Protein AF-0000000079434314 (afdb_homodimer)

Radius of gyration: 28.72 Å; Cα contacts (8 Å, |Δi|>4): 856; chains: 2; bounding box: 74×83×69 Å

Structure (mmCIF, N/CA/C/O backbone):
data_AF-0000000079434314-model_v1
#
loop_
_entity.id
_entity.type
_entity.pdbx_description
1 polymer 'Coagulation factor II thrombin receptor like 2'
#
loop_
_atom_site.group_PDB
_atom_site.id
_atom_site.type_symbol
_atom_site.label_atom_id
_atom_site.label_alt_id
_atom_site.label_comp_id
_atom_site.label_asym_id
_atom_site.label_entity_id
_atom_site.label_seq_id
_atom_site.pdbx_PDB_ins_code
_atom_site.Cartn_x
_atom_site.Cartn_y
_atom_site.Cartn_z
_atom_site.occupancy
_atom_site.B_iso_or_equiv
_atom_site.auth_seq_id
_atom_site.auth_comp_id
_atom_site.auth_asym_id
_atom_site.auth_atom_id
_atom_site.pdbx_PDB_model_num
ATOM 1 N N . MET A 1 1 ? -4.379 -15.258 25.297 1 25.11 1 MET A N 1
ATOM 2 C CA . MET A 1 1 ? -5.691 -14.633 25.188 1 25.11 1 MET A CA 1
ATOM 3 C C . MET A 1 1 ? -5.719 -13.281 25.891 1 25.11 1 MET A C 1
ATOM 5 O O . MET A 1 1 ? -6.402 -12.359 25.453 1 25.11 1 MET A O 1
ATOM 9 N N . LYS A 1 2 ? -5.027 -13.203 27.094 1 26.75 2 LYS A N 1
ATOM 10 C CA . LYS A 1 2 ? -5.137 -12.016 27.938 1 26.75 2 LYS A CA 1
ATOM 11 C C . LYS A 1 2 ? -4.391 -10.828 27.328 1 26.75 2 LYS A C 1
ATOM 13 O O . LYS A 1 2 ? -4.855 -9.688 27.406 1 26.75 2 LYS A O 1
ATOM 18 N N . THR A 1 3 ? -3.156 -11.141 26.812 1 26.5 3 THR A N 1
ATOM 19 C CA . THR A 1 3 ? -2.316 -10.062 26.297 1 26.5 3 THR A CA 1
ATOM 20 C C . THR A 1 3 ? -2.9 -9.5 25 1 26.5 3 THR A C 1
ATOM 22 O O . THR A 1 3 ? -2.658 -8.344 24.656 1 26.5 3 THR A O 1
ATOM 25 N N . LEU A 1 4 ? -3.596 -10.312 24.234 1 27.44 4 LEU A N 1
ATOM 26 C CA . LEU A 1 4 ? -4.277 -9.82 23.047 1 27.44 4 LEU A CA 1
ATOM 27 C C . LEU A 1 4 ? -5.445 -8.914 23.422 1 27.44 4 LEU A C 1
ATOM 29 O O . LEU A 1 4 ? -5.695 -7.906 22.75 1 27.44 4 LEU A O 1
ATOM 33 N N . VAL A 1 5 ? -6.113 -9.109 24.547 1 32.19 5 VAL A N 1
ATOM 34 C CA . VAL A 1 5 ? -7.234 -8.328 25.062 1 32.19 5 VAL A CA 1
ATOM 35 C C . VAL A 1 5 ? -6.738 -6.953 25.516 1 32.19 5 VAL A C 1
ATOM 37 O O . VAL A 1 5 ? -7.414 -5.945 25.312 1 32.19 5 VAL A O 1
ATOM 40 N N . LEU A 1 6 ? -5.508 -6.855 26 1 29.03 6 LEU A N 1
ATOM 41 C CA . LEU A 1 6 ? -5.051 -5.59 26.562 1 29.03 6 LEU A CA 1
ATOM 42 C C . LEU A 1 6 ? -4.754 -4.578 25.453 1 29.03 6 LEU A C 1
ATOM 44 O O . LEU A 1 6 ? -4.961 -3.375 25.641 1 29.03 6 LEU A O 1
ATOM 48 N N . ILE A 1 7 ? -4.309 -5.109 24.297 1 31.66 7 ILE A N 1
ATOM 49 C CA . ILE A 1 7 ? -3.953 -4.141 23.266 1 31.66 7 ILE A CA 1
ATOM 50 C C . ILE A 1 7 ? -5.219 -3.562 22.641 1 31.66 7 ILE A C 1
ATOM 52 O O . ILE A 1 7 ? -5.297 -2.359 22.375 1 31.66 7 ILE A O 1
ATOM 56 N N . ILE A 1 8 ? -6.305 -4.332 22.484 1 32.25 8 ILE A N 1
ATOM 57 C CA . ILE A 1 8 ? -7.547 -3.795 21.938 1 32.25 8 ILE A CA 1
ATOM 58 C C . ILE A 1 8 ? -8.172 -2.826 22.938 1 32.25 8 ILE A C 1
ATOM 60 O O . ILE A 1 8 ? -8.695 -1.775 22.547 1 32.25 8 ILE A O 1
ATOM 64 N N . THR A 1 9 ? -8.125 -3.076 24.219 1 33.06 9 THR A N 1
ATOM 65 C CA . THR A 1 9 ? -8.703 -2.176 25.219 1 33.06 9 THR A CA 1
ATOM 66 C C . THR A 1 9 ? -7.875 -0.9 25.344 1 33.06 9 THR A C 1
ATOM 68 O O . THR A 1 9 ? -8.391 0.143 25.75 1 33.06 9 THR A O 1
ATOM 71 N N . GLY A 1 10 ? -6.582 -0.984 25.094 1 31.75 10 GLY A N 1
ATOM 72 C CA . GLY A 1 10 ? -5.793 0.236 25.172 1 31.75 10 GLY A CA 1
ATOM 73 C C . GLY A 1 10 ? -6.137 1.229 24.078 1 31.75 10 GLY A C 1
ATOM 74 O O . GLY A 1 10 ? -6.172 2.438 24.312 1 31.75 10 GLY A O 1
ATOM 75 N N . LEU A 1 11 ? -6.383 0.748 22.875 1 31.83 11 LEU A N 1
ATOM 76 C CA . LEU A 1 11 ? -6.762 1.698 21.844 1 31.83 11 LEU A CA 1
ATOM 77 C C . LEU A 1 11 ? -8.102 2.348 22.156 1 31.83 11 LEU A C 1
ATOM 79 O O . LEU A 1 11 ? -8.32 3.521 21.844 1 31.83 11 LEU A O 1
ATOM 83 N N . LEU A 1 12 ? -9.031 1.661 22.75 1 32.03 12 LEU A N 1
ATOM 84 C CA . LEU A 1 12 ? -10.281 2.295 23.156 1 32.03 12 LEU A CA 1
ATOM 85 C C . LEU A 1 12 ? -10.062 3.221 24.344 1 32.03 12 LEU A C 1
ATOM 87 O O . LEU A 1 12 ? -10.812 4.184 24.531 1 32.03 12 LEU A O 1
ATOM 91 N N . SER A 1 13 ? -9.156 2.891 25.266 1 32.69 13 SER A N 1
ATOM 92 C CA . SER A 1 13 ? -8.992 3.725 26.438 1 32.69 13 SER A CA 1
ATOM 93 C C . SER A 1 13 ? -8.305 5.043 26.094 1 32.69 13 SER A C 1
ATOM 95 O O . SER A 1 13 ? -8.109 5.895 26.969 1 32.69 13 SER A O 1
ATOM 97 N N . LEU A 1 14 ? -7.645 5.129 25 1 30.94 14 LEU A N 1
ATOM 98 C CA . LEU A 1 14 ? -7.02 6.422 24.766 1 30.94 14 LEU A CA 1
ATOM 99 C C . LEU A 1 14 ? -8.07 7.527 24.688 1 30.94 14 LEU A C 1
ATOM 101 O O . LEU A 1 14 ? -7.758 8.703 24.906 1 30.94 14 LEU A O 1
ATOM 105 N N . SER A 1 15 ? -9.328 7.172 24.438 1 30.7 15 SER A N 1
ATOM 106 C CA . SER A 1 15 ? -10.305 8.258 24.438 1 30.7 15 SER A CA 1
ATOM 107 C C . SER A 1 15 ? -10.617 8.719 25.859 1 30.7 15 SER A C 1
ATOM 109 O O . SER A 1 15 ? -11.141 9.82 26.062 1 30.7 15 SER A O 1
ATOM 111 N N . SER A 1 16 ? -10.492 7.832 26.859 1 30.81 16 SER A N 1
ATOM 112 C CA . SER A 1 16 ? -11.047 8.25 28.141 1 30.81 16 SER A CA 1
ATOM 113 C C . SER A 1 16 ? -10.102 9.195 28.875 1 30.81 16 SER A C 1
ATOM 115 O O . SER A 1 16 ? -10.492 9.852 29.844 1 30.81 16 SER A O 1
ATOM 117 N N . SER A 1 17 ? -8.828 8.922 28.75 1 30.83 17 SER A N 1
ATOM 118 C CA . SER A 1 17 ? -8.008 9.633 29.719 1 30.83 17 SER A CA 1
ATOM 119 C C . SER A 1 17 ? -8.031 11.141 29.453 1 30.83 17 SER A C 1
ATOM 121 O O . SER A 1 17 ? -7.422 11.914 30.203 1 30.83 17 SER A O 1
ATOM 123 N N . LEU A 1 18 ? -8.445 11.609 28.312 1 27.19 18 LEU A N 1
ATOM 124 C CA . LEU A 1 18 ? -8.438 13.062 28.219 1 27.19 18 LEU A CA 1
ATOM 125 C C . LEU A 1 18 ? -9.445 13.68 29.188 1 27.19 18 LEU A C 1
ATOM 127 O O . LEU A 1 18 ? -9.547 14.906 29.281 1 27.19 18 LEU A O 1
ATOM 131 N N . GLN A 1 19 ? -10.328 12.734 29.75 1 26.25 19 GLN A N 1
ATOM 132 C CA . GLN A 1 19 ? -11.398 13.461 30.422 1 26.25 19 GLN A CA 1
ATOM 133 C C . GLN A 1 19 ? -10.953 13.945 31.797 1 26.25 19 GLN A C 1
ATOM 135 O O . GLN A 1 19 ? -11.641 14.75 32.438 1 26.25 19 GLN A O 1
ATOM 140 N N . GLN A 1 20 ? -9.93 13.273 32.375 1 25.7 20 GLN A N 1
ATOM 141 C CA . GLN A 1 20 ? -10.094 13.438 33.812 1 25.7 20 GLN A CA 1
ATOM 142 C C . GLN A 1 20 ? -9.68 14.836 34.25 1 25.7 20 GLN A C 1
ATOM 144 O O . GLN A 1 20 ? -9.797 15.172 35.438 1 25.7 20 GLN A O 1
ATOM 149 N N . ARG A 1 21 ? -8.781 15.516 33.594 1 25.08 21 ARG A N 1
ATOM 150 C CA . ARG A 1 21 ? -8.164 16.484 34.469 1 25.08 21 ARG A CA 1
ATOM 151 C C . ARG A 1 21 ? -9.156 17.562 34.875 1 25.08 21 ARG A C 1
ATOM 153 O O . ARG A 1 21 ? -8.781 18.562 35.5 1 25.08 21 ARG A O 1
ATOM 160 N N . ASP A 1 22 ? -10.359 17.562 34.281 1 24.61 22 ASP A N 1
ATOM 161 C CA . ASP A 1 22 ? -10.961 18.891 34.438 1 24.61 22 ASP A CA 1
ATOM 162 C C . ASP A 1 22 ? -11.492 19.078 35.875 1 24.61 22 ASP A C 1
ATOM 164 O O . ASP A 1 22 ? -12.367 19.922 36.094 1 24.61 22 ASP A O 1
ATOM 168 N N . SER A 1 23 ? -11.023 18.312 36.812 1 24 23 SER A N 1
ATOM 169 C CA . SER A 1 23 ? -11.969 18.516 37.906 1 24 23 SER A CA 1
ATOM 170 C C . SER A 1 23 ? -11.914 19.938 38.438 1 24 23 SER A C 1
ATOM 172 O O . SER A 1 23 ? -12.578 20.281 39.438 1 24 23 SER A O 1
ATOM 174 N N . LYS A 1 24 ? -10.797 20.719 38.344 1 24.7 24 LYS A N 1
ATOM 175 C CA . LYS A 1 24 ? -10.789 21.688 39.438 1 24.7 24 LYS A CA 1
ATOM 176 C C . LYS A 1 24 ? -12.055 22.547 39.406 1 24.7 24 LYS A C 1
ATOM 178 O O . LYS A 1 24 ? -12.758 22.609 38.406 1 24.7 24 LYS A O 1
ATOM 183 N N . HIS A 1 25 ? -12.023 23.844 40.156 1 23.47 25 HIS A N 1
ATOM 184 C CA . HIS A 1 25 ? -12.883 24.609 41.062 1 23.47 25 HIS A CA 1
ATOM 185 C C . HIS A 1 25 ? -14.039 25.25 40.281 1 23.47 25 HIS A C 1
ATOM 187 O O . HIS A 1 25 ? -15.203 25.109 40.688 1 23.47 25 HIS A O 1
ATOM 193 N N . GLY A 1 26 ? -13.812 26.594 39.906 1 22.83 26 GLY A N 1
ATOM 194 C CA . GLY A 1 26 ? -14.578 27.797 40.219 1 22.83 26 GLY A CA 1
ATOM 195 C C . GLY A 1 26 ? -15.852 27.922 39.406 1 22.83 26 GLY A C 1
ATOM 196 O O . GLY A 1 26 ? -16.016 27.234 38.406 1 22.83 26 GLY A O 1
ATOM 197 N N . ASP A 1 27 ? -16.875 28.859 39.781 1 24.38 27 ASP A N 1
ATOM 198 C CA . ASP A 1 27 ? -18.281 29.141 39.562 1 24.38 27 ASP A CA 1
ATOM 199 C C . ASP A 1 27 ? -18.531 29.469 38.094 1 24.38 27 ASP A C 1
ATOM 201 O O . ASP A 1 27 ? -19.641 29.875 37.719 1 24.38 27 ASP A O 1
ATOM 205 N N . ASN A 1 28 ? -17.359 29.828 37.375 1 21.89 28 ASN A N 1
ATOM 206 C CA . ASN A 1 28 ? -17.656 30.859 36.375 1 21.89 28 ASN A CA 1
ATOM 207 C C . ASN A 1 28 ? -18.688 30.375 35.375 1 21.89 28 ASN A C 1
ATOM 209 O O . ASN A 1 28 ? -18.906 29.172 35.219 1 21.89 28 ASN A O 1
ATOM 213 N N . SER A 1 29 ? -19.156 31.328 34.406 1 24.28 29 SER A N 1
ATOM 214 C CA . SER A 1 29 ? -20.266 31.562 33.5 1 24.28 29 SER A CA 1
ATOM 215 C C . SER A 1 29 ? -20.359 30.453 32.438 1 24.28 29 SER A C 1
ATOM 217 O O . SER A 1 29 ? -19.359 29.828 32.094 1 24.28 29 SER A O 1
ATOM 219 N N . SER A 1 30 ? -21.547 29.938 32.344 1 25.23 30 SER A N 1
ATOM 220 C CA . SER A 1 30 ? -22.234 28.891 31.609 1 25.23 30 SER A CA 1
ATOM 221 C C . SER A 1 30 ? -21.859 28.922 30.125 1 25.23 30 SER A C 1
ATOM 223 O O . SER A 1 30 ? -22.516 29.609 29.328 1 25.23 30 SER A O 1
ATOM 225 N N . GLY A 1 31 ? -20.516 29.297 29.891 1 23.39 31 GLY A N 1
ATOM 226 C CA . GLY A 1 31 ? -20.328 29.438 28.453 1 23.39 31 GLY A CA 1
ATOM 227 C C . GLY A 1 31 ? -20.734 28.203 27.672 1 23.39 31 GLY A C 1
ATOM 228 O O . GLY A 1 31 ? -20.391 27.094 28.047 1 23.39 31 GLY A O 1
ATOM 229 N N . SER A 1 32 ? -22 28.219 27.219 1 25.47 32 SER A N 1
ATOM 230 C CA . SER A 1 32 ? -22.516 27.203 26.328 1 25.47 32 SER A CA 1
ATOM 231 C C . SER A 1 32 ? -21.484 26.797 25.281 1 25.47 32 SER A C 1
ATOM 233 O O . SER A 1 32 ? -21.016 27.641 24.516 1 25.47 32 SER A O 1
ATOM 235 N N . GLN A 1 33 ? -20.562 25.969 25.797 1 24.05 33 GLN A N 1
ATOM 236 C CA . GLN A 1 33 ? -19.562 25.453 24.875 1 24.05 33 GLN A CA 1
ATOM 237 C C . GLN A 1 33 ? -20.219 24.859 23.625 1 24.05 33 GLN A C 1
ATOM 239 O O . GLN A 1 33 ? -20.984 23.906 23.703 1 24.05 33 GLN A O 1
ATOM 244 N N . ASP A 1 34 ? -20.531 25.766 22.703 1 25.67 34 ASP A N 1
ATOM 245 C CA . ASP A 1 34 ? -20.984 25.406 21.375 1 25.67 34 ASP A CA 1
ATOM 246 C C . ASP A 1 34 ? -20.188 24.219 20.828 1 25.67 34 ASP A C 1
ATOM 248 O O . ASP A 1 34 ? -18.953 24.234 20.812 1 25.67 34 ASP A O 1
ATOM 252 N N . VAL A 1 35 ? -20.797 23.125 21.125 1 27.83 35 VAL A N 1
ATOM 253 C CA . VAL A 1 35 ? -20.219 21.859 20.656 1 27.83 35 VAL A CA 1
ATOM 254 C C . VAL A 1 35 ? -19.891 21.969 19.172 1 27.83 35 VAL A C 1
ATOM 256 O O . VAL A 1 35 ? -20.766 22.266 18.359 1 27.83 35 VAL A O 1
ATOM 259 N N . PRO A 1 36 ? -18.656 22.203 18.984 1 27.16 36 PRO A N 1
ATOM 260 C CA . PRO A 1 36 ? -18.234 22.297 17.578 1 27.16 36 PRO A CA 1
ATOM 261 C C . PRO A 1 36 ? -18.594 21.062 16.766 1 27.16 36 PRO A C 1
ATOM 263 O O . PRO A 1 36 ? -18.562 19.938 17.281 1 27.16 36 PRO A O 1
ATOM 266 N N . ASP A 1 37 ? -19.531 21.094 15.852 1 25.69 37 ASP A N 1
ATOM 267 C CA . ASP A 1 37 ? -20.125 20.234 14.836 1 25.69 37 ASP A CA 1
ATOM 268 C C . ASP A 1 37 ? -19.062 19.406 14.125 1 25.69 37 ASP A C 1
ATOM 270 O O . ASP A 1 37 ? -17.984 19.906 13.82 1 25.69 37 ASP A O 1
ATOM 274 N N . ILE A 1 38 ? -19.031 18.062 14.227 1 27.59 38 ILE A N 1
ATOM 275 C CA . ILE A 1 38 ? -18.156 16.922 13.977 1 27.59 38 ILE A CA 1
ATOM 276 C C . ILE A 1 38 ? -18.094 16.641 12.477 1 27.59 38 ILE A C 1
ATOM 278 O O . ILE A 1 38 ? -18.078 15.484 12.047 1 27.59 38 ILE A O 1
ATOM 282 N N . LYS A 1 39 ? -18.562 17.375 11.297 1 31.06 39 LYS A N 1
ATOM 283 C CA . LYS A 1 39 ? -18.781 17.047 9.883 1 31.06 39 LYS A CA 1
ATOM 284 C C . LYS A 1 39 ? -17.484 16.703 9.188 1 31.06 39 LYS A C 1
ATOM 286 O O . LYS A 1 39 ? -16.391 16.922 9.742 1 31.06 39 LYS A O 1
ATOM 291 N N . THR A 1 40 ? -17.641 16.016 7.598 1 46.75 40 THR A N 1
ATOM 292 C CA . THR A 1 40 ? -16.781 16.406 6.492 1 46.75 40 THR A CA 1
ATOM 293 C C . THR A 1 40 ? -16.25 17.812 6.703 1 46.75 40 THR A C 1
ATOM 295 O O . THR A 1 40 ? -16.75 18.547 7.562 1 46.75 40 THR A O 1
ATOM 298 N N . PHE A 1 41 ? -15.328 18.109 5.84 1 46.28 41 PHE A N 1
ATOM 299 C CA . PHE A 1 41 ? -15.164 19.469 6.332 1 46.28 41 PHE A CA 1
ATOM 300 C C . PHE A 1 41 ? -16.469 20.234 6.227 1 46.28 41 PHE A C 1
ATOM 302 O O . PHE A 1 41 ? -17.141 20.203 5.188 1 46.28 41 PHE A O 1
ATOM 309 N N . ARG A 1 42 ? -17.234 20.312 7.223 1 50.25 42 ARG A N 1
ATOM 310 C CA . ARG A 1 42 ? -18.484 21.062 7.23 1 50.25 42 ARG A CA 1
ATOM 311 C C . ARG A 1 42 ? -18.234 22.547 6.992 1 50.25 42 ARG A C 1
ATOM 313 O O . ARG A 1 42 ? -17.438 23.156 7.688 1 50.25 42 ARG A O 1
ATOM 320 N N . GLY A 1 43 ? -18.875 22.938 5.918 1 51.22 43 GLY A N 1
ATOM 321 C CA . GLY A 1 43 ? -18.906 24.375 5.672 1 51.22 43 GLY A CA 1
ATOM 322 C C . GLY A 1 43 ? -20.219 25.016 6.113 1 51.22 43 GLY A C 1
ATOM 323 O O . GLY A 1 43 ? -21.281 24.422 5.977 1 51.22 43 GLY A O 1
ATOM 324 N N . MET A 1 44 ? -20.266 26.078 6.883 1 54.53 44 MET A N 1
ATOM 325 C CA . MET A 1 44 ? -21.438 26.828 7.309 1 54.53 44 MET A CA 1
ATOM 326 C C . MET A 1 44 ? -21.703 28 6.359 1 54.53 44 MET A C 1
ATOM 328 O O . MET A 1 44 ? -20.781 28.688 5.934 1 54.53 44 MET A O 1
ATOM 332 N N . PRO A 1 45 ? -23.031 28.203 5.871 1 50.88 45 PRO A N 1
ATOM 333 C CA . PRO A 1 45 ? -23.328 29.359 5.016 1 50.88 45 PRO A CA 1
ATOM 334 C C . PRO A 1 45 ? -23 30.688 5.684 1 50.88 45 PRO A C 1
ATOM 336 O O . PRO A 1 45 ? -23.078 30.812 6.91 1 50.88 45 PRO A O 1
ATOM 339 N N . GLN A 1 46 ? -22.703 31.797 4.895 1 47.88 46 GLN A N 1
ATOM 340 C CA . GLN A 1 46 ? -22.484 33.188 5.32 1 47.88 46 GLN A CA 1
ATOM 341 C C . GLN A 1 46 ? -23.797 33.844 5.73 1 47.88 46 GLN A C 1
ATOM 343 O O . GLN A 1 46 ? -24.828 33.625 5.086 1 47.88 46 GLN A O 1
ATOM 348 N N . GLY A 1 47 ? -23.922 34.75 6.859 1 44.78 47 GLY A N 1
ATOM 349 C CA . GLY A 1 47 ? -25 35.594 7.367 1 44.78 47 GLY A CA 1
ATOM 350 C C . GLY A 1 47 ? -25.578 35.094 8.68 1 44.78 47 GLY A C 1
ATOM 351 O O . GLY A 1 47 ? -26.516 35.656 9.211 1 44.78 47 GLY A O 1
ATOM 352 N N . THR A 1 48 ? -25.375 34.031 8.922 1 39.81 48 THR A N 1
ATOM 353 C CA . THR A 1 48 ? -25.906 33.625 10.219 1 39.81 48 THR A CA 1
ATOM 354 C C . THR A 1 48 ? -25.047 34.188 11.352 1 39.81 48 THR A C 1
ATOM 356 O O . THR A 1 48 ? -24.219 33.5 11.922 1 39.81 48 THR A O 1
ATOM 359 N N . TYR A 1 49 ? -24.688 35.5 11.18 1 33.06 49 TYR A N 1
ATOM 360 C CA . TYR A 1 49 ? -24.031 36.125 12.312 1 33.06 49 TYR A CA 1
ATOM 361 C C . TYR A 1 49 ? -25 36.312 13.477 1 33.06 49 TYR A C 1
ATOM 363 O O . TYR A 1 49 ? -26.172 36.594 13.273 1 33.06 49 TYR A O 1
ATOM 371 N N . ASP A 1 50 ? -24.703 35.875 14.625 1 36.69 50 ASP A N 1
ATOM 372 C CA . ASP A 1 50 ? -25.391 36.156 15.891 1 36.69 50 ASP A CA 1
ATOM 373 C C . ASP A 1 50 ? -25.516 37.656 16.125 1 36.69 50 ASP A C 1
ATOM 375 O O . ASP A 1 50 ? -24.5 38.344 16.266 1 36.69 50 ASP A O 1
ATOM 379 N N . TYR A 1 51 ? -26.516 38.375 15.641 1 31.58 51 TYR A N 1
ATOM 380 C CA . TYR A 1 51 ? -26.828 39.688 16.172 1 31.58 51 TYR A CA 1
ATOM 381 C C . TYR A 1 51 ? -27.172 39.594 17.656 1 31.58 51 TYR A C 1
ATOM 383 O O . TYR A 1 51 ? -28.141 38.969 18.047 1 31.58 51 TYR A O 1
ATOM 391 N N . ILE A 1 52 ? -26.266 39.875 18.516 1 34.91 52 ILE A N 1
ATOM 392 C CA . ILE A 1 52 ? -26.516 40.062 19.938 1 34.91 52 ILE A CA 1
ATOM 393 C C . ILE A 1 52 ? -27.391 41.312 20.141 1 34.91 52 ILE A C 1
ATOM 395 O O . ILE A 1 52 ? -26.969 42.438 19.844 1 34.91 52 ILE A O 1
ATOM 399 N N . PRO A 1 53 ? -28.75 41.25 20.219 1 31.88 53 PRO A N 1
ATOM 400 C CA . PRO A 1 53 ? -29.531 42.438 20.5 1 31.88 53 PRO A CA 1
ATOM 401 C C . PRO A 1 53 ? -29.219 43.062 21.875 1 31.88 53 PRO A C 1
ATOM 403 O O . PRO A 1 53 ? -28.891 42.312 22.812 1 31.88 53 PRO A O 1
ATOM 406 N N . LEU A 1 54 ? -28.938 44.312 22.078 1 32.78 54 LEU A N 1
ATOM 407 C CA . LEU A 1 54 ? -28.625 45.156 23.219 1 32.78 54 LEU A CA 1
ATOM 408 C C . LEU A 1 54 ? -29.734 45.094 24.266 1 32.78 54 LEU A C 1
ATOM 410 O O . LEU A 1 54 ? -29.484 45.344 25.453 1 32.78 54 LEU A O 1
ATOM 414 N N . SER A 1 55 ? -31.094 45.156 23.922 1 34.72 55 SER A N 1
ATOM 415 C CA . SER A 1 55 ? -32.156 45.531 24.828 1 34.72 55 SER A CA 1
ATOM 416 C C . SER A 1 55 ? -32.438 44.406 25.844 1 34.72 55 SER A C 1
ATOM 418 O O . SER A 1 55 ? -33.281 44.562 26.719 1 34.72 55 SER A O 1
ATOM 420 N N . ASP A 1 56 ? -32.25 43.094 25.547 1 35.22 56 ASP A N 1
ATOM 421 C CA . ASP A 1 56 ? -32.844 42.062 26.406 1 35.22 56 ASP A CA 1
ATOM 422 C C . ASP A 1 56 ? -32.156 42.031 27.766 1 35.22 56 ASP A C 1
ATOM 424 O O . ASP A 1 56 ? -31.344 41.125 28.031 1 35.22 56 ASP A O 1
ATOM 428 N N . ILE A 1 57 ? -31.781 43.188 28.328 1 32.12 57 ILE A N 1
ATOM 429 C CA . ILE A 1 57 ? -31.344 43.281 29.719 1 32.12 57 ILE A CA 1
ATOM 430 C C . ILE A 1 57 ? -32.406 42.719 30.641 1 32.12 57 ILE A C 1
ATOM 432 O O . ILE A 1 57 ? -32.125 42.281 31.75 1 32.12 57 ILE A O 1
ATOM 436 N N . GLU A 1 58 ? -33.656 43.188 30.5 1 32.12 58 GLU A N 1
ATOM 437 C CA . GLU A 1 58 ? -34.438 43 31.719 1 32.12 58 GLU A CA 1
ATOM 438 C C . GLU A 1 58 ? -34.656 41.531 32 1 32.12 58 GLU A C 1
ATOM 440 O O . GLU A 1 58 ? -34.156 41 33 1 32.12 58 GLU A O 1
ATOM 445 N N . GLY A 1 59 ? -36 41.094 32.5 1 34.09 59 GLY A N 1
ATOM 446 C CA . GLY A 1 59 ? -36.562 39.938 33.125 1 34.09 59 GLY A CA 1
ATOM 447 C C . GLY A 1 59 ? -36.5 38.688 32.281 1 34.09 59 GLY A C 1
ATOM 448 O O . GLY A 1 59 ? -37.438 38.406 31.516 1 34.09 59 GLY A O 1
ATOM 449 N N . TRP A 1 60 ? -35.375 38.344 31.812 1 31.62 60 TRP A N 1
ATOM 450 C CA . TRP A 1 60 ? -35 37.688 30.562 1 31.62 60 TRP A CA 1
ATOM 451 C C . TRP A 1 60 ? -35.406 36.188 30.578 1 31.62 60 TRP A C 1
ATOM 453 O O . TRP A 1 60 ? -34.875 35.406 31.359 1 31.62 60 TRP A O 1
ATOM 463 N N . THR A 1 61 ? -36.875 35.969 30.734 1 31.33 61 THR A N 1
ATOM 464 C CA . THR A 1 61 ? -37.312 34.562 30.609 1 31.33 61 THR A CA 1
ATOM 465 C C . THR A 1 61 ? -36.594 33.875 29.438 1 31.33 61 THR A C 1
ATOM 467 O O . THR A 1 61 ? -36.656 34.344 28.297 1 31.33 61 THR A O 1
ATOM 470 N N . LYS A 1 62 ? -35.625 33.156 29.734 1 32.56 62 LYS A N 1
ATOM 471 C CA . LYS A 1 62 ? -34.656 32.438 28.938 1 32.56 62 LYS A CA 1
ATOM 472 C C . LYS A 1 62 ? -35.375 31.516 27.938 1 32.56 62 LYS A C 1
ATOM 474 O O . LYS A 1 62 ? -35.781 30.406 28.281 1 32.56 62 LYS A O 1
ATOM 479 N N . THR A 1 63 ? -36.469 32.031 27.266 1 28.89 63 THR A N 1
ATOM 480 C CA . THR A 1 63 ? -36.906 31.062 26.281 1 28.89 63 THR A CA 1
ATOM 481 C C . THR A 1 63 ? -35.75 30.594 25.422 1 28.89 63 THR A C 1
ATOM 483 O O . THR A 1 63 ? -35.062 31.406 24.797 1 28.89 63 THR A O 1
ATOM 486 N N . VAL A 1 64 ? -35.094 29.531 25.828 1 31.36 64 VAL A N 1
ATOM 487 C CA . VAL A 1 64 ? -34.125 28.75 25.094 1 31.36 64 VAL A CA 1
ATOM 488 C C . VAL A 1 64 ? -34.531 28.672 23.625 1 31.36 64 VAL A C 1
ATOM 490 O O . VAL A 1 64 ? -35.5 28 23.281 1 31.36 64 VAL A O 1
ATOM 493 N N . HIS A 1 65 ? -34.812 29.844 22.969 1 29.67 65 HIS A N 1
ATOM 494 C CA . HIS A 1 65 ? -34.969 29.688 21.531 1 29.67 65 HIS A CA 1
ATOM 495 C C . HIS A 1 65 ? -33.906 28.766 20.953 1 29.67 65 HIS A C 1
ATOM 497 O O . HIS A 1 65 ? -32.719 28.953 21.172 1 29.67 65 HIS A O 1
ATOM 503 N N . ASN A 1 66 ? -34.219 27.5 20.938 1 32.19 66 ASN A N 1
ATOM 504 C CA . ASN A 1 66 ? -33.5 26.547 20.109 1 32.19 66 ASN A CA 1
ATOM 505 C C . ASN A 1 66 ? -32.875 27.203 18.875 1 32.19 66 ASN A C 1
ATOM 507 O O . ASN A 1 66 ? -33.594 27.719 18.016 1 32.19 66 ASN A O 1
ATOM 511 N N . LYS A 1 67 ? -31.938 28.047 19.047 1 34.5 67 LYS A N 1
ATOM 512 C CA . LYS A 1 67 ? -31.156 28.609 17.953 1 34.5 67 LYS A CA 1
ATOM 513 C C . LYS A 1 67 ? -31.016 27.609 16.812 1 34.5 67 LYS A C 1
ATOM 515 O O . LYS A 1 67 ? -30.094 26.797 16.797 1 34.5 67 LYS A O 1
ATOM 520 N N . GLU A 1 68 ? -32.094 26.891 16.469 1 36.38 68 GLU A N 1
ATOM 521 C CA . GLU A 1 68 ? -32.156 26.281 15.141 1 36.38 68 GLU A CA 1
ATOM 522 C C . GLU A 1 68 ? -31.531 27.203 14.094 1 36.38 68 GLU A C 1
ATOM 524 O O . GLU A 1 68 ? -31.984 28.328 13.906 1 36.38 68 GLU A O 1
ATOM 529 N N . HIS A 1 69 ? -30.172 27.359 14.133 1 39.06 69 HIS A N 1
ATOM 530 C CA . HIS A 1 69 ? -29.531 28.047 13.008 1 39.06 69 HIS A CA 1
ATOM 531 C C . HIS A 1 69 ? -30.406 27.984 11.758 1 39.06 69 HIS A C 1
ATOM 533 O O . HIS A 1 69 ? -30.75 26.906 11.297 1 39.06 69 HIS A O 1
ATOM 539 N N . LYS A 1 70 ? -31.281 28.781 11.648 1 38.62 70 LYS A N 1
ATOM 540 C CA . LYS A 1 70 ? -32.219 28.953 10.539 1 38.62 70 LYS A CA 1
ATOM 541 C C . LYS A 1 70 ? -31.516 28.797 9.195 1 38.62 70 LYS A C 1
ATOM 543 O O . LYS A 1 70 ? -30.672 29.625 8.844 1 38.62 70 LYS A O 1
ATOM 548 N N . CYS A 1 71 ? -31 27.547 8.805 1 44.88 71 CYS A N 1
ATOM 549 C CA . CYS A 1 71 ? -30.766 27.266 7.398 1 44.88 71 CYS A CA 1
ATOM 550 C C . CYS A 1 71 ? -31.797 27.953 6.52 1 44.88 71 CYS A C 1
ATOM 552 O O . CYS A 1 71 ? -33 27.625 6.59 1 44.88 71 CYS A O 1
ATOM 554 N N . SER A 1 72 ? -31.859 29.328 6.531 1 38.53 72 SER A N 1
ATOM 555 C CA . SER A 1 72 ? -32.812 29.953 5.617 1 38.53 72 SER A CA 1
ATOM 556 C C . SER A 1 72 ? -32.938 29.156 4.324 1 38.53 72 SER A C 1
ATOM 558 O O . SER A 1 72 ? -31.953 28.641 3.811 1 38.53 72 SER A O 1
ATOM 560 N N . SER A 1 73 ? -34.094 28.578 4.047 1 37.94 73 SER A N 1
ATOM 561 C CA . SER A 1 73 ? -34.562 27.953 2.814 1 37.94 73 SER A CA 1
ATOM 562 C C . SER A 1 73 ? -34.031 28.672 1.588 1 37.94 73 SER A C 1
ATOM 564 O O . SER A 1 73 ? -34.5 28.469 0.472 1 37.94 73 SER A O 1
ATOM 566 N N . GLY A 1 74 ? -33.375 29.906 1.634 1 37.78 74 GLY A N 1
ATOM 567 C CA . GLY A 1 74 ? -33.281 30.578 0.346 1 37.78 74 GLY A CA 1
ATOM 568 C C . GLY A 1 74 ? -32.656 29.719 -0.732 1 37.78 74 GLY A C 1
ATOM 569 O O . GLY A 1 74 ? -32 28.703 -0.433 1 37.78 74 GLY A O 1
ATOM 570 N N . LYS A 1 75 ? -32.75 30.234 -2.043 1 40.12 75 LYS A N 1
ATOM 571 C CA . LYS A 1 75 ? -32.406 29.828 -3.408 1 40.12 75 LYS A CA 1
ATOM 572 C C . LYS A 1 75 ? -31.031 29.203 -3.473 1 40.12 75 LYS A C 1
ATOM 574 O O . LYS A 1 75 ? -30.141 29.562 -2.705 1 40.12 75 LYS A O 1
ATOM 579 N N . SER A 1 76 ? -30.812 28.062 -4.258 1 40.56 76 SER A N 1
ATOM 580 C CA . SER A 1 76 ? -29.859 27.094 -4.805 1 40.56 76 SER A CA 1
ATOM 581 C C . SER A 1 76 ? -28.531 27.766 -5.129 1 40.56 76 SER A C 1
ATOM 583 O O . SER A 1 76 ? -27.781 27.297 -5.996 1 40.56 76 SER A O 1
ATOM 585 N N . ASN A 1 77 ? -28.375 29.078 -5.027 1 40.09 77 ASN A N 1
ATOM 586 C CA . ASN A 1 77 ? -27.125 29.547 -5.637 1 40.09 77 ASN A CA 1
ATOM 587 C C . ASN A 1 77 ? -25.922 28.812 -5.062 1 40.09 77 ASN A C 1
ATOM 589 O O . ASN A 1 77 ? -26.016 28.188 -4.012 1 40.09 77 ASN A O 1
ATOM 593 N N . GLY A 1 78 ? -24.688 29.031 -5.637 1 48.88 78 GLY A N 1
ATOM 594 C CA . GLY A 1 78 ? -23.375 28.516 -5.336 1 48.88 78 GLY A CA 1
ATOM 595 C C . GLY A 1 78 ? -23.078 28.469 -3.848 1 48.88 78 GLY A C 1
ATOM 596 O O . GLY A 1 78 ? -22.859 29.5 -3.221 1 48.88 78 GLY A O 1
ATOM 597 N N . SER A 1 79 ? -23.734 27.75 -3.008 1 56.22 79 SER A N 1
ATOM 598 C CA . SER A 1 79 ? -23.766 27.719 -1.549 1 56.22 79 SER A CA 1
ATOM 599 C C . SER A 1 79 ? -22.359 27.953 -0.965 1 56.22 79 SER A C 1
ATOM 601 O O . SER A 1 79 ? -21.484 27.109 -1.131 1 56.22 79 SER A O 1
ATOM 603 N N . ILE A 1 80 ? -21.984 29.109 -0.782 1 60.53 80 ILE A N 1
ATOM 604 C CA . ILE A 1 80 ? -20.797 29.625 -0.109 1 60.53 80 ILE A CA 1
ATOM 605 C C . ILE A 1 80 ? -20.734 29.094 1.317 1 60.53 80 ILE A C 1
ATOM 607 O O . ILE A 1 80 ? -21.656 29.297 2.107 1 60.53 80 ILE A O 1
ATOM 611 N N . LEU A 1 81 ? -19.844 28.156 1.504 1 70.38 81 LEU A N 1
ATOM 612 C CA . LEU A 1 81 ? -19.672 27.531 2.812 1 70.38 81 LEU A CA 1
ATOM 613 C C . LEU A 1 81 ? -18.375 28 3.475 1 70.38 81 LEU A C 1
ATOM 615 O O . LEU A 1 81 ? -17.453 28.453 2.793 1 70.38 81 LEU A O 1
ATOM 619 N N . LYS A 1 82 ? -18.359 28.078 4.816 1 70.25 82 LYS A N 1
ATOM 620 C CA . LYS A 1 82 ? -17.156 28.266 5.609 1 70.25 82 LYS A CA 1
ATOM 621 C C . LYS A 1 82 ? -16.812 27 6.395 1 70.25 82 LYS A C 1
ATOM 623 O O . LYS A 1 82 ? -17.703 26.312 6.891 1 70.25 82 LYS A O 1
ATOM 628 N N . VAL A 1 83 ? -15.516 26.656 6.312 1 74.94 83 VAL A N 1
ATOM 629 C CA . VAL A 1 83 ? -15.062 25.453 7.012 1 74.94 83 VAL A CA 1
ATOM 630 C C . VAL A 1 83 ? -14.133 25.844 8.156 1 74.94 83 VAL A C 1
ATOM 632 O O . VAL A 1 83 ? -13.711 27 8.258 1 74.94 83 VAL A O 1
ATOM 635 N N . ASN A 1 84 ? -13.961 24.906 9.07 1 73.5 84 ASN A N 1
ATOM 636 C CA . ASN A 1 84 ? -13.086 25.156 10.211 1 73.5 84 ASN A CA 1
ATOM 637 C C . ASN A 1 84 ? -11.625 25.25 9.781 1 73.5 84 ASN A C 1
ATOM 639 O O . ASN A 1 84 ? -11.281 24.922 8.641 1 73.5 84 ASN A O 1
ATOM 643 N N . ASN A 1 85 ? -10.758 25.734 10.602 1 72.06 85 ASN A N 1
ATOM 644 C CA . ASN A 1 85 ? -9.344 26 10.32 1 72.06 85 ASN A CA 1
ATOM 645 C C . ASN A 1 85 ? -8.602 24.703 10.008 1 72.06 85 ASN A C 1
ATOM 647 O O . ASN A 1 85 ? -7.711 24.688 9.156 1 72.06 85 ASN A O 1
ATOM 651 N N . THR A 1 86 ? -8.953 23.672 10.648 1 72.69 86 THR A N 1
ATOM 652 C CA . THR A 1 86 ? -8.289 22.391 10.422 1 72.69 86 THR A CA 1
ATOM 653 C C . THR A 1 86 ? -8.523 21.906 9 1 72.69 86 THR A C 1
ATOM 655 O O . THR A 1 86 ? -7.609 21.406 8.344 1 72.69 86 THR A O 1
ATOM 658 N N . THR A 1 87 ? -9.711 22.156 8.562 1 77.44 87 THR A N 1
ATOM 659 C CA . THR A 1 87 ? -10.047 21.766 7.195 1 77.44 87 THR A CA 1
ATOM 660 C C . THR A 1 87 ? -9.305 22.641 6.184 1 77.44 87 THR A C 1
ATOM 662 O O . THR A 1 87 ? -8.789 22.141 5.184 1 77.44 87 THR A O 1
ATOM 665 N N . MET A 1 88 ? -9.297 23.875 6.504 1 81.25 88 MET A N 1
ATOM 666 C CA . MET A 1 88 ? -8.586 24.781 5.609 1 81.25 88 MET A CA 1
ATOM 667 C C . MET A 1 88 ? -7.109 24.422 5.52 1 81.25 88 MET A C 1
ATOM 669 O O . MET A 1 88 ? -6.523 24.453 4.438 1 81.25 88 MET A O 1
ATOM 673 N N . GLU A 1 89 ? -6.594 24.016 6.633 1 79.75 89 GLU A N 1
ATOM 674 C CA . GLU A 1 89 ? -5.188 23.625 6.68 1 79.75 89 GLU A CA 1
ATOM 675 C C . GLU A 1 89 ? -4.938 22.359 5.863 1 79.75 89 GLU A C 1
ATOM 677 O O . GLU A 1 89 ? -3.93 22.266 5.164 1 79.75 89 GLU A O 1
ATOM 682 N N . TYR A 1 90 ? -5.832 21.516 5.91 1 80.12 90 TYR A N 1
ATOM 683 C CA . TYR A 1 90 ? -5.676 20.281 5.137 1 80.12 90 TYR A CA 1
ATOM 684 C C . TYR A 1 90 ? -5.781 20.562 3.643 1 80.12 90 TYR A C 1
ATOM 686 O O . TYR A 1 90 ? -4.977 20.062 2.852 1 80.12 90 TYR A O 1
ATOM 694 N N . LEU A 1 91 ? -6.785 21.328 3.291 1 84.44 91 LEU A N 1
ATOM 695 C CA . LEU A 1 91 ? -7.039 21.578 1.877 1 84.44 91 LEU A CA 1
ATOM 696 C C . LEU A 1 91 ? -5.863 22.312 1.24 1 84.44 91 LEU A C 1
ATOM 698 O O . LEU A 1 91 ? -5.609 22.172 0.043 1 84.44 91 LEU A O 1
ATOM 702 N N . SER A 1 92 ? -5.098 23.016 2.043 1 85.69 92 SER A N 1
ATOM 703 C CA . SER A 1 92 ? -3.963 23.766 1.518 1 85.69 92 SER A CA 1
ATOM 704 C C . SER A 1 92 ? -2.646 23.047 1.797 1 85.69 92 SER A C 1
ATOM 706 O O . SER A 1 92 ? -1.583 23.5 1.371 1 85.69 92 SER A O 1
ATOM 708 N N . SER A 1 93 ? -2.734 21.953 2.455 1 84 93 SER A N 1
ATOM 709 C CA . SER A 1 93 ? -1.526 21.25 2.865 1 84 93 SER A CA 1
ATOM 710 C C . SER A 1 93 ? -0.874 20.531 1.685 1 84 93 SER A C 1
ATOM 712 O O . SER A 1 93 ? -1.55 20.188 0.716 1 84 93 SER A O 1
ATOM 714 N N . SER A 1 94 ? 0.46 20.344 1.808 1 83.19 94 SER A N 1
ATOM 715 C CA . SER A 1 94 ? 1.219 19.625 0.795 1 83.19 94 SER A CA 1
ATOM 716 C C . SER A 1 94 ? 0.815 18.156 0.75 1 83.19 94 SER A C 1
ATOM 718 O O . SER A 1 94 ? 0.962 17.5 -0.282 1 83.19 94 SER A O 1
ATOM 720 N N . LEU A 1 95 ? 0.285 17.703 1.774 1 82 95 LEU A N 1
ATOM 721 C CA . LEU A 1 95 ? -0.194 16.328 1.805 1 82 95 LEU A CA 1
ATOM 722 C C . LEU A 1 95 ? -1.35 16.141 0.829 1 82 95 LEU A C 1
ATOM 724 O O . LEU A 1 95 ? -1.358 15.18 0.054 1 82 95 LEU A O 1
ATOM 728 N N . SER A 1 96 ? -2.275 17.047 0.822 1 87.62 96 SER A N 1
ATOM 729 C CA . SER A 1 96 ? -3.455 16.938 -0.03 1 87.62 96 SER A CA 1
ATOM 730 C C . SER A 1 96 ? -3.133 17.328 -1.47 1 87.62 96 SER A C 1
ATOM 732 O O . SER A 1 96 ? -3.656 16.734 -2.41 1 87.62 96 SER A O 1
ATOM 734 N N . THR A 1 97 ? -2.191 18.219 -1.621 1 91 97 THR A N 1
ATOM 735 C CA . THR A 1 97 ? -1.985 18.781 -2.949 1 91 97 THR A CA 1
ATOM 736 C C . THR A 1 97 ? -0.818 18.094 -3.654 1 91 97 THR A C 1
ATOM 738 O O . THR A 1 97 ? -0.652 18.234 -4.867 1 91 97 THR A O 1
ATOM 741 N N . LYS A 1 98 ? -0.004 17.312 -2.916 1 86.19 98 LYS A N 1
ATOM 742 C CA . LYS A 1 98 ? 1.157 16.703 -3.551 1 86.19 98 LYS A CA 1
ATOM 743 C C . LYS A 1 98 ? 1.168 15.195 -3.328 1 86.19 98 LYS A C 1
ATOM 745 O O . LYS A 1 98 ? 1.237 14.422 -4.285 1 86.19 98 LYS A O 1
ATOM 750 N N . LEU A 1 99 ? 1.005 14.781 -2.113 1 85 99 LEU A N 1
ATOM 751 C CA . LEU A 1 99 ? 1.126 13.359 -1.8 1 85 99 LEU A CA 1
ATOM 752 C C . LEU A 1 99 ? -0.035 12.578 -2.396 1 85 99 LEU A C 1
ATOM 754 O O . LEU A 1 99 ? 0.174 11.531 -3.023 1 85 99 LEU A O 1
ATOM 758 N N . VAL A 1 100 ? -1.256 13.078 -2.164 1 89.88 100 VAL A N 1
ATOM 759 C CA . VAL A 1 100 ? -2.441 12.359 -2.625 1 89.88 100 VAL A CA 1
ATOM 760 C C . VAL A 1 100 ? -2.418 12.25 -4.148 1 89.88 100 VAL A C 1
ATOM 762 O O . VAL A 1 100 ? -2.527 11.148 -4.695 1 89.88 100 VAL A O 1
ATOM 765 N N . PRO A 1 101 ? -2.186 13.312 -4.836 1 92.56 101 PRO A N 1
ATOM 766 C CA . PRO A 1 101 ? -2.139 13.172 -6.293 1 92.56 101 PRO A CA 1
ATOM 767 C C . PRO A 1 101 ? -0.955 12.336 -6.766 1 92.56 101 PRO A C 1
ATOM 769 O O . PRO A 1 101 ? -1.05 11.641 -7.785 1 92.56 101 PRO A O 1
ATOM 772 N N . ALA A 1 102 ? 0.13 12.32 -6.09 1 89.62 102 ALA A N 1
ATOM 773 C CA . ALA A 1 102 ? 1.262 11.477 -6.453 1 89.62 102 ALA A CA 1
ATOM 774 C C . ALA A 1 102 ? 0.881 10 -6.391 1 89.62 102 ALA A C 1
ATOM 776 O O . ALA A 1 102 ? 1.254 9.219 -7.27 1 89.62 102 ALA A O 1
ATOM 777 N N . THR A 1 103 ? 0.173 9.633 -5.363 1 90.69 103 THR A N 1
ATOM 778 C CA . THR A 1 103 ? -0.303 8.258 -5.238 1 90.69 103 THR A CA 1
ATOM 779 C C . THR A 1 103 ? -1.242 7.91 -6.391 1 90.69 103 THR A C 1
ATOM 781 O O . THR A 1 103 ? -1.124 6.84 -6.992 1 90.69 103 THR A O 1
ATOM 784 N N . TYR A 1 104 ? -2.154 8.836 -6.699 1 94.5 104 TYR A N 1
ATOM 785 C CA . TYR A 1 104 ? -3.1 8.586 -7.781 1 94.5 104 TYR A CA 1
ATOM 786 C C . TYR A 1 104 ? -2.383 8.492 -9.125 1 94.5 104 TYR A C 1
ATOM 788 O O . TYR A 1 104 ? -2.779 7.711 -9.992 1 94.5 104 TYR A O 1
ATOM 796 N N . ILE A 1 105 ? -1.355 9.227 -9.289 1 93.31 105 ILE A N 1
ATOM 797 C CA . ILE A 1 105 ? -0.569 9.164 -10.516 1 93.31 105 ILE A CA 1
ATOM 798 C C . ILE A 1 105 ? 0.085 7.785 -10.633 1 93.31 105 ILE A C 1
ATOM 800 O O . ILE A 1 105 ? 0.084 7.18 -11.711 1 93.31 105 ILE A O 1
ATOM 804 N N . LEU A 1 106 ? 0.567 7.336 -9.562 1 90.56 106 LEU A N 1
ATOM 805 C CA . LEU A 1 106 ? 1.156 6.004 -9.539 1 90.56 106 LEU A CA 1
ATOM 806 C C . LEU A 1 106 ? 0.125 4.945 -9.914 1 90.56 106 LEU A C 1
ATOM 808 O O . LEU A 1 106 ? 0.417 4.043 -10.703 1 90.56 106 LEU A O 1
ATOM 812 N N . VAL A 1 107 ? -1.02 5.059 -9.406 1 93.56 107 VAL A N 1
ATOM 813 C CA . VAL A 1 107 ? -2.098 4.113 -9.68 1 93.56 107 VAL A CA 1
ATOM 814 C C . VAL A 1 107 ? -2.447 4.141 -11.164 1 93.56 107 VAL A C 1
ATOM 816 O O . VAL A 1 107 ? -2.643 3.092 -11.781 1 93.56 107 VAL A O 1
ATOM 819 N N . VAL A 1 108 ? -2.504 5.324 -11.734 1 94.88 108 VAL A N 1
ATOM 820 C CA . VAL A 1 108 ? -2.859 5.449 -13.141 1 94.88 108 VAL A CA 1
ATOM 821 C C . VAL A 1 108 ? -1.742 4.867 -14.008 1 94.88 108 VAL A C 1
ATOM 823 O O . VAL A 1 108 ? -2.006 4.109 -14.945 1 94.88 108 VAL A O 1
ATOM 826 N N . LEU A 1 109 ? -0.509 5.113 -13.672 1 91.5 109 LEU A N 1
ATOM 827 C CA . LEU A 1 109 ? 0.638 4.688 -14.461 1 91.5 109 LEU A CA 1
ATOM 828 C C . LEU A 1 109 ? 0.772 3.168 -14.453 1 91.5 109 LEU A C 1
ATOM 830 O O . LEU A 1 109 ? 1.112 2.564 -15.477 1 91.5 109 LEU A O 1
ATOM 834 N N . LEU A 1 110 ? 0.43 2.568 -13.367 1 90.56 110 LEU A N 1
ATOM 835 C CA . LEU A 1 110 ? 0.583 1.122 -13.234 1 90.56 110 LEU A CA 1
ATOM 836 C C . LEU A 1 110 ? -0.729 0.407 -13.539 1 90.56 110 LEU A C 1
ATOM 838 O O . LEU A 1 110 ? -0.73 -0.671 -14.133 1 90.56 110 LEU A O 1
ATOM 842 N N . GLY A 1 111 ? -1.81 0.999 -13.164 1 92.25 111 GLY A N 1
ATOM 843 C CA . GLY A 1 111 ? -3.107 0.346 -13.242 1 92.25 111 GLY A CA 1
ATOM 844 C C . GLY A 1 111 ? -3.65 0.274 -14.656 1 92.25 111 GLY A C 1
ATOM 845 O O . GLY A 1 111 ? -4.254 -0.728 -15.047 1 92.25 111 GLY A O 1
ATOM 846 N N . VAL A 1 112 ? -3.467 1.324 -15.414 1 92.31 112 VAL A N 1
ATOM 847 C CA . VAL A 1 112 ? -4.016 1.354 -16.766 1 92.31 112 VAL A CA 1
ATOM 848 C C . VAL A 1 112 ? -3.371 0.257 -17.609 1 92.31 112 VAL A C 1
ATOM 850 O O . VAL A 1 112 ? -4.066 -0.597 -18.156 1 92.31 112 VAL A O 1
ATOM 853 N N . PRO A 1 113 ? -2.045 0.161 -17.688 1 87.94 113 PRO A N 1
ATOM 854 C CA . PRO A 1 113 ? -1.453 -0.909 -18.484 1 87.94 113 PRO A CA 1
ATOM 855 C C . PRO A 1 113 ? -1.756 -2.301 -17.938 1 87.94 113 PRO A C 1
ATOM 857 O O . PRO A 1 113 ? -2.041 -3.225 -18.703 1 87.94 113 PRO A O 1
ATOM 860 N N . SER A 1 114 ? -1.682 -2.426 -16.641 1 88.38 114 SER A N 1
ATOM 861 C CA . SER A 1 114 ? -1.908 -3.736 -16.031 1 88.38 114 SER A CA 1
ATOM 862 C C . SER A 1 114 ? -3.322 -4.234 -16.312 1 88.38 114 SER A C 1
ATOM 864 O O . SER A 1 114 ? -3.516 -5.383 -16.703 1 88.38 114 SER A O 1
ATOM 866 N N . ASN A 1 115 ? -4.297 -3.416 -16.141 1 91.88 115 ASN A N 1
ATOM 867 C CA . ASN A 1 115 ? -5.68 -3.814 -16.391 1 91.88 115 ASN A CA 1
ATOM 868 C C . ASN A 1 115 ? -5.965 -3.975 -17.875 1 91.88 115 ASN A C 1
ATOM 870 O O . ASN A 1 115 ? -6.766 -4.82 -18.281 1 91.88 115 ASN A O 1
ATOM 874 N N . ALA A 1 116 ? -5.297 -3.193 -18.719 1 89.81 116 ALA A N 1
ATOM 875 C CA . ALA A 1 116 ? -5.438 -3.342 -20.172 1 89.81 116 ALA A CA 1
ATOM 876 C C . ALA A 1 116 ? -4.895 -4.688 -20.641 1 89.81 116 ALA A C 1
ATOM 878 O O . ALA A 1 116 ? -5.527 -5.375 -21.438 1 89.81 116 ALA A O 1
ATOM 879 N N . ILE A 1 117 ? -3.771 -5.078 -20.141 1 85 117 ILE A N 1
ATOM 880 C CA . ILE A 1 117 ? -3.176 -6.363 -20.484 1 85 117 ILE A CA 1
ATOM 881 C C . ILE A 1 117 ? -4.078 -7.496 -20.016 1 85 117 ILE A C 1
ATOM 883 O O . ILE A 1 117 ? -4.316 -8.461 -20.734 1 85 117 ILE A O 1
ATOM 887 N N . THR A 1 118 ? -4.59 -7.324 -18.797 1 86.88 118 THR A N 1
ATOM 888 C CA . THR A 1 118 ? -5.477 -8.336 -18.234 1 86.88 118 THR A CA 1
ATOM 889 C C . THR A 1 118 ? -6.738 -8.477 -19.078 1 86.88 118 THR A C 1
ATOM 891 O O . THR A 1 118 ? -7.141 -9.586 -19.406 1 86.88 118 THR A O 1
ATOM 894 N N . LEU A 1 119 ? -7.312 -7.387 -19.469 1 88.44 119 LEU A N 1
ATOM 895 C CA . LEU A 1 119 ? -8.531 -7.414 -20.266 1 88.44 119 LEU A CA 1
ATOM 896 C C . LEU A 1 119 ? -8.258 -7.992 -21.656 1 88.44 119 LEU A C 1
ATOM 898 O O . LEU A 1 119 ? -9.07 -8.758 -22.172 1 88.44 119 LEU A O 1
ATOM 902 N N . TRP A 1 120 ? -7.137 -7.602 -22.203 1 86.25 120 TRP A N 1
ATOM 903 C CA . TRP A 1 120 ? -6.754 -8.125 -23.5 1 86.25 120 TRP A CA 1
ATOM 904 C C . TRP A 1 120 ? -6.609 -9.641 -23.469 1 86.25 120 TRP A C 1
ATOM 906 O O . TRP A 1 120 ? -7.105 -10.344 -24.344 1 86.25 120 TRP A O 1
ATOM 916 N N . MET A 1 121 ? -6.059 -10.141 -22.438 1 83.62 121 MET A N 1
ATOM 917 C CA . MET A 1 121 ? -5.859 -11.586 -22.297 1 83.62 121 MET A CA 1
ATOM 918 C C . MET A 1 121 ? -7.184 -12.297 -22.047 1 83.62 121 MET A C 1
ATOM 920 O O . MET A 1 121 ? -7.434 -13.367 -22.594 1 83.62 121 MET A O 1
ATOM 924 N N . LEU A 1 122 ? -7.988 -11.734 -21.234 1 83.94 122 LEU A N 1
ATOM 925 C CA . LEU A 1 122 ? -9.266 -12.359 -20.891 1 83.94 122 LEU A CA 1
ATOM 926 C C . LEU A 1 122 ? -10.18 -12.406 -22.125 1 83.94 122 LEU A C 1
ATOM 928 O O . LEU A 1 122 ? -10.883 -13.398 -22.344 1 83.94 122 LEU A O 1
ATOM 932 N N . PHE A 1 123 ? -10.156 -11.422 -22.922 1 82.69 123 PHE A N 1
ATOM 933 C CA . PHE A 1 123 ? -11.039 -11.32 -24.078 1 82.69 123 PHE A CA 1
ATOM 934 C C . PHE A 1 123 ? -10.547 -12.219 -25.219 1 82.69 123 PHE A C 1
ATOM 936 O O . PHE A 1 123 ? -11.352 -12.836 -25.922 1 82.69 123 PHE A O 1
ATOM 943 N N . PHE A 1 124 ? -9.328 -12.336 -25.375 1 78.31 124 PHE A N 1
ATOM 944 C CA . PHE A 1 124 ? -8.836 -12.992 -26.578 1 78.31 124 PHE A CA 1
ATOM 945 C C . PHE A 1 124 ? -8.367 -14.414 -26.281 1 78.31 124 PHE A C 1
ATOM 947 O O . PHE A 1 124 ? -8.273 -15.25 -27.172 1 78.31 124 PHE A O 1
ATOM 954 N N . ARG A 1 125 ? -8.164 -14.641 -24.953 1 72.31 125 ARG A N 1
ATOM 955 C CA . ARG A 1 125 ? -7.516 -15.93 -24.734 1 72.31 125 ARG A CA 1
ATOM 956 C C . ARG A 1 125 ? -8.375 -16.828 -23.844 1 72.31 125 ARG A C 1
ATOM 958 O O . ARG A 1 125 ? -8.297 -18.047 -23.938 1 72.31 125 ARG A O 1
ATOM 965 N N . ILE A 1 126 ? -9.125 -16.266 -22.875 1 65.81 126 ILE A N 1
ATOM 966 C CA . ILE A 1 126 ? -9.719 -17.109 -21.844 1 65.81 126 ILE A CA 1
ATOM 967 C C . ILE A 1 126 ? -11.234 -16.953 -21.859 1 65.81 126 ILE A C 1
ATOM 969 O O . ILE A 1 126 ? -11.867 -16.859 -20.797 1 65.81 126 ILE A O 1
ATOM 973 N N . ARG A 1 127 ? -11.898 -17.109 -22.938 1 63.28 127 ARG A N 1
ATOM 974 C CA . ARG A 1 127 ? -13.305 -16.719 -22.969 1 63.28 127 ARG A CA 1
ATOM 975 C C . ARG A 1 127 ? -14.18 -17.781 -22.312 1 63.28 127 ARG A C 1
ATOM 977 O O . ARG A 1 127 ? -15.273 -17.469 -21.828 1 63.28 127 ARG A O 1
ATOM 984 N N . SER A 1 128 ? -13.648 -18.906 -21.984 1 62.84 128 SER A N 1
ATOM 985 C CA . SER A 1 128 ? -14.641 -19.938 -21.719 1 62.84 128 SER A CA 1
ATOM 986 C C . SER A 1 128 ? -14.641 -20.344 -20.234 1 62.84 128 SER A C 1
ATOM 988 O O . SER A 1 128 ? -15.5 -21.094 -19.797 1 62.84 128 SER A O 1
ATOM 990 N N . VAL A 1 129 ? -13.836 -19.672 -19.438 1 72.44 129 VAL A N 1
ATOM 991 C CA . VAL A 1 129 ? -13.781 -20.172 -18.078 1 72.44 129 VAL A CA 1
ATOM 992 C C . VAL A 1 129 ? -14.594 -19.25 -17.156 1 72.44 129 VAL A C 1
ATOM 994 O O . VAL A 1 129 ? -14.617 -18.031 -17.344 1 72.44 129 VAL A O 1
ATOM 997 N N . CYS A 1 130 ? -15.469 -19.891 -16.297 1 74.75 130 CYS A N 1
ATOM 998 C CA . CYS A 1 130 ? -16.328 -19.203 -15.344 1 74.75 130 CYS A CA 1
ATOM 999 C C . CYS A 1 130 ? -15.57 -18.125 -14.578 1 74.75 130 CYS A C 1
ATOM 1001 O O . CYS A 1 130 ? -16.062 -17.016 -14.414 1 74.75 130 CYS A O 1
ATOM 1003 N N . THR A 1 131 ? -14.398 -18.422 -14.164 1 78.06 131 THR A N 1
ATOM 1004 C CA . THR A 1 131 ? -13.609 -17.5 -13.352 1 78.06 131 THR A CA 1
ATOM 1005 C C . THR A 1 131 ? -13.219 -16.266 -14.172 1 78.06 131 THR A C 1
ATOM 1007 O O . THR A 1 131 ? -13.023 -15.195 -13.609 1 78.06 131 THR A O 1
ATOM 1010 N N . ALA A 1 132 ? -13.367 -16.406 -15.438 1 86.06 132 ALA A N 1
ATOM 1011 C CA . ALA A 1 132 ? -13.016 -15.312 -16.328 1 86.06 132 ALA A CA 1
ATOM 1012 C C . ALA A 1 132 ? -14.07 -14.203 -16.266 1 86.06 132 ALA A C 1
ATOM 1014 O O . ALA A 1 132 ? -13.75 -13.031 -16.453 1 86.06 132 ALA A O 1
ATOM 1015 N N . ILE A 1 133 ? -15.281 -14.633 -15.961 1 90.81 133 ILE A N 1
ATOM 1016 C CA . ILE A 1 133 ? -16.359 -13.656 -15.898 1 90.81 133 ILE A CA 1
ATOM 1017 C C . ILE A 1 133 ? -16.141 -12.711 -14.727 1 90.81 133 ILE A C 1
ATOM 1019 O O . ILE A 1 133 ? -16.219 -11.492 -14.875 1 90.81 133 ILE A O 1
ATOM 1023 N N . PHE A 1 134 ? -15.805 -13.219 -13.578 1 91.94 134 PHE A N 1
ATOM 1024 C CA . PHE A 1 134 ? -15.531 -12.406 -12.398 1 91.94 134 PHE A CA 1
ATOM 1025 C C . PHE A 1 134 ? -14.328 -11.5 -12.641 1 91.94 134 PHE A C 1
ATOM 1027 O O . PHE A 1 134 ? -14.383 -10.305 -12.336 1 91.94 134 PHE A O 1
ATOM 1034 N N . TYR A 1 135 ? -13.336 -12.062 -13.227 1 90.19 135 TYR A N 1
ATOM 1035 C CA . TYR A 1 135 ? -12.102 -11.328 -13.453 1 90.19 135 TYR A CA 1
ATOM 1036 C C . TYR A 1 135 ? -12.312 -10.203 -14.461 1 90.19 135 TYR A C 1
ATOM 1038 O O . TYR A 1 135 ? -11.75 -9.117 -14.32 1 90.19 135 TYR A O 1
ATOM 1046 N N . THR A 1 136 ? -13.094 -10.477 -15.453 1 92.06 136 THR A N 1
ATOM 1047 C CA . THR A 1 136 ? -13.383 -9.469 -16.469 1 92.06 136 THR A CA 1
ATOM 1048 C C . THR A 1 136 ? -14.125 -8.281 -15.844 1 92.06 136 THR A C 1
ATOM 1050 O O . THR A 1 136 ? -13.781 -7.129 -16.094 1 92.06 136 THR A O 1
ATOM 1053 N N . ASN A 1 137 ? -15.102 -8.578 -15.047 1 94.19 137 ASN A N 1
ATOM 1054 C C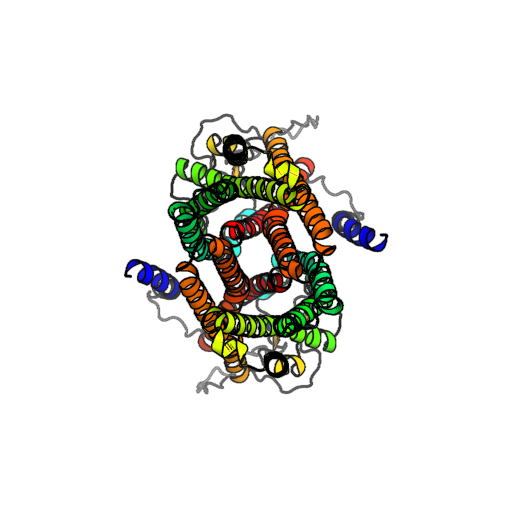A . ASN A 1 137 ? -15.859 -7.508 -14.398 1 94.19 137 ASN A CA 1
ATOM 1055 C C . ASN A 1 137 ? -14.992 -6.715 -13.43 1 94.19 137 ASN A C 1
ATOM 1057 O O . ASN A 1 137 ? -15.117 -5.492 -13.336 1 94.19 137 ASN A O 1
ATOM 1061 N N . LEU A 1 138 ? -14.148 -7.41 -12.727 1 93.19 138 LEU A N 1
ATOM 1062 C CA . LEU A 1 138 ? -13.227 -6.73 -11.828 1 93.19 138 LEU A CA 1
ATOM 1063 C C . LEU A 1 138 ? -12.273 -5.828 -12.602 1 93.19 138 LEU A C 1
ATOM 1065 O O . LEU A 1 138 ? -12.07 -4.668 -12.234 1 93.19 138 LEU A O 1
ATOM 1069 N N . ALA A 1 139 ? -11.75 -6.344 -13.703 1 92.81 139 ALA A N 1
ATOM 1070 C CA . ALA A 1 139 ? -10.812 -5.586 -14.523 1 92.81 139 ALA A CA 1
ATOM 1071 C C . ALA A 1 139 ? -11.492 -4.383 -15.172 1 92.81 139 ALA A C 1
ATOM 1073 O O . ALA A 1 139 ? -10.891 -3.32 -15.312 1 92.81 139 ALA A O 1
ATOM 1074 N N . ILE A 1 140 ? -12.711 -4.555 -15.539 1 94.19 140 ILE A N 1
ATOM 1075 C CA . ILE A 1 140 ? -13.477 -3.455 -16.125 1 94.19 140 ILE A CA 1
ATOM 1076 C C . ILE A 1 140 ? -13.672 -2.355 -15.078 1 94.19 140 ILE A C 1
ATOM 1078 O O . ILE A 1 140 ? -13.477 -1.174 -15.375 1 94.19 140 ILE A O 1
ATOM 1082 N N . SER A 1 141 ? -14.07 -2.766 -13.938 1 95 141 SER A N 1
ATOM 1083 C CA . SER A 1 141 ? -14.266 -1.804 -12.859 1 95 141 SER A CA 1
ATOM 1084 C C . SER A 1 141 ? -12.969 -1.062 -12.547 1 95 141 SER A C 1
ATOM 1086 O O . SER A 1 141 ? -12.961 0.167 -12.445 1 95 141 SER A O 1
ATOM 1088 N N . ASP A 1 142 ? -11.891 -1.774 -12.43 1 95.25 142 ASP A N 1
ATOM 1089 C CA . ASP A 1 142 ? -10.594 -1.183 -12.125 1 95.25 142 ASP A CA 1
ATOM 1090 C C . ASP A 1 142 ? -10.133 -0.259 -13.25 1 95.25 142 ASP A C 1
ATOM 1092 O O . ASP A 1 142 ? -9.57 0.807 -13 1 95.25 142 ASP A O 1
ATOM 1096 N N . PHE A 1 143 ? -10.398 -0.666 -14.469 1 94.88 143 PHE A N 1
ATOM 1097 C CA . PHE A 1 143 ? -10 0.134 -15.625 1 94.88 143 PHE A CA 1
ATOM 1098 C C . PHE A 1 143 ? -10.773 1.445 -15.664 1 94.88 143 PHE A C 1
ATOM 1100 O O . PHE A 1 143 ? -10.188 2.508 -15.891 1 94.88 143 PHE A O 1
ATOM 1107 N N . LEU A 1 144 ? -12.031 1.356 -15.445 1 94.25 144 LEU A N 1
ATOM 1108 C CA . LEU A 1 144 ? -12.859 2.557 -15.391 1 94.25 144 LEU A CA 1
ATOM 1109 C C . LEU A 1 144 ? -12.383 3.502 -14.297 1 94.25 144 LEU A C 1
ATOM 1111 O O . LEU A 1 144 ? -12.32 4.715 -14.5 1 94.25 144 LEU A O 1
ATOM 1115 N N . PHE A 1 145 ? -12.055 2.98 -13.211 1 95.94 145 PHE A N 1
ATOM 1116 C CA . PHE A 1 145 ? -11.516 3.756 -12.102 1 95.94 145 PHE A CA 1
ATOM 1117 C C . PHE A 1 145 ? -10.242 4.48 -12.508 1 95.94 145 PHE A C 1
ATOM 1119 O O . PHE A 1 145 ? -10.102 5.68 -12.266 1 95.94 145 PHE A O 1
ATOM 1126 N N . CYS A 1 146 ? -9.391 3.799 -13.195 1 95.12 146 CYS A N 1
ATOM 1127 C CA . CYS A 1 146 ? -8.109 4.375 -13.609 1 95.12 146 CYS A CA 1
ATOM 1128 C C . CYS A 1 146 ? -8.32 5.48 -14.633 1 95.12 146 CYS A C 1
ATOM 1130 O O . CYS A 1 146 ? -7.566 6.457 -14.664 1 95.12 146 CYS A O 1
ATOM 1132 N N . ILE A 1 147 ? -9.352 5.445 -15.414 1 93.81 147 ILE A N 1
ATOM 1133 C CA . ILE A 1 147 ? -9.633 6.43 -16.45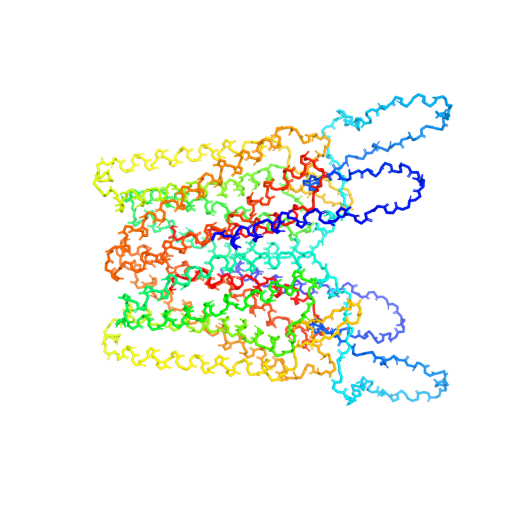3 1 93.81 147 ILE A CA 1
ATOM 1134 C C . ILE A 1 147 ? -10.188 7.703 -15.812 1 93.81 147 ILE A C 1
ATOM 1136 O O . ILE A 1 147 ? -9.984 8.805 -16.328 1 93.81 147 ILE A O 1
ATOM 1140 N N . ILE A 1 148 ? -10.828 7.586 -14.727 1 95.81 148 ILE A N 1
ATOM 1141 C CA . ILE A 1 148 ? -11.484 8.727 -14.094 1 95.81 148 ILE A CA 1
ATOM 1142 C C . ILE A 1 148 ? -10.516 9.406 -13.125 1 95.81 148 ILE A C 1
ATOM 1144 O O . ILE A 1 148 ? -10.695 10.578 -12.789 1 95.81 148 ILE A O 1
ATOM 1148 N N . LEU A 1 149 ? -9.453 8.742 -12.719 1 96.31 149 LEU A N 1
ATOM 1149 C CA . LEU A 1 149 ? -8.547 9.203 -11.672 1 96.31 149 LEU A CA 1
ATOM 1150 C C . LEU A 1 149 ? -7.824 10.469 -12.086 1 96.31 149 LEU A C 1
ATOM 1152 O O . LEU A 1 149 ? -7.488 11.312 -11.25 1 96.31 149 LEU A O 1
ATOM 1156 N N . PRO A 1 150 ? -7.582 10.742 -13.383 1 96.5 150 PRO A N 1
ATOM 1157 C CA . PRO A 1 150 ? -6.91 11.977 -13.789 1 96.5 150 PRO A CA 1
ATOM 1158 C C . PRO A 1 150 ? -7.688 13.234 -13.391 1 96.5 150 PRO A C 1
ATOM 1160 O O . PRO A 1 150 ? -7.086 14.273 -13.117 1 96.5 150 PRO A O 1
ATOM 1163 N N . PHE A 1 151 ? -8.984 13.148 -13.289 1 96.75 151 PHE A N 1
ATOM 1164 C CA . PHE A 1 151 ? -9.781 14.289 -12.852 1 96.75 151 PHE A CA 1
ATOM 1165 C C . PHE A 1 151 ? -9.516 14.602 -11.383 1 96.75 151 PHE A C 1
ATOM 1167 O O . PHE A 1 151 ? -9.422 15.766 -11 1 96.75 151 PHE A O 1
ATOM 1174 N N . LYS A 1 152 ? -9.406 13.594 -10.609 1 96 152 LYS A N 1
ATOM 1175 C CA . LYS A 1 152 ? -9.086 13.805 -9.203 1 96 152 LYS A CA 1
ATOM 1176 C C . LYS A 1 152 ? -7.66 14.305 -9.023 1 96 152 LYS A C 1
ATOM 1178 O O . LYS A 1 152 ? -7.391 15.141 -8.156 1 96 152 LYS A O 1
ATOM 1183 N N . ILE A 1 153 ? -6.773 13.773 -9.859 1 96.62 153 ILE A N 1
ATOM 1184 C CA . ILE A 1 153 ? -5.391 14.234 -9.836 1 96.62 153 ILE A CA 1
ATOM 1185 C C . ILE A 1 153 ? -5.34 15.734 -10.133 1 96.62 153 ILE A C 1
ATOM 1187 O O . ILE A 1 153 ? -4.715 16.5 -9.398 1 96.62 153 ILE A O 1
ATOM 1191 N N . ALA A 1 154 ? -6.012 16.172 -11.172 1 96.38 154 ALA A N 1
ATOM 1192 C CA . ALA A 1 154 ? -6.059 17.594 -11.531 1 96.38 154 ALA A CA 1
ATOM 1193 C C . ALA A 1 154 ? -6.676 18.422 -10.406 1 96.38 154 ALA A C 1
ATOM 1195 O O . ALA A 1 154 ? -6.223 19.531 -10.125 1 96.38 154 ALA A O 1
ATOM 1196 N N . TYR A 1 155 ? -7.652 17.875 -9.797 1 95.94 155 TYR A N 1
ATOM 1197 C CA . TYR A 1 155 ? -8.328 18.531 -8.688 1 95.94 155 TYR A CA 1
ATOM 1198 C C . TYR A 1 155 ? -7.348 18.844 -7.555 1 95.94 155 TYR A C 1
ATOM 1200 O O . TYR A 1 155 ? -7.242 19.984 -7.105 1 95.94 155 TYR A O 1
ATOM 1208 N N . HIS A 1 156 ? -6.586 17.859 -7.145 1 94.12 156 HIS A N 1
ATOM 1209 C CA . HIS A 1 156 ? -5.664 18.016 -6.023 1 94.12 156 HIS A CA 1
ATOM 1210 C C . HIS A 1 156 ? -4.453 18.859 -6.414 1 94.12 156 HIS A C 1
ATOM 1212 O O . HIS A 1 156 ? -3.994 19.688 -5.633 1 94.12 156 HIS A O 1
ATOM 1218 N N . LEU A 1 157 ? -3.992 18.719 -7.605 1 94.19 157 LEU A N 1
ATOM 1219 C CA . LEU A 1 157 ? -2.84 19.5 -8.062 1 94.19 157 LEU A CA 1
ATOM 1220 C C . LEU A 1 157 ? -3.201 20.969 -8.227 1 94.19 157 LEU A C 1
ATOM 1222 O O . LEU A 1 157 ? -2.338 21.844 -8.109 1 94.19 157 LEU A O 1
ATOM 1226 N N . ASN A 1 158 ? -4.469 21.203 -8.5 1 94.88 158 ASN A N 1
ATOM 1227 C CA . ASN A 1 158 ? -4.957 22.578 -8.641 1 94.88 158 ASN A CA 1
ATOM 1228 C C . ASN A 1 158 ? -5.352 23.172 -7.289 1 94.88 158 ASN A C 1
ATOM 1230 O O . ASN A 1 158 ? -6.281 23.969 -7.207 1 94.88 158 ASN A O 1
ATOM 1234 N N . GLY A 1 159 ? -4.762 22.672 -6.254 1 93.19 159 GLY A N 1
ATOM 1235 C CA . GLY A 1 159 ? -5.039 23.203 -4.93 1 93.19 159 GLY A CA 1
ATOM 1236 C C . GLY A 1 159 ? -6.426 22.844 -4.422 1 93.19 159 GLY A C 1
ATOM 1237 O O . GLY A 1 159 ? -7.086 23.672 -3.781 1 93.19 159 GLY A O 1
ATOM 1238 N N . ASN A 1 160 ? -6.918 21.688 -4.816 1 94 160 ASN A N 1
ATOM 1239 C CA . ASN A 1 160 ? -8.242 21.219 -4.434 1 94 160 ASN A CA 1
ATOM 1240 C C . ASN A 1 160 ? -9.344 22.156 -4.945 1 94 160 ASN A C 1
ATOM 1242 O O . ASN A 1 160 ? -10.312 22.422 -4.238 1 94 160 ASN A O 1
ATOM 1246 N N . ASN A 1 161 ? -9.047 22.766 -6.055 1 95.31 161 ASN A N 1
ATOM 1247 C CA . ASN A 1 161 ? -10.031 23.562 -6.766 1 95.31 161 ASN A CA 1
ATOM 1248 C C . ASN A 1 161 ? -10.633 22.797 -7.941 1 95.31 161 ASN A C 1
ATOM 1250 O O . ASN A 1 161 ? -9.969 22.578 -8.953 1 95.31 161 ASN A O 1
ATOM 1254 N N . TRP A 1 162 ? -11.883 22.422 -7.797 1 95.81 162 TRP A N 1
ATOM 1255 C CA . TRP A 1 162 ? -12.594 21.656 -8.812 1 95.81 162 TRP A CA 1
ATOM 1256 C C . TRP A 1 162 ? -13.094 22.578 -9.93 1 95.81 162 TRP A C 1
ATOM 1258 O O . TRP A 1 162 ? -13.898 23.484 -9.688 1 95.81 162 TRP A O 1
ATOM 1268 N N . ILE A 1 163 ? -12.68 22.312 -11.203 1 96.19 163 ILE A N 1
ATOM 1269 C CA . ILE A 1 163 ? -12.992 23.219 -12.297 1 96.19 163 ILE A CA 1
ATOM 1270 C C . ILE A 1 163 ? -13.828 22.5 -13.352 1 96.19 163 ILE A C 1
ATOM 1272 O O . ILE A 1 163 ? -14.148 23.062 -14.398 1 96.19 163 ILE A O 1
ATOM 1276 N N . PHE A 1 164 ? -14.297 21.219 -13.18 1 96.75 164 PHE A N 1
ATOM 1277 C CA . PHE A 1 164 ? -14.891 20.406 -14.234 1 96.75 164 PHE A CA 1
ATOM 1278 C C . PHE A 1 164 ? -16.406 20.438 -14.148 1 96.75 164 PHE A C 1
ATOM 1280 O O . PHE A 1 164 ? -17.094 19.797 -14.953 1 96.75 164 PHE A O 1
ATOM 1287 N N . GLY A 1 165 ? -16.938 21.078 -13.211 1 94.81 165 GLY A N 1
ATOM 1288 C CA . GLY A 1 165 ? -18.375 21.188 -13.117 1 94.81 165 GLY A CA 1
ATOM 1289 C C . GLY A 1 165 ? -19 20.172 -12.195 1 94.81 165 GLY A C 1
ATOM 1290 O O . GLY A 1 165 ? -18.344 19.203 -11.781 1 94.81 165 GLY A O 1
ATOM 1291 N N . GLU A 1 166 ? -20.25 20.328 -11.875 1 95 166 GLU A N 1
ATOM 1292 C CA . GLU A 1 166 ? -20.984 19.516 -10.906 1 95 166 GLU A CA 1
ATOM 1293 C C . GLU A 1 166 ? -21.219 18.109 -11.43 1 95 166 GLU A C 1
ATOM 1295 O O . GLU A 1 166 ? -21.047 17.125 -10.695 1 95 166 GLU A O 1
ATOM 1300 N N . ILE A 1 167 ? -21.594 17.938 -12.656 1 95.12 167 ILE A N 1
ATOM 1301 C CA . ILE A 1 167 ? -21.891 16.625 -13.219 1 95.12 167 ILE A CA 1
ATOM 1302 C C . ILE A 1 167 ? -20.641 15.742 -13.172 1 95.12 167 ILE A C 1
ATOM 1304 O O . ILE A 1 167 ? -20.719 14.562 -12.805 1 95.12 167 ILE A O 1
ATOM 1308 N N . MET A 1 168 ? -19.547 16.328 -13.508 1 96.06 168 MET A N 1
ATOM 1309 C CA . MET A 1 168 ? -18.312 15.555 -13.484 1 96.06 168 MET A CA 1
ATOM 1310 C C . MET A 1 168 ? -17.906 15.203 -12.055 1 96.06 168 MET A C 1
ATOM 1312 O O . MET A 1 168 ? -17.328 14.141 -11.812 1 96.06 168 MET A O 1
ATOM 1316 N N . CYS A 1 169 ? -18.188 16.125 -11.156 1 95.56 169 CYS A N 1
ATOM 1317 C CA . CYS A 1 169 ? -17.891 15.836 -9.75 1 95.56 169 CYS A CA 1
ATOM 1318 C C . CYS A 1 169 ? -18.719 14.664 -9.25 1 95.56 169 CYS A C 1
ATOM 1320 O O . CYS A 1 169 ? -18.188 13.75 -8.617 1 95.56 169 CYS A O 1
ATOM 1322 N N . ARG A 1 170 ? -20 14.648 -9.617 1 95.38 170 ARG A N 1
ATOM 1323 C CA . ARG A 1 170 ? -20.875 13.547 -9.234 1 95.38 170 ARG A CA 1
ATOM 1324 C C . ARG A 1 170 ? -20.406 12.234 -9.859 1 95.38 170 ARG A C 1
ATOM 1326 O O . ARG A 1 170 ? -20.328 11.211 -9.18 1 95.38 170 ARG A O 1
ATOM 1333 N N . THR A 1 171 ? -20.047 12.312 -11.094 1 95.56 171 THR A N 1
ATOM 1334 C CA . THR A 1 171 ? -19.609 11.125 -11.82 1 95.56 171 THR A CA 1
ATOM 1335 C C . THR A 1 171 ? -18.312 10.586 -11.242 1 95.56 171 THR A C 1
ATOM 1337 O O . THR A 1 171 ? -18.188 9.383 -11 1 95.56 171 THR A O 1
ATOM 1340 N N . THR A 1 172 ? -17.359 11.469 -11.039 1 96.06 172 THR A N 1
ATOM 1341 C CA . THR A 1 172 ? -16.062 11.07 -10.508 1 96.06 172 THR A CA 1
ATOM 1342 C C . THR A 1 172 ? -16.219 10.469 -9.109 1 96.06 172 THR A C 1
ATOM 1344 O O . THR A 1 172 ? -15.586 9.461 -8.789 1 96.06 172 THR A O 1
ATOM 1347 N N . THR A 1 173 ? -17.062 11.07 -8.328 1 94.94 173 THR A N 1
ATOM 1348 C CA . THR A 1 173 ? -17.281 10.586 -6.969 1 94.94 173 THR A CA 1
ATOM 1349 C C . THR A 1 173 ? -17.953 9.219 -6.992 1 94.94 173 THR A C 1
ATOM 1351 O O . THR A 1 173 ? -17.516 8.289 -6.305 1 94.94 173 THR A O 1
ATOM 1354 N N . ALA A 1 174 ? -18.938 9.102 -7.797 1 95.12 174 ALA A N 1
ATOM 1355 C CA . ALA A 1 174 ? -19.688 7.848 -7.895 1 95.12 174 ALA A CA 1
ATOM 1356 C C . ALA A 1 174 ? -18.781 6.719 -8.406 1 95.12 174 ALA A C 1
ATOM 1358 O O . ALA A 1 174 ? -18.812 5.605 -7.875 1 95.12 174 ALA A O 1
ATOM 1359 N N . ILE A 1 175 ? -17.984 6.977 -9.398 1 95.38 175 ILE A N 1
ATOM 1360 C CA . ILE A 1 175 ? -17.125 5.957 -9.969 1 95.38 175 ILE A CA 1
ATOM 1361 C C . ILE A 1 175 ? -16 5.609 -8.977 1 95.38 175 ILE A C 1
ATOM 1363 O O . ILE A 1 175 ? -15.633 4.441 -8.836 1 95.38 175 ILE A O 1
ATOM 1367 N N . PHE A 1 176 ? -15.492 6.609 -8.32 1 94.81 176 PHE A N 1
ATOM 1368 C CA . PHE A 1 176 ? -14.422 6.395 -7.355 1 94.81 176 PHE A CA 1
ATOM 1369 C C . PHE A 1 176 ? -14.875 5.453 -6.246 1 94.81 176 PHE A C 1
ATOM 1371 O O . PHE A 1 176 ? -14.258 4.414 -6.016 1 94.81 176 PHE A O 1
ATOM 1378 N N . TYR A 1 177 ? -15.953 5.758 -5.617 1 93.62 177 TYR A N 1
ATOM 1379 C CA . TYR A 1 177 ? -16.438 4.938 -4.516 1 93.62 177 TYR A CA 1
ATOM 1380 C C . TYR A 1 177 ? -17.109 3.664 -5.039 1 93.62 177 TYR A C 1
ATOM 1382 O O . TYR A 1 177 ? -17.031 2.613 -4.395 1 93.62 177 TYR A O 1
ATOM 1390 N N . GLY A 1 178 ? -17.719 3.826 -6.145 1 95.38 178 GLY A N 1
ATOM 1391 C CA . GLY A 1 178 ? -18.312 2.648 -6.77 1 95.38 178 GLY A CA 1
ATOM 1392 C C . GLY A 1 178 ? -17.281 1.562 -7.055 1 95.38 178 GLY A C 1
ATOM 1393 O O . GLY A 1 178 ? -17.547 0.379 -6.836 1 95.38 178 GLY A O 1
ATOM 1394 N N . ASN A 1 179 ? -16.156 1.974 -7.59 1 95.81 179 ASN A N 1
ATOM 1395 C CA . ASN A 1 179 ? -15.094 1.011 -7.852 1 95.81 179 ASN A CA 1
ATOM 1396 C C . ASN A 1 179 ? -14.648 0.307 -6.574 1 95.81 179 ASN A C 1
ATOM 1398 O O . ASN A 1 179 ? -14.398 -0.899 -6.578 1 95.81 179 ASN A O 1
ATOM 1402 N N . MET A 1 180 ? -14.5 1.051 -5.535 1 93.75 180 MET A N 1
ATOM 1403 C CA . MET A 1 180 ? -14.047 0.469 -4.273 1 93.75 180 MET A CA 1
ATOM 1404 C C . MET A 1 180 ? -14.977 -0.659 -3.834 1 93.75 180 MET A C 1
ATOM 1406 O O . MET A 1 180 ? -14.531 -1.782 -3.602 1 93.75 180 MET A O 1
ATOM 1410 N N . TYR A 1 181 ? -16.203 -0.423 -3.783 1 95.75 181 TYR A N 1
ATOM 1411 C CA . TYR A 1 181 ? -17.156 -1.409 -3.26 1 95.75 181 TYR A CA 1
ATOM 1412 C C . TYR A 1 181 ? -17.422 -2.498 -4.289 1 95.75 181 TYR A C 1
ATOM 1414 O O . TYR A 1 181 ? -17.656 -3.654 -3.932 1 95.75 181 TYR A O 1
ATOM 1422 N N . CYS A 1 182 ? -17.391 -2.125 -5.562 1 96.12 182 CYS A N 1
ATOM 1423 C CA . CYS A 1 182 ? -17.469 -3.146 -6.598 1 96.12 182 CYS A CA 1
ATOM 1424 C C . CYS A 1 182 ? -16.328 -4.152 -6.465 1 96.12 182 CYS A C 1
ATOM 1426 O O . CYS A 1 182 ? -16.562 -5.363 -6.531 1 96.12 182 CYS A O 1
ATOM 1428 N N . SER A 1 183 ? -15.148 -3.641 -6.277 1 94.81 183 SER A N 1
ATOM 1429 C CA . SER A 1 183 ? -13.984 -4.5 -6.109 1 94.81 183 SER A CA 1
ATOM 1430 C C . SER A 1 183 ? -14.133 -5.406 -4.895 1 94.81 183 SER A C 1
ATOM 1432 O O . SER A 1 183 ? -13.867 -6.609 -4.977 1 94.81 183 SER A O 1
ATOM 1434 N N . ILE A 1 184 ? -14.578 -4.875 -3.807 1 95.56 184 ILE A N 1
ATOM 1435 C CA . ILE A 1 184 ? -14.734 -5.648 -2.58 1 95.56 184 ILE A CA 1
ATOM 1436 C C . ILE A 1 184 ? -15.75 -6.77 -2.801 1 95.56 184 ILE A C 1
ATOM 1438 O O . ILE A 1 184 ? -15.484 -7.926 -2.463 1 95.56 184 ILE A O 1
ATOM 1442 N N . LEU A 1 185 ? -16.859 -6.445 -3.391 1 96.5 185 LEU A N 1
ATOM 1443 C CA . LEU A 1 185 ? -17.906 -7.426 -3.6 1 96.5 185 LEU A CA 1
ATOM 1444 C C . LEU A 1 185 ? -17.484 -8.492 -4.605 1 96.5 185 LEU A C 1
ATOM 1446 O O . LEU A 1 185 ? -17.75 -9.68 -4.41 1 96.5 185 LEU A O 1
ATOM 1450 N N . LEU A 1 186 ? -16.844 -8.07 -5.641 1 95.25 186 LEU A N 1
ATOM 1451 C CA . LEU A 1 186 ? -16.359 -9.031 -6.625 1 95.25 186 LEU A CA 1
ATOM 1452 C C . LEU A 1 186 ? -15.289 -9.938 -6.023 1 95.25 186 LEU A C 1
ATOM 1454 O O . LEU A 1 186 ? -15.266 -11.141 -6.297 1 95.25 186 LEU A O 1
ATOM 1458 N N . LEU A 1 187 ? -14.391 -9.375 -5.254 1 93.5 187 LEU A N 1
ATOM 1459 C CA . LEU A 1 187 ? -13.383 -10.18 -4.574 1 93.5 187 LEU A CA 1
ATOM 1460 C C . LEU A 1 187 ? -14.039 -11.195 -3.645 1 93.5 187 LEU A C 1
ATOM 1462 O O . LEU A 1 187 ? -13.555 -12.32 -3.51 1 93.5 187 LEU A O 1
ATOM 1466 N N . MET A 1 188 ? -15.078 -10.773 -2.977 1 95.44 188 MET A N 1
ATOM 1467 C CA . MET A 1 188 ? -15.844 -11.703 -2.143 1 95.44 188 MET A CA 1
ATOM 1468 C C . MET A 1 188 ? -16.391 -12.852 -2.975 1 95.44 188 MET A C 1
ATOM 1470 O O . MET A 1 188 ? -16.25 -14.016 -2.602 1 95.44 188 MET A O 1
ATOM 1474 N N . CYS A 1 189 ? -16.969 -12.562 -4.125 1 94.56 189 CYS A N 1
ATOM 1475 C CA . CYS A 1 189 ? -17.547 -13.578 -4.996 1 94.56 189 CYS A CA 1
ATOM 1476 C C . CYS A 1 189 ? -16.469 -14.516 -5.535 1 94.56 189 CYS A C 1
ATOM 1478 O O . CYS A 1 189 ? -16.672 -15.727 -5.605 1 94.56 189 CYS A O 1
ATOM 1480 N N . ILE A 1 190 ? -15.352 -13.953 -5.918 1 92.56 190 ILE A N 1
ATOM 1481 C CA . ILE A 1 190 ? -14.227 -14.758 -6.383 1 92.56 190 ILE A CA 1
ATOM 1482 C C . ILE A 1 190 ? -13.766 -15.695 -5.27 1 92.56 190 ILE A C 1
ATOM 1484 O O . ILE A 1 190 ? -13.5 -16.875 -5.516 1 92.56 190 ILE A O 1
ATOM 1488 N N . SER A 1 191 ? -13.711 -15.211 -4.047 1 93.12 191 SER A N 1
ATOM 1489 C CA . SER A 1 191 ? -13.289 -16.016 -2.904 1 93.12 191 SER A CA 1
ATOM 1490 C C . SER A 1 191 ? -14.266 -17.156 -2.645 1 93.12 191 SER A C 1
ATOM 1492 O O . SER A 1 191 ? -13.844 -18.281 -2.355 1 93.12 191 SER A O 1
ATOM 1494 N N . ILE A 1 192 ? -15.516 -16.859 -2.781 1 93.81 192 ILE A N 1
ATOM 1495 C CA . ILE A 1 192 ? -16.531 -17.891 -2.594 1 93.81 192 ILE A CA 1
ATOM 1496 C C . ILE A 1 192 ? -16.375 -18.953 -3.676 1 93.81 192 ILE A C 1
ATOM 1498 O O . ILE A 1 192 ? -16.422 -20.156 -3.383 1 93.81 192 ILE A O 1
ATOM 1502 N N . SER A 1 193 ? -16.234 -18.547 -4.867 1 91.81 193 SER A N 1
ATOM 1503 C CA . SER A 1 193 ? -16.062 -19.484 -5.984 1 91.81 193 SER A CA 1
ATOM 1504 C C . SER A 1 193 ? -14.844 -20.375 -5.781 1 91.81 193 SER A C 1
ATOM 1506 O O . SER A 1 193 ? -14.922 -21.594 -5.988 1 91.81 193 SER A O 1
ATOM 1508 N N . ARG A 1 194 ? -13.727 -19.797 -5.41 1 89.31 194 ARG A N 1
ATOM 1509 C CA . ARG A 1 194 ? -12.523 -20.562 -5.145 1 89.31 194 ARG A CA 1
ATOM 1510 C C . ARG A 1 194 ? -12.734 -21.531 -3.977 1 89.31 194 ARG A C 1
ATOM 1512 O O . ARG A 1 194 ? -12.266 -22.672 -4.012 1 89.31 194 ARG A O 1
ATOM 1519 N N . TYR A 1 195 ? -13.414 -21.016 -2.979 1 92.81 195 TYR A N 1
ATOM 1520 C CA . TYR A 1 195 ? -13.711 -21.844 -1.809 1 92.81 195 TYR A CA 1
ATOM 1521 C C . TYR A 1 195 ? -14.516 -23.078 -2.195 1 92.81 195 TYR A C 1
ATOM 1523 O O . TYR A 1 195 ? -14.164 -24.188 -1.813 1 92.81 195 TYR A O 1
ATOM 1531 N N . VAL A 1 196 ? -15.555 -22.922 -2.967 1 93.56 196 VAL A N 1
ATOM 1532 C CA . VAL A 1 196 ? -16.391 -24.047 -3.375 1 93.56 196 VAL A CA 1
ATOM 1533 C C . VAL A 1 196 ? -15.609 -24.969 -4.289 1 93.56 196 VAL A C 1
ATOM 1535 O O . VAL A 1 196 ? -15.727 -26.203 -4.188 1 93.56 196 VAL A O 1
ATOM 1538 N N . ALA A 1 197 ? -14.789 -24.453 -5.148 1 89.81 197 ALA A N 1
ATOM 1539 C CA . ALA A 1 197 ? -14.008 -25.25 -6.094 1 89.81 197 ALA A CA 1
ATOM 1540 C C . ALA A 1 197 ? -12.977 -26.109 -5.367 1 89.81 197 ALA A C 1
ATOM 1542 O O . ALA A 1 197 ? -12.703 -27.234 -5.781 1 89.81 197 ALA A O 1
ATOM 1543 N N . ILE A 1 198 ? -12.422 -25.625 -4.312 1 88.81 198 ILE A N 1
ATOM 1544 C CA . ILE A 1 198 ? -11.32 -26.312 -3.646 1 88.81 198 ILE A CA 1
ATOM 1545 C C . ILE A 1 198 ? -11.867 -27.172 -2.508 1 88.81 198 ILE A C 1
ATOM 1547 O O . ILE A 1 198 ? -11.477 -28.344 -2.359 1 88.81 198 ILE A O 1
ATOM 1551 N N . VAL A 1 199 ? -12.789 -26.719 -1.717 1 90.19 199 VAL A N 1
ATOM 1552 C CA . VAL A 1 199 ? -13.273 -27.406 -0.524 1 90.19 199 VAL A CA 1
ATOM 1553 C C . VAL A 1 199 ? -14.414 -28.344 -0.897 1 90.19 199 VAL A C 1
ATOM 1555 O O . VAL A 1 199 ? -14.547 -29.438 -0.32 1 90.19 199 VAL A O 1
ATOM 1558 N N . HIS A 1 200 ? -15.211 -27.984 -1.787 1 92.25 200 HIS A N 1
ATOM 1559 C CA . HIS A 1 200 ? -16.344 -28.797 -2.225 1 92.25 200 HIS A CA 1
ATOM 1560 C C . HIS A 1 200 ? -16.312 -29.016 -3.732 1 92.25 200 HIS A C 1
ATOM 1562 O O . HIS A 1 200 ? -17.25 -28.609 -4.441 1 92.25 200 HIS A O 1
ATOM 1568 N N . PRO A 1 201 ? -15.344 -29.734 -4.203 1 89.62 201 PRO A N 1
ATOM 1569 C CA . PRO A 1 201 ? -15.164 -29.875 -5.648 1 89.62 201 PRO A CA 1
ATOM 1570 C C . PRO A 1 201 ? -16.359 -30.531 -6.332 1 89.62 201 PRO A C 1
ATOM 1572 O O . PRO A 1 201 ? -16.688 -30.203 -7.473 1 89.62 201 PRO A O 1
ATOM 1575 N N . PHE A 1 202 ? -17.094 -31.422 -5.773 1 90.5 202 PHE A N 1
ATOM 1576 C CA . PHE A 1 202 ? -18.219 -32.125 -6.371 1 90.5 202 PHE A CA 1
ATOM 1577 C C . PHE A 1 202 ? -19.406 -31.203 -6.551 1 90.5 202 PHE A C 1
ATOM 1579 O O . PHE A 1 202 ? -20.109 -31.266 -7.562 1 90.5 202 PHE A O 1
ATOM 1586 N N . THR A 1 203 ? -19.594 -30.344 -5.52 1 89.12 203 THR A N 1
ATOM 1587 C CA . THR A 1 203 ? -20.656 -29.344 -5.637 1 89.12 203 THR A CA 1
ATOM 1588 C C . THR A 1 203 ? -20.328 -28.344 -6.742 1 89.12 203 THR A C 1
ATOM 1590 O O . THR A 1 203 ? -21.219 -27.953 -7.5 1 89.12 203 THR A O 1
ATOM 1593 N N . TYR A 1 204 ? -19.078 -27.984 -6.836 1 88.5 204 TYR A N 1
ATOM 1594 C CA . TYR A 1 204 ? -18.641 -27 -7.832 1 88.5 204 TYR A CA 1
ATOM 1595 C C . TYR A 1 204 ? -18.844 -27.531 -9.242 1 88.5 204 TYR A C 1
ATOM 1597 O O . TYR A 1 204 ? -19.266 -26.797 -10.133 1 88.5 204 TYR A O 1
ATOM 1605 N N . ARG A 1 205 ? -18.625 -28.766 -9.477 1 87.62 205 ARG A N 1
ATOM 1606 C CA . ARG A 1 205 ? -18.75 -29.391 -10.789 1 87.62 205 ARG A CA 1
ATOM 1607 C C . ARG A 1 205 ? -20.203 -29.453 -11.234 1 87.62 205 ARG A C 1
ATOM 1609 O O . ARG A 1 205 ? -20.5 -29.391 -12.43 1 87.62 205 ARG A O 1
ATOM 1616 N N . SER A 1 206 ? -21.062 -29.516 -10.344 1 89.81 206 SER A N 1
ATOM 1617 C CA . SER A 1 206 ? -22.484 -29.672 -10.656 1 89.81 206 SER A CA 1
ATOM 1618 C C . SER A 1 206 ? -23.156 -28.312 -10.898 1 89.81 206 SER A C 1
ATOM 1620 O O . SER A 1 206 ? -24.25 -28.25 -11.453 1 89.81 206 SER A O 1
ATOM 1622 N N . LEU A 1 207 ? -22.547 -27.281 -10.539 1 87 207 LEU A N 1
ATOM 1623 C CA . LEU A 1 207 ? -23.141 -25.953 -10.648 1 87 207 LEU A CA 1
ATOM 1624 C C . LEU A 1 207 ? -22.953 -25.375 -12.047 1 87 207 LEU A C 1
ATOM 1626 O O . LEU A 1 207 ? -21.906 -25.578 -12.672 1 87 207 LEU A O 1
ATOM 1630 N N . PRO A 1 208 ? -24.078 -24.875 -12.594 1 87.25 208 PRO A N 1
ATOM 1631 C CA . PRO A 1 208 ? -23.875 -24.109 -13.82 1 87.25 208 PRO A CA 1
ATOM 1632 C C . PRO A 1 208 ? -23.031 -22.844 -13.586 1 87.25 208 PRO A C 1
ATOM 1634 O O . PRO A 1 208 ? -23.578 -21.766 -13.344 1 87.25 208 PRO A O 1
ATOM 1637 N N . LYS A 1 209 ? -21.812 -22.891 -13.797 1 87 209 LYS A N 1
ATOM 1638 C CA . LYS A 1 209 ? -20.828 -21.906 -13.359 1 87 209 LYS A CA 1
ATOM 1639 C C . LYS A 1 209 ? -20.969 -20.594 -14.125 1 87 209 LYS A C 1
ATOM 1641 O O . LYS A 1 209 ? -20.969 -19.516 -13.523 1 87 209 LYS A O 1
ATOM 1646 N N . GLN A 1 210 ? -21.188 -20.641 -15.422 1 88.38 210 GLN A N 1
ATOM 1647 C CA . GLN A 1 210 ? -21.234 -19.438 -16.234 1 88.38 210 GLN A CA 1
ATOM 1648 C C . GLN A 1 210 ? -22.484 -18.609 -15.914 1 88.38 210 GLN A C 1
ATOM 1650 O O . GLN A 1 210 ? -22.391 -17.391 -15.789 1 88.38 210 GLN A O 1
ATOM 1655 N N . THR A 1 211 ? -23.594 -19.266 -15.797 1 89.81 211 THR A N 1
ATOM 1656 C CA . THR A 1 211 ? -24.844 -18.578 -15.492 1 89.81 211 THR A CA 1
ATOM 1657 C C . THR A 1 211 ? -24.781 -17.938 -14.109 1 89.81 211 THR A C 1
ATOM 1659 O O . THR A 1 211 ? -25.188 -16.781 -13.93 1 89.81 211 THR A O 1
ATOM 1662 N N . TYR A 1 212 ? -24.25 -18.719 -13.211 1 90.12 212 TYR A N 1
ATOM 1663 C CA . TYR A 1 212 ? -24.125 -18.219 -11.844 1 90.12 212 TYR A CA 1
ATOM 1664 C C . TYR A 1 212 ? -23.188 -17 -11.789 1 90.12 212 TYR A C 1
ATOM 1666 O O . TYR A 1 212 ? -23.516 -16 -11.156 1 90.12 212 TYR A O 1
ATOM 1674 N N . ALA A 1 213 ? -22.062 -17.062 -12.406 1 92.69 213 ALA A N 1
ATOM 1675 C CA . ALA A 1 213 ? -21.094 -15.961 -12.398 1 92.69 213 ALA A CA 1
ATOM 1676 C C . ALA A 1 213 ? -21.672 -14.703 -13.031 1 92.69 213 ALA A C 1
ATOM 1678 O O . ALA A 1 213 ? -21.516 -13.602 -12.5 1 92.69 213 ALA A O 1
ATOM 1679 N N . THR A 1 214 ? -22.406 -14.883 -14.141 1 93.44 214 THR A N 1
ATOM 1680 C CA . THR A 1 214 ? -23.016 -13.758 -14.836 1 93.44 214 THR A CA 1
ATOM 1681 C C . THR A 1 214 ? -24.094 -13.117 -13.977 1 93.44 214 THR A C 1
ATOM 1683 O O . THR A 1 214 ? -24.172 -11.891 -13.875 1 93.44 214 THR A O 1
ATOM 1686 N N . LEU A 1 215 ? -24.875 -13.945 -13.383 1 94.69 215 LEU A N 1
ATOM 1687 C CA . LEU A 1 215 ? -25.953 -13.445 -12.547 1 94.69 215 LEU A CA 1
ATOM 1688 C C . LEU A 1 215 ? -25.406 -12.703 -11.336 1 94.69 215 LEU A C 1
ATOM 1690 O O . LEU A 1 215 ? -25.875 -11.609 -11.008 1 94.69 215 LEU A O 1
ATOM 1694 N N . VAL A 1 216 ? -24.453 -13.281 -10.727 1 95.44 216 VAL A N 1
ATOM 1695 C CA . VAL A 1 216 ? -23.859 -12.68 -9.539 1 95.44 216 VAL A CA 1
ATOM 1696 C C . VAL A 1 216 ? -23.219 -11.344 -9.898 1 95.44 216 VAL A C 1
ATOM 1698 O O . VAL A 1 216 ? -23.359 -10.367 -9.164 1 95.44 216 VAL A O 1
ATOM 1701 N N . CYS A 1 217 ? -22.484 -11.273 -10.992 1 95.88 217 CYS A N 1
ATOM 1702 C CA . CYS A 1 217 ? -21.875 -10.016 -11.43 1 95.88 217 CYS A CA 1
ATOM 1703 C C . CYS A 1 217 ? -22.953 -8.961 -11.688 1 95.88 217 CYS A C 1
ATOM 1705 O O . CYS A 1 217 ? -22.766 -7.793 -11.328 1 95.88 217 CYS A O 1
ATOM 1707 N N . GLY A 1 218 ? -24.078 -9.398 -12.32 1 96.88 218 GLY A N 1
ATOM 1708 C CA . GLY A 1 218 ? -25.203 -8.484 -12.508 1 96.88 218 GLY A CA 1
ATOM 1709 C C . GLY A 1 218 ? -25.75 -7.934 -11.203 1 96.88 218 GLY A C 1
ATOM 1710 O O . GLY A 1 218 ? -26.031 -6.738 -11.102 1 96.88 218 GLY A O 1
ATOM 1711 N N . ILE A 1 219 ? -25.859 -8.758 -10.25 1 97.25 219 ILE A N 1
ATOM 1712 C CA . ILE A 1 219 ? -26.359 -8.359 -8.938 1 97.25 219 ILE A CA 1
ATOM 1713 C C . ILE A 1 219 ? -25.375 -7.391 -8.281 1 97.25 219 ILE A C 1
ATOM 1715 O O . ILE A 1 219 ? -25.781 -6.387 -7.695 1 97.25 219 ILE A O 1
ATOM 1719 N N . VAL A 1 220 ? -24.047 -7.66 -8.391 1 97.19 220 VAL A N 1
ATOM 1720 C CA . VAL A 1 220 ? -23.031 -6.801 -7.809 1 97.19 220 VAL A CA 1
ATOM 1721 C C . VAL A 1 220 ? -23.109 -5.406 -8.43 1 97.19 220 VAL A C 1
ATOM 1723 O O . VAL A 1 220 ? -23.141 -4.402 -7.711 1 97.19 220 VAL A O 1
ATOM 1726 N N . TRP A 1 221 ? -23.234 -5.344 -9.742 1 97.19 221 TRP A N 1
ATOM 1727 C CA . TRP A 1 221 ? -23.328 -4.055 -10.414 1 97.19 221 TRP A CA 1
ATOM 1728 C C . TRP A 1 221 ? -24.578 -3.299 -9.977 1 97.19 221 TRP A C 1
ATOM 1730 O O . TRP A 1 221 ? -24.531 -2.082 -9.773 1 97.19 221 TRP A O 1
ATOM 1740 N N . THR A 1 222 ? -25.641 -3.986 -9.789 1 97.06 222 THR A N 1
ATOM 1741 C CA . THR A 1 222 ? -26.891 -3.363 -9.367 1 97.06 222 THR A CA 1
ATOM 1742 C C . THR A 1 222 ? -26.766 -2.832 -7.941 1 97.06 222 THR A C 1
ATOM 1744 O O . THR A 1 222 ? -27.172 -1.702 -7.656 1 97.06 222 THR A O 1
ATOM 1747 N N . ILE A 1 223 ? -26.234 -3.594 -7.09 1 96.88 223 ILE A N 1
ATOM 1748 C CA . ILE A 1 223 ? -26.062 -3.199 -5.695 1 96.88 223 ILE A CA 1
ATOM 1749 C C . ILE A 1 223 ? -25.156 -1.971 -5.613 1 96.88 223 ILE A C 1
ATOM 1751 O O . ILE A 1 223 ? -25.469 -1.018 -4.891 1 96.88 223 ILE A O 1
ATOM 1755 N N . VAL A 1 224 ? -24.078 -2.006 -6.34 1 97.06 224 VAL A N 1
ATOM 1756 C CA . VAL A 1 224 ? -23.141 -0.891 -6.32 1 97.06 224 VAL A CA 1
ATOM 1757 C C . VAL A 1 224 ? -23.812 0.365 -6.867 1 97.06 224 VAL A C 1
ATOM 1759 O O . VAL A 1 224 ? -23.609 1.464 -6.348 1 97.06 224 VAL A O 1
ATOM 1762 N N . PHE A 1 225 ? -24.625 0.168 -7.895 1 96.25 225 PHE A N 1
ATOM 1763 C CA . PHE A 1 225 ? -25.375 1.298 -8.438 1 96.25 225 PHE A CA 1
ATOM 1764 C C . PHE A 1 225 ? -26.281 1.896 -7.379 1 96.25 225 PHE A C 1
ATOM 1766 O O . PHE A 1 225 ? -26.359 3.117 -7.23 1 96.25 225 PHE A O 1
ATOM 1773 N N . LEU A 1 226 ? -26.969 1.097 -6.684 1 94.88 226 LEU A N 1
ATOM 1774 C CA . LEU A 1 226 ? -27.859 1.558 -5.629 1 94.88 226 LEU A CA 1
ATOM 1775 C C . LEU A 1 226 ? -27.078 2.225 -4.504 1 94.88 226 LEU A C 1
ATOM 1777 O O . LEU A 1 226 ? -27.516 3.238 -3.951 1 94.88 226 LEU A O 1
ATOM 1781 N N . TYR A 1 227 ? -25.891 1.629 -4.148 1 94.38 227 TYR A N 1
ATOM 1782 C CA . TYR A 1 227 ? -25.016 2.219 -3.143 1 94.38 227 TYR A CA 1
ATOM 1783 C C . TYR A 1 227 ? -24.625 3.643 -3.525 1 94.38 227 TYR A C 1
ATOM 1785 O O . TYR A 1 227 ? -24.469 4.504 -2.656 1 94.38 227 TYR A O 1
ATOM 1793 N N . MET A 1 228 ? -24.469 3.941 -4.766 1 95.75 228 MET A N 1
ATOM 1794 C CA . MET A 1 228 ? -23.891 5.207 -5.215 1 95.75 228 MET A CA 1
ATOM 1795 C C . MET A 1 228 ? -24.984 6.199 -5.578 1 95.75 228 MET A C 1
ATOM 1797 O O . MET A 1 228 ? -24.703 7.363 -5.875 1 95.75 228 MET A O 1
ATOM 1801 N N . LEU A 1 229 ? -26.234 5.832 -5.484 1 92.88 229 LEU A N 1
ATOM 1802 C CA . LEU A 1 229 ? -27.344 6.672 -5.895 1 92.88 229 LEU A CA 1
ATOM 1803 C C . LEU A 1 229 ? -27.312 8.016 -5.18 1 92.88 229 LEU A C 1
ATOM 1805 O O . LEU A 1 229 ? -27.5 9.062 -5.805 1 92.88 229 LEU A O 1
ATOM 1809 N N . PRO A 1 230 ? -27.094 8.07 -3.846 1 89.56 230 PRO A N 1
ATOM 1810 C CA . PRO A 1 230 ? -27.047 9.367 -3.168 1 89.56 230 PRO A CA 1
ATOM 1811 C C . PRO A 1 230 ? -25.969 10.297 -3.736 1 89.56 230 PRO A C 1
ATOM 1813 O O . PRO A 1 230 ? -26.172 11.516 -3.783 1 89.56 230 PRO A O 1
ATOM 1816 N N . PHE A 1 231 ? -24.859 9.758 -4.16 1 91 231 PHE A N 1
ATOM 1817 C CA . PHE A 1 231 ? -23.797 10.578 -4.727 1 91 231 PHE A CA 1
ATOM 1818 C C . PHE A 1 231 ? -24.203 11.133 -6.082 1 91 231 PHE A C 1
ATOM 1820 O O . PHE A 1 231 ? -23.766 12.219 -6.469 1 91 231 PHE A O 1
ATOM 1827 N N . CYS A 1 232 ? -25.031 10.414 -6.785 1 91.75 232 CYS A N 1
ATOM 1828 C CA . CYS A 1 232 ? -25.469 10.836 -8.117 1 91.75 232 CYS A CA 1
ATOM 1829 C C . CYS A 1 232 ? -26.562 11.883 -8.031 1 91.75 232 CYS A C 1
ATOM 1831 O O . CYS A 1 232 ? -26.703 12.711 -8.938 1 91.75 232 CYS A O 1
ATOM 1833 N N . ILE A 1 233 ? -27.281 11.922 -6.957 1 88.94 233 ILE A N 1
ATOM 1834 C CA . ILE A 1 233 ? -28.453 12.773 -6.867 1 88.94 233 ILE A CA 1
ATOM 1835 C C . ILE A 1 233 ? -28.141 14.023 -6.062 1 88.94 233 ILE A C 1
ATOM 1837 O O . ILE A 1 233 ? -28.562 15.125 -6.418 1 88.94 233 ILE A O 1
ATOM 1841 N N . MET A 1 234 ? -27.375 13.93 -5.031 1 84.62 234 MET A N 1
ATOM 1842 C CA . MET A 1 234 ? -27.078 15.062 -4.152 1 84.62 234 MET A CA 1
ATOM 1843 C C . MET A 1 234 ? -25.953 15.914 -4.719 1 84.62 234 MET A C 1
ATOM 1845 O O . MET A 1 234 ? -25.078 15.406 -5.418 1 84.62 234 MET A O 1
ATOM 1849 N N . LYS A 1 235 ? -26.031 17.156 -4.41 1 86.25 235 LYS A N 1
ATOM 1850 C CA . LYS A 1 235 ? -24.969 18.078 -4.805 1 86.25 235 LYS A CA 1
ATOM 1851 C C . LYS A 1 235 ? -23.641 17.688 -4.137 1 86.25 235 LYS A C 1
ATOM 1853 O O . LYS A 1 235 ? -23.609 17.375 -2.947 1 86.25 235 LYS A O 1
ATOM 1858 N N . GLN A 1 236 ? -22.547 17.688 -4.996 1 89.12 236 GLN A N 1
ATOM 1859 C CA . GLN A 1 236 ? -21.25 17.234 -4.48 1 89.12 236 GLN A CA 1
ATOM 1860 C C . GLN A 1 236 ? -20.219 18.375 -4.504 1 89.12 236 GLN A C 1
ATOM 1862 O O . GLN A 1 236 ? -19.203 18.297 -3.826 1 89.12 236 GLN A O 1
ATOM 1867 N N . SER A 1 237 ? -20.453 19.422 -5.25 1 90.5 237 SER A N 1
ATOM 1868 C CA . SER A 1 237 ? -19.5 20.531 -5.359 1 90.5 237 SER A CA 1
ATOM 1869 C C . SER A 1 237 ? -19.984 21.766 -4.605 1 90.5 237 SER A C 1
ATOM 1871 O O . SER A 1 237 ? -21.141 22.141 -4.719 1 90.5 237 SER A O 1
ATOM 1873 N N . TYR A 1 238 ? -19.062 22.312 -3.812 1 87.38 238 TYR A N 1
ATOM 1874 C CA . TYR A 1 238 ? -19.391 23.5 -3.035 1 87.38 238 TYR A CA 1
ATOM 1875 C C . TYR A 1 238 ? -18.281 24.531 -3.107 1 87.38 238 TYR A C 1
ATOM 1877 O O . TYR A 1 238 ? -17.094 24.188 -3.17 1 87.38 238 TYR A O 1
ATOM 1885 N N . TYR A 1 239 ? -18.688 25.781 -3.092 1 88.81 239 TYR A N 1
ATOM 1886 C CA . TYR A 1 239 ? -17.734 26.891 -3.129 1 88.81 239 TYR A CA 1
ATOM 1887 C C . TYR A 1 239 ? -17.312 27.297 -1.721 1 88.81 239 TYR A C 1
ATOM 1889 O O . TYR A 1 239 ? -18.172 27.531 -0.862 1 88.81 239 TYR A O 1
ATOM 1897 N N . LEU A 1 240 ? -16.047 27.297 -1.552 1 86.69 240 LEU A N 1
ATOM 1898 C CA . LEU A 1 240 ? -15.477 27.766 -0.293 1 86.69 240 LEU A CA 1
ATOM 1899 C C . LEU A 1 240 ? -14.898 29.172 -0.448 1 86.69 240 LEU A C 1
ATOM 1901 O O . LEU A 1 240 ? -13.828 29.344 -1.037 1 86.69 240 LEU A O 1
ATOM 1905 N N . GLU A 1 241 ? -15.438 30.109 0.171 1 83.69 241 GLU A N 1
ATOM 1906 C CA . GLU A 1 241 ? -15.07 31.5 0.018 1 83.69 241 GLU A CA 1
ATOM 1907 C C . GLU A 1 241 ? -13.703 31.781 0.644 1 83.69 241 GLU A C 1
ATOM 1909 O O . GLU A 1 241 ? -12.914 32.562 0.105 1 83.69 241 GLU A O 1
ATOM 1914 N N . GLN A 1 242 ? -13.438 31.125 1.781 1 83.25 242 GLN A N 1
ATOM 1915 C CA . GLN A 1 242 ? -12.203 31.391 2.527 1 83.25 242 GLN A CA 1
ATOM 1916 C C . GLN A 1 242 ? -10.977 31.078 1.678 1 83.25 242 GLN A C 1
ATOM 1918 O O . GLN A 1 242 ? -9.953 31.766 1.794 1 83.25 242 GLN A O 1
ATOM 1923 N N . LEU A 1 243 ? -11.148 30.156 0.852 1 87.56 243 LEU A N 1
ATOM 1924 C CA . LEU A 1 243 ? -10.008 29.75 0.034 1 87.56 243 LEU A CA 1
ATOM 1925 C C . LEU A 1 243 ? -10.25 30.078 -1.436 1 87.56 243 LEU A C 1
ATOM 1927 O O . LEU A 1 243 ? -9.352 29.922 -2.266 1 87.56 243 LEU A O 1
ATOM 1931 N N . ASN A 1 244 ? -11.406 30.562 -1.763 1 89.81 244 ASN A N 1
ATOM 1932 C CA . ASN A 1 244 ? -11.781 30.891 -3.131 1 89.81 244 ASN A CA 1
ATOM 1933 C C . ASN A 1 244 ? -11.617 29.703 -4.066 1 89.81 244 ASN A C 1
ATOM 1935 O O . ASN A 1 244 ? -11 29.812 -5.125 1 89.81 244 ASN A O 1
ATOM 1939 N N . ILE A 1 245 ? -12.109 28.562 -3.611 1 92.31 245 ILE A N 1
ATOM 1940 C CA . ILE A 1 245 ? -12.031 27.344 -4.41 1 92.31 245 ILE A CA 1
ATOM 1941 C C . ILE A 1 245 ? -13.383 26.641 -4.402 1 92.31 245 ILE A C 1
ATOM 1943 O O . ILE A 1 245 ? -14.195 26.844 -3.504 1 92.31 245 ILE A O 1
ATOM 1947 N N . PHE A 1 246 ? -13.641 25.844 -5.484 1 92.06 246 PHE A N 1
ATOM 1948 C CA . PHE A 1 246 ? -14.734 24.875 -5.512 1 92.06 246 PHE A CA 1
ATOM 1949 C C . PHE A 1 246 ? -14.242 23.484 -5.109 1 92.06 246 PHE A C 1
ATOM 1951 O O . PHE A 1 246 ? -13.297 22.953 -5.703 1 92.06 246 PHE A O 1
ATOM 1958 N N . THR A 1 247 ? -14.797 22.969 -4.074 1 92.12 247 THR A N 1
ATOM 1959 C CA . THR A 1 247 ? -14.422 21.625 -3.646 1 92.12 247 THR A CA 1
ATOM 1960 C C . THR A 1 247 ? -15.352 20.578 -4.254 1 92.12 247 THR A C 1
ATOM 1962 O O . THR A 1 247 ? -16.484 20.891 -4.629 1 92.12 247 THR A O 1
ATOM 1965 N N . CYS A 1 248 ? -14.828 19.438 -4.43 1 91.69 248 CYS A N 1
ATOM 1966 C CA . CYS A 1 248 ? -15.625 18.312 -4.91 1 91.69 248 CYS A CA 1
ATOM 1967 C C . CYS A 1 248 ? -15.703 17.219 -3.859 1 91.69 248 CYS A C 1
ATOM 1969 O O . CYS A 1 248 ? -14.703 16.531 -3.586 1 91.69 248 CYS A O 1
ATOM 1971 N N . HIS A 1 249 ? -16.844 16.938 -3.307 1 88.56 249 HIS A N 1
ATOM 1972 C CA . HIS A 1 249 ? -17.188 15.867 -2.379 1 88.56 249 HIS A CA 1
ATOM 1973 C C . HIS A 1 249 ? -16.531 16.078 -1.02 1 88.56 249 HIS A C 1
ATOM 1975 O O . HIS A 1 249 ? -16.953 15.492 -0.022 1 88.56 249 HIS A O 1
ATOM 1981 N N . ASP A 1 250 ? -15.555 16.906 -0.87 1 83.38 250 ASP A N 1
ATOM 1982 C CA . ASP A 1 250 ? -14.781 17.047 0.358 1 83.38 250 ASP A CA 1
ATOM 1983 C C . ASP A 1 250 ? -15.531 17.875 1.398 1 83.38 250 ASP A C 1
ATOM 1985 O O . ASP A 1 250 ? -15.359 17.672 2.602 1 83.38 250 ASP A O 1
ATOM 1989 N N . VAL A 1 251 ? -16.328 18.828 0.96 1 78.81 251 VAL A N 1
ATOM 1990 C CA . VAL A 1 251 ? -17.062 19.672 1.88 1 78.81 251 VAL A CA 1
ATOM 1991 C C . VAL A 1 251 ? -18.562 19.516 1.646 1 78.81 251 VAL A C 1
ATOM 1993 O O . VAL A 1 251 ? -19.016 19.375 0.504 1 78.81 251 VAL A O 1
ATOM 1996 N N . HIS A 1 252 ? -19.219 19.281 2.705 1 73.88 252 HIS A N 1
ATOM 1997 C CA . HIS A 1 252 ? -20.672 19.203 2.605 1 73.88 252 HIS A CA 1
ATOM 1998 C C . HIS A 1 252 ? -21.344 20.344 3.391 1 73.88 252 HIS A C 1
ATOM 2000 O O . HIS A 1 252 ? -20.75 20.875 4.324 1 73.88 252 HIS A O 1
ATOM 2006 N N . ASN A 1 253 ? -22.516 20.719 2.906 1 66.81 253 ASN A N 1
ATOM 2007 C CA . ASN A 1 253 ? -23.281 21.766 3.58 1 66.81 253 ASN A CA 1
ATOM 2008 C C . ASN A 1 253 ? -23.828 21.281 4.922 1 66.81 253 ASN A C 1
ATOM 2010 O O . ASN A 1 253 ? -24.594 20.312 4.977 1 66.81 253 ASN A O 1
ATOM 2014 N N . ALA A 1 254 ? -23.297 21.844 5.984 1 60.91 254 ALA A N 1
ATOM 2015 C CA . ALA A 1 254 ? -23.688 21.469 7.34 1 60.91 254 ALA A CA 1
ATOM 2016 C C . ALA A 1 254 ? -25.172 21.719 7.574 1 60.91 254 ALA A C 1
ATOM 2018 O O . ALA A 1 254 ? -25.781 21.125 8.469 1 60.91 254 ALA A O 1
ATOM 2019 N N . CYS A 1 255 ? -25.656 22.828 6.918 1 56.84 255 CYS A N 1
ATOM 2020 C CA . CYS A 1 255 ? -27.078 23.125 7.113 1 56.84 255 CYS A CA 1
ATOM 2021 C C . CYS A 1 255 ? -27.953 21.984 6.629 1 56.84 255 CYS A C 1
ATOM 2023 O O . CYS A 1 255 ? -29.078 21.812 7.094 1 56.84 255 CYS A O 1
ATOM 2025 N N . GLU A 1 256 ? -27.422 21.391 5.711 1 53.47 256 GLU A N 1
ATOM 2026 C CA . GLU A 1 256 ? -28.172 20.203 5.348 1 53.47 256 GLU A CA 1
ATOM 2027 C C . GLU A 1 256 ? -28.016 19.109 6.402 1 53.47 256 GLU A C 1
ATOM 2029 O O . GLU A 1 256 ? -26.906 18.719 6.746 1 53.47 256 GLU A O 1
ATOM 2034 N N . THR A 1 257 ? -28.484 19.344 7.664 1 47.28 257 THR A N 1
ATOM 2035 C CA . THR A 1 257 ? -28.484 18.438 8.805 1 47.28 257 THR A CA 1
ATOM 2036 C C . THR A 1 257 ? -27.953 17.062 8.406 1 47.28 257 THR A C 1
ATOM 2038 O O . THR A 1 257 ? -28.359 16.516 7.379 1 47.28 257 THR A O 1
ATOM 2041 N N . LEU A 1 258 ? -26.766 16.906 8.703 1 53.94 258 LEU A N 1
ATOM 2042 C CA . LEU A 1 258 ? -26.359 15.508 8.617 1 53.94 258 LEU A CA 1
ATOM 2043 C C . LEU A 1 258 ? -27.531 14.594 8.938 1 53.94 258 LEU A C 1
ATOM 2045 O O . LEU A 1 258 ? -27.938 14.477 10.102 1 53.94 258 LEU A O 1
ATOM 2049 N N . SER A 1 259 ? -28.422 14.555 8.016 1 61.47 259 SER A N 1
ATOM 2050 C CA . SER A 1 259 ? -29.656 13.773 8.047 1 61.47 259 SER A CA 1
ATOM 2051 C C . SER A 1 259 ? -29.391 12.352 8.531 1 61.47 259 SER A C 1
ATOM 2053 O O . SER A 1 259 ? -28.281 11.828 8.375 1 61.47 259 SER A O 1
ATOM 2055 N N . PRO A 1 260 ? -29.969 12.062 9.75 1 72.94 260 PRO A N 1
ATOM 2056 C CA . PRO A 1 260 ? -30 10.633 10.094 1 72.94 260 PRO A CA 1
ATOM 2057 C C . PRO A 1 260 ? -29.797 9.734 8.883 1 72.94 260 PRO A C 1
ATOM 2059 O O . PRO A 1 260 ? -29.188 8.672 8.992 1 72.94 260 PRO A O 1
ATOM 2062 N N . PHE A 1 261 ? -30.062 10.367 7.809 1 77.88 261 PHE A N 1
ATOM 2063 C CA . PHE A 1 261 ? -29.953 9.562 6.598 1 77.88 261 PHE A CA 1
ATOM 2064 C C . PHE A 1 261 ? -28.484 9.312 6.262 1 77.88 261 PHE A C 1
ATOM 2066 O O . PHE A 1 261 ? -28.094 8.18 5.945 1 77.88 261 PHE A O 1
ATOM 2073 N N . GLN A 1 262 ? -27.703 10.352 6.344 1 77.06 262 GLN A N 1
ATOM 2074 C CA . GLN A 1 262 ? -26.297 10.195 5.988 1 77.06 262 GLN A CA 1
ATOM 2075 C C . GLN A 1 262 ? -25.594 9.242 6.949 1 77.06 262 GLN A C 1
ATOM 2077 O O . GLN A 1 262 ? -24.766 8.43 6.535 1 77.06 262 GLN A O 1
ATOM 2082 N N . PHE A 1 263 ? -25.922 9.383 8.164 1 82.06 263 PHE A N 1
ATOM 2083 C CA . PHE A 1 263 ? -25.328 8.5 9.164 1 82.06 263 PHE A CA 1
ATOM 2084 C C . PHE A 1 263 ? -25.656 7.047 8.859 1 82.06 263 PHE A C 1
ATOM 2086 O O . PHE A 1 263 ? -24.766 6.203 8.766 1 82.06 263 PHE A O 1
ATOM 2093 N N . TYR A 1 264 ? -26.906 6.746 8.719 1 84.31 264 TYR A N 1
ATOM 2094 C CA . TYR A 1 264 ? -27.328 5.367 8.484 1 84.31 264 TYR A CA 1
ATOM 2095 C C . TYR A 1 264 ? -26.844 4.875 7.129 1 84.31 264 TYR A C 1
ATOM 2097 O O . TYR A 1 264 ? -26.5 3.699 6.969 1 84.31 264 TYR A O 1
ATOM 2105 N N . TYR A 1 265 ? -26.766 5.727 6.207 1 87.88 265 TYR A N 1
ATOM 2106 C CA . TYR A 1 265 ? -26.297 5.371 4.871 1 87.88 265 TYR A CA 1
ATOM 2107 C C . TYR A 1 265 ? -24.844 4.922 4.906 1 87.88 265 TYR A C 1
ATOM 2109 O O . TYR A 1 265 ? -24.516 3.83 4.438 1 87.88 265 TYR A O 1
ATOM 2117 N N . PHE A 1 266 ? -24.016 5.742 5.52 1 86.12 266 PHE A N 1
ATOM 2118 C CA . PHE A 1 266 ? -22.594 5.43 5.512 1 86.12 266 PHE A CA 1
ATOM 2119 C C . PHE A 1 266 ? -22.297 4.234 6.406 1 86.12 266 PHE A C 1
ATOM 2121 O O . PHE A 1 266 ? -21.422 3.42 6.094 1 86.12 266 PHE A O 1
ATOM 2128 N N . ILE A 1 267 ? -22.984 4.109 7.488 1 87.25 267 ILE A N 1
ATOM 2129 C CA . ILE A 1 267 ? -22.812 2.947 8.352 1 87.25 267 ILE A CA 1
ATOM 2130 C C . ILE A 1 267 ? -23.234 1.682 7.613 1 87.25 267 ILE A C 1
ATOM 2132 O O . ILE A 1 267 ? -22.547 0.656 7.68 1 87.25 267 ILE A O 1
ATOM 2136 N N . SER A 1 268 ? -24.344 1.807 6.957 1 90.44 268 SER A N 1
ATOM 2137 C CA . SER A 1 268 ? -24.812 0.67 6.172 1 90.44 268 SER A CA 1
ATOM 2138 C C . SER A 1 268 ? -23.844 0.326 5.055 1 90.44 268 SER A C 1
ATOM 2140 O O . SER A 1 268 ? -23.562 -0.849 4.801 1 90.44 268 SER A O 1
ATOM 2142 N N . LEU A 1 269 ? -23.344 1.305 4.43 1 92.12 269 LEU A N 1
ATOM 2143 C CA . LEU A 1 269 ? -22.344 1.099 3.377 1 92.12 269 LEU A CA 1
ATOM 2144 C C . LEU A 1 269 ? -21.109 0.385 3.922 1 92.12 269 LEU A C 1
ATOM 2146 O O . LEU A 1 269 ? -20.609 -0.552 3.299 1 92.12 269 LEU A O 1
ATOM 2150 N N . ALA A 1 270 ? -20.688 0.764 5.098 1 90.44 270 ALA A N 1
ATOM 2151 C CA . ALA A 1 270 ? -19.5 0.16 5.703 1 90.44 270 ALA A CA 1
ATOM 2152 C C . ALA A 1 270 ? -19.781 -1.279 6.129 1 90.44 270 ALA A C 1
ATOM 2154 O O . ALA A 1 270 ? -18.938 -2.158 5.957 1 90.44 270 ALA A O 1
ATOM 2155 N N . ILE A 1 271 ? -20.922 -1.549 6.633 1 91.12 271 ILE A N 1
ATOM 2156 C CA . ILE A 1 271 ? -21.25 -2.875 7.141 1 91.12 271 ILE A CA 1
ATOM 2157 C C . ILE A 1 271 ? -21.531 -3.822 5.977 1 91.12 271 ILE A C 1
ATOM 2159 O O . ILE A 1 271 ? -20.891 -4.871 5.859 1 91.12 271 ILE A O 1
ATOM 2163 N N . PHE A 1 272 ? -22.359 -3.447 5.055 1 93 272 PHE A N 1
ATOM 2164 C CA . PHE A 1 272 ? -22.766 -4.316 3.955 1 93 272 PHE A CA 1
ATOM 2165 C C . PHE A 1 272 ? -21.734 -4.301 2.838 1 93 272 PHE A C 1
ATOM 2167 O O . PHE A 1 272 ? -21.562 -5.293 2.127 1 93 272 PHE A O 1
ATOM 2174 N N . GLY A 1 273 ? -21.078 -3.244 2.742 1 94.31 273 GLY A N 1
ATOM 2175 C CA . GLY A 1 273 ? -20.125 -3.104 1.653 1 94.31 273 GLY A CA 1
ATOM 2176 C C . GLY A 1 273 ? -18.734 -3.562 2.023 1 94.31 273 GLY A C 1
ATOM 2177 O O . GLY A 1 273 ? -17.891 -3.793 1.146 1 94.31 273 GLY A O 1
ATOM 2178 N N . PHE A 1 274 ? -18.453 -3.729 3.277 1 95.25 274 PHE A N 1
ATOM 2179 C CA . PHE A 1 274 ? -17.062 -4.043 3.623 1 95.25 274 PHE A CA 1
ATOM 2180 C C . PHE A 1 274 ? -17.016 -5.121 4.699 1 95.25 274 PHE A C 1
ATOM 2182 O O . PHE A 1 274 ? -16.422 -6.184 4.492 1 95.25 274 PHE A O 1
ATOM 2189 N N . VAL A 1 275 ? -17.672 -4.895 5.906 1 93.62 275 VAL A N 1
ATOM 2190 C CA . VAL A 1 275 ? -17.516 -5.777 7.059 1 93.62 275 VAL A CA 1
ATOM 2191 C C . VAL A 1 275 ? -17.984 -7.184 6.699 1 93.62 275 VAL A C 1
ATOM 2193 O O . VAL A 1 275 ? -17.281 -8.164 6.949 1 93.62 275 VAL A O 1
ATOM 2196 N N . ILE A 1 276 ? -19.094 -7.281 6.074 1 94.12 276 ILE A N 1
ATOM 2197 C CA . ILE A 1 276 ? -19.641 -8.578 5.711 1 94.12 276 ILE A CA 1
ATOM 2198 C C . ILE A 1 276 ? -18.75 -9.242 4.656 1 94.12 276 ILE A C 1
ATOM 2200 O O . ILE A 1 276 ? -18.312 -10.375 4.832 1 94.12 276 ILE A O 1
ATOM 2204 N N . PRO A 1 277 ? -18.453 -8.57 3.551 1 95.56 277 PRO A N 1
ATOM 2205 C CA . PRO A 1 277 ? -17.547 -9.172 2.574 1 95.56 277 PRO A CA 1
ATOM 2206 C C . PRO A 1 277 ? -16.203 -9.57 3.182 1 95.56 277 PRO A C 1
ATOM 2208 O O . PRO A 1 277 ? -15.672 -10.633 2.857 1 95.56 277 PRO A O 1
ATOM 2211 N N . LEU A 1 278 ? -15.641 -8.758 4.031 1 94.31 278 LEU A N 1
ATOM 2212 C CA . LEU A 1 278 ? -14.367 -9.07 4.676 1 94.31 278 LEU A CA 1
ATOM 2213 C C . LEU A 1 278 ? -14.461 -10.367 5.465 1 94.31 278 LEU A C 1
ATOM 2215 O O . LEU A 1 278 ? -13.578 -11.227 5.367 1 94.31 278 LEU A O 1
ATOM 2219 N N . THR A 1 279 ? -15.5 -10.539 6.242 1 94.19 279 THR A N 1
ATOM 2220 C CA . THR A 1 279 ? -15.695 -11.727 7.059 1 94.19 279 THR A CA 1
ATOM 2221 C C . THR A 1 279 ? -15.82 -12.969 6.18 1 94.19 279 THR A C 1
ATOM 2223 O O . THR A 1 279 ? -15.227 -14.008 6.48 1 94.19 279 THR A O 1
ATOM 2226 N N . ILE A 1 280 ? -16.531 -12.828 5.117 1 95.75 280 ILE A N 1
ATOM 2227 C CA . ILE A 1 280 ? -16.719 -13.945 4.199 1 95.75 280 ILE A CA 1
ATOM 2228 C C . ILE A 1 280 ? -15.391 -14.305 3.539 1 95.75 280 ILE A C 1
ATOM 2230 O O . ILE A 1 280 ? -15.039 -15.484 3.434 1 95.75 280 ILE A O 1
ATOM 2234 N N . ILE A 1 281 ? -14.625 -13.352 3.123 1 95.19 281 ILE A N 1
ATOM 2235 C CA . ILE A 1 281 ? -13.336 -13.578 2.475 1 95.19 281 ILE A CA 1
ATOM 2236 C C . ILE A 1 281 ? -12.383 -14.266 3.445 1 95.19 281 ILE A C 1
ATOM 2238 O O . ILE A 1 281 ? -11.719 -15.242 3.082 1 95.19 281 ILE A O 1
ATOM 2242 N N . ILE A 1 282 ? -12.352 -13.805 4.656 1 91.81 282 ILE A N 1
ATOM 2243 C CA . ILE A 1 282 ? -11.492 -14.406 5.668 1 91.81 282 ILE A CA 1
ATOM 2244 C C . ILE A 1 282 ? -11.883 -15.867 5.879 1 91.81 282 ILE A C 1
ATOM 2246 O O . ILE A 1 282 ? -11.023 -16.75 5.898 1 91.81 282 ILE A O 1
ATOM 2250 N N . PHE A 1 283 ? -13.133 -16.141 6.008 1 94.38 283 PHE A N 1
ATOM 2251 C CA . PHE A 1 283 ? -13.625 -17.5 6.191 1 94.38 283 PHE A CA 1
ATOM 2252 C C . PHE A 1 283 ? -13.227 -18.391 5.02 1 94.38 283 PHE A C 1
ATOM 2254 O O . PHE A 1 283 ? -12.734 -19.5 5.211 1 94.38 283 PHE A O 1
ATOM 2261 N N . CYS A 1 284 ? -13.422 -17.906 3.795 1 93.88 284 CYS A N 1
ATOM 2262 C CA . CYS A 1 284 ? -13.102 -18.672 2.6 1 93.88 284 CYS A CA 1
ATOM 2263 C C . CYS A 1 284 ? -11.617 -19.016 2.553 1 93.88 284 CYS A C 1
ATOM 2265 O O . CYS A 1 284 ? -11.25 -20.172 2.363 1 93.88 284 CYS A O 1
ATOM 2267 N N . TYR A 1 285 ? -10.789 -18.078 2.76 1 90.88 285 TYR A N 1
ATOM 2268 C CA . TYR A 1 285 ? -9.367 -18.312 2.568 1 90.88 285 TYR A CA 1
ATOM 2269 C C . TYR A 1 285 ? -8.781 -19.109 3.729 1 90.88 285 TYR A C 1
ATOM 2271 O O . TYR A 1 285 ? -7.852 -19.891 3.541 1 90.88 285 TYR A O 1
ATOM 2279 N N . ILE A 1 286 ? -9.336 -18.969 4.953 1 88.06 286 ILE A N 1
ATOM 2280 C CA . ILE A 1 286 ? -8.922 -19.844 6.051 1 88.06 286 ILE A CA 1
ATOM 2281 C C . ILE A 1 286 ? -9.305 -21.281 5.742 1 88.06 286 ILE A C 1
ATOM 2283 O O . ILE A 1 286 ? -8.516 -22.203 5.953 1 88.06 286 ILE A O 1
ATOM 2287 N N . SER A 1 287 ? -10.508 -21.469 5.25 1 91.81 287 SER A N 1
ATOM 2288 C CA . SER A 1 287 ? -10.984 -22.797 4.883 1 91.81 287 SER A CA 1
ATOM 2289 C C . SER A 1 287 ? -10.133 -23.391 3.764 1 91.81 287 SER A C 1
ATOM 2291 O O . SER A 1 287 ? -9.828 -24.594 3.781 1 91.81 287 SER A O 1
ATOM 2293 N N . ILE A 1 288 ? -9.742 -22.578 2.814 1 90.62 288 ILE A N 1
ATOM 2294 C CA . ILE A 1 288 ? -8.898 -23.016 1.709 1 90.62 288 ILE A CA 1
ATOM 2295 C C . ILE A 1 288 ? -7.531 -23.438 2.238 1 90.62 288 ILE A C 1
ATOM 2297 O O . ILE A 1 288 ? -7.027 -24.516 1.891 1 90.62 288 ILE A O 1
ATOM 2301 N N . ILE A 1 289 ? -6.941 -22.641 3.074 1 84.75 289 ILE A N 1
ATOM 2302 C CA . ILE A 1 289 ? -5.625 -22.922 3.643 1 84.75 289 ILE A CA 1
ATOM 2303 C C . ILE A 1 289 ? -5.676 -24.203 4.457 1 84.75 289 ILE A C 1
ATOM 2305 O O . ILE A 1 289 ? -4.773 -25.047 4.367 1 84.75 289 ILE A O 1
ATOM 2309 N N . GLN A 1 290 ? -6.766 -24.453 5.219 1 86.25 290 GLN A N 1
ATOM 2310 C CA . GLN A 1 290 ? -6.918 -25.656 6.043 1 86.25 290 GLN A CA 1
ATOM 2311 C C . GLN A 1 290 ? -7.062 -26.906 5.176 1 86.25 290 GLN A C 1
ATOM 2313 O O . GLN A 1 290 ? -6.559 -27.969 5.531 1 86.25 290 GLN A O 1
ATOM 2318 N N . THR A 1 291 ? -7.754 -26.719 4.121 1 87.25 291 THR A N 1
ATOM 2319 C CA . THR A 1 291 ? -7.961 -27.844 3.221 1 87.25 291 THR A CA 1
ATOM 2320 C C . THR A 1 291 ? -6.672 -28.203 2.484 1 87.25 291 THR A C 1
ATOM 2322 O O . THR A 1 291 ? -6.367 -29.375 2.285 1 87.25 291 THR A O 1
ATOM 2325 N N . LEU A 1 292 ? -5.891 -27.172 2.066 1 81.31 292 LEU A N 1
ATOM 2326 C CA . LEU A 1 292 ? -4.664 -27.391 1.312 1 81.31 292 LEU A CA 1
ATOM 2327 C C . LEU A 1 292 ? -3.535 -27.859 2.23 1 81.31 292 LEU A C 1
ATOM 2329 O O . LEU A 1 292 ? -2.605 -28.531 1.789 1 81.31 292 LEU A O 1
ATOM 2333 N N . ASN A 1 293 ? -3.361 -27.281 3.451 1 72.88 293 ASN A N 1
ATOM 2334 C CA . ASN A 1 293 ? -2.301 -27.625 4.398 1 72.88 293 ASN A CA 1
ATOM 2335 C C . ASN A 1 293 ? -2.273 -29.109 4.707 1 72.88 293 ASN A C 1
ATOM 2337 O O . ASN A 1 293 ? -1.255 -29.641 5.156 1 72.88 293 ASN A O 1
ATOM 2341 N N . THR A 1 294 ? -3.248 -29.703 4.414 1 61.34 294 THR A N 1
ATOM 2342 C CA . THR A 1 294 ? -3.277 -31.156 4.645 1 61.34 294 THR A CA 1
ATOM 2343 C C . THR A 1 294 ? -2.514 -31.891 3.551 1 61.34 294 THR A C 1
ATOM 2345 O O . THR A 1 294 ? -2.195 -33.062 3.701 1 61.34 294 THR A O 1
ATOM 2348 N N . TYR A 1 295 ? -2.189 -31.094 2.65 1 60.81 295 TYR A N 1
ATOM 2349 C CA . TYR A 1 295 ? -1.579 -31.797 1.527 1 60.81 295 TYR A CA 1
ATOM 2350 C C . TYR A 1 295 ? -0.085 -31.516 1.45 1 60.81 295 TYR A C 1
ATOM 2352 O O . TYR A 1 295 ? 0.468 -30.828 2.314 1 60.81 295 TYR A O 1
ATOM 2360 N N . GLU A 1 296 ? 0.659 -31.828 0.244 1 64.31 296 GLU A N 1
ATOM 2361 C CA . GLU A 1 296 ? 2.072 -31.875 -0.119 1 64.31 296 GLU A CA 1
ATOM 2362 C C . GLU A 1 296 ? 2.627 -30.469 -0.351 1 64.31 296 GLU A C 1
ATOM 2364 O O . GLU A 1 296 ? 1.87 -29.5 -0.405 1 64.31 296 GLU A O 1
ATOM 2369 N N . TRP A 1 297 ? 3.861 -30.281 -0.289 1 63.62 297 TRP A N 1
ATOM 2370 C CA . TRP A 1 297 ? 4.688 -29.094 -0.493 1 63.62 297 TRP A CA 1
ATOM 2371 C C . TRP A 1 297 ? 4.234 -28.328 -1.729 1 63.62 297 TRP A C 1
ATOM 2373 O O . TRP A 1 297 ? 4.359 -27.094 -1.781 1 63.62 297 TRP A O 1
ATOM 2383 N N . LYS A 1 298 ? 3.516 -29 -2.594 1 65.94 298 LYS A N 1
ATOM 2384 C CA . LYS A 1 298 ? 3.098 -28.375 -3.85 1 65.94 298 LYS A CA 1
ATOM 2385 C C . LYS A 1 298 ? 2.061 -27.281 -3.611 1 65.94 298 LYS A C 1
ATOM 2387 O O . LYS A 1 298 ? 1.956 -26.344 -4.395 1 65.94 298 LYS A O 1
ATOM 2392 N N . TRP A 1 299 ? 1.538 -27.375 -2.35 1 73.88 299 TRP A N 1
ATOM 2393 C CA . TRP A 1 299 ? 0.439 -26.438 -2.104 1 73.88 299 TRP A CA 1
ATOM 2394 C C . TRP A 1 299 ? 0.938 -25.188 -1.402 1 73.88 299 TRP A C 1
ATOM 2396 O O . TRP A 1 299 ? 0.159 -24.266 -1.135 1 73.88 299 TRP A O 1
ATOM 2406 N N . PHE A 1 300 ? 2.24 -25.109 -1.173 1 77.62 300 PHE A N 1
ATOM 2407 C CA . PHE A 1 300 ? 2.838 -23.953 -0.51 1 77.62 300 PHE A CA 1
ATOM 2408 C C . PHE A 1 300 ? 2.531 -22.672 -1.272 1 77.62 300 PHE A C 1
ATOM 2410 O O . PHE A 1 300 ? 2.133 -21.672 -0.676 1 77.62 300 PHE A O 1
ATOM 2417 N N . TRP A 1 301 ? 2.602 -22.75 -2.557 1 77.75 301 TRP A N 1
ATOM 2418 C CA . TRP A 1 301 ? 2.402 -21.562 -3.383 1 77.75 301 TRP A CA 1
ATOM 2419 C C . TRP A 1 301 ? 0.951 -21.094 -3.328 1 77.75 301 TRP A C 1
ATOM 2421 O O . TRP A 1 301 ? 0.676 -19.891 -3.326 1 77.75 301 TRP A O 1
ATOM 2431 N N . TYR A 1 302 ? 0.069 -22.109 -3.199 1 76.62 302 TYR A N 1
ATOM 2432 C CA . TYR A 1 302 ? -1.346 -21.766 -3.119 1 76.62 302 TYR A CA 1
ATOM 2433 C C . TYR A 1 302 ? -1.668 -21.094 -1.791 1 76.62 302 TYR A C 1
ATOM 2435 O O . TYR A 1 302 ? -2.449 -20.141 -1.744 1 76.62 302 TYR A O 1
ATOM 2443 N N . VAL A 1 303 ? -1.028 -21.562 -0.803 1 82.25 303 VAL A N 1
ATOM 2444 C CA . VAL A 1 303 ? -1.227 -20.969 0.518 1 82.25 303 VAL A CA 1
ATOM 2445 C C . VAL A 1 303 ? -0.646 -19.562 0.548 1 82.25 303 VAL A C 1
ATOM 2447 O O . VAL A 1 303 ? -1.29 -18.625 1.034 1 82.25 303 VAL A O 1
ATOM 2450 N N . LYS A 1 304 ? 0.507 -19.391 0.007 1 82.69 304 LYS A N 1
ATOM 2451 C CA . LYS A 1 304 ? 1.168 -18.094 -0.003 1 82.69 304 LYS A CA 1
ATOM 2452 C C . LYS A 1 304 ? 0.361 -17.062 -0.799 1 82.69 304 LYS A C 1
ATOM 2454 O O . LYS A 1 304 ? 0.211 -15.914 -0.375 1 82.69 304 LYS A O 1
ATOM 2459 N N . ILE A 1 305 ? -0.154 -17.469 -1.878 1 84.12 305 ILE A N 1
ATOM 2460 C CA . ILE A 1 305 ? -0.95 -16.578 -2.703 1 84.12 305 ILE A CA 1
ATOM 2461 C C . ILE A 1 305 ? -2.244 -16.219 -1.976 1 84.12 305 ILE A C 1
ATOM 2463 O O . ILE A 1 305 ? -2.709 -15.07 -2.047 1 84.12 305 ILE A O 1
ATOM 2467 N N . SER A 1 306 ? -2.852 -17.25 -1.298 1 84.94 306 SER A N 1
ATOM 2468 C CA . SER A 1 306 ? -4.055 -16.969 -0.52 1 84.94 306 SER A CA 1
ATOM 2469 C C . SER A 1 306 ? -3.781 -15.953 0.579 1 84.94 306 SER A C 1
ATOM 2471 O O . SER A 1 306 ? -4.57 -15.023 0.783 1 84.94 306 SER A O 1
ATOM 2473 N N . LEU A 1 307 ? -2.678 -16.109 1.194 1 85.75 307 LEU A N 1
ATOM 2474 C CA . LEU A 1 307 ? -2.289 -15.156 2.232 1 85.75 307 LEU A CA 1
ATOM 2475 C C . LEU A 1 307 ? -2.039 -13.773 1.639 1 85.75 307 LEU A C 1
ATOM 2477 O O . LEU A 1 307 ? -2.432 -12.758 2.225 1 85.75 307 LEU A O 1
ATOM 2481 N N . LEU A 1 308 ? -1.42 -13.734 0.537 1 87.25 308 LEU A N 1
ATOM 2482 C CA . LEU A 1 308 ? -1.132 -12.469 -0.138 1 87.25 308 LEU A CA 1
ATOM 2483 C C . LEU A 1 308 ? -2.42 -11.734 -0.493 1 87.25 308 LEU A C 1
ATOM 2485 O O . LEU A 1 308 ? -2.533 -10.531 -0.272 1 87.25 308 LEU A O 1
ATOM 2489 N N . ILE A 1 309 ? -3.369 -12.477 -0.989 1 86.5 309 ILE A N 1
ATOM 2490 C CA . ILE A 1 309 ? -4.648 -11.891 -1.372 1 86.5 309 ILE A CA 1
ATOM 2491 C C . ILE A 1 309 ? -5.34 -11.305 -0.141 1 86.5 309 ILE A C 1
ATOM 2493 O O . ILE A 1 309 ? -5.844 -10.18 -0.178 1 86.5 309 ILE A O 1
ATOM 2497 N N . LEU A 1 310 ? -5.305 -12.047 0.931 1 86.69 310 LEU A N 1
ATOM 2498 C CA . LEU A 1 310 ? -5.918 -11.594 2.176 1 86.69 310 LEU A CA 1
ATOM 2499 C C . LEU A 1 310 ? -5.223 -10.344 2.699 1 86.69 310 LEU A C 1
ATOM 2501 O O . LEU A 1 310 ? -5.883 -9.406 3.156 1 86.69 310 LEU A O 1
ATOM 2505 N N . MET A 1 311 ? -3.941 -10.289 2.549 1 88.56 311 MET A N 1
ATOM 2506 C CA . MET A 1 311 ? -3.178 -9.141 3.035 1 88.56 311 MET A CA 1
ATOM 2507 C C . MET A 1 311 ? -3.453 -7.902 2.189 1 88.56 311 MET A C 1
ATOM 2509 O O . MET A 1 311 ? -3.627 -6.809 2.725 1 88.56 311 MET A O 1
ATOM 2513 N N . ILE A 1 312 ? -3.477 -8.094 0.908 1 88.25 312 ILE A N 1
ATOM 2514 C CA . ILE A 1 312 ? -3.762 -6.969 0.022 1 88.25 312 ILE A CA 1
ATOM 2515 C C . ILE A 1 312 ? -5.141 -6.398 0.339 1 88.25 312 ILE A C 1
ATOM 2517 O O . ILE A 1 312 ? -5.301 -5.184 0.481 1 88.25 312 ILE A O 1
ATOM 2521 N N . PHE A 1 313 ? -6.105 -7.254 0.537 1 87.44 313 PHE A N 1
ATOM 2522 C CA . PHE A 1 313 ? -7.465 -6.84 0.861 1 87.44 313 PHE A CA 1
ATOM 2523 C C . PHE A 1 313 ? -7.496 -6.07 2.176 1 87.44 313 PHE A C 1
ATOM 2525 O O . PHE A 1 313 ? -8.094 -4.996 2.258 1 87.44 313 PHE A O 1
ATOM 2532 N N . ALA A 1 314 ? -6.898 -6.602 3.141 1 88.06 314 ALA A N 1
ATOM 2533 C CA . ALA A 1 314 ? -6.918 -6.02 4.48 1 88.06 314 ALA A CA 1
ATOM 2534 C C . ALA A 1 314 ? -6.223 -4.66 4.496 1 88.06 314 ALA A C 1
ATOM 2536 O O . ALA A 1 314 ? -6.75 -3.691 5.043 1 88.06 314 ALA A O 1
ATOM 2537 N N . ILE A 1 315 ? -5.094 -4.566 3.846 1 89.56 315 ILE A N 1
ATOM 2538 C CA . ILE A 1 315 ? -4.281 -3.354 3.879 1 89.56 315 ILE A CA 1
ATOM 2539 C C . ILE A 1 315 ? -4.949 -2.264 3.041 1 89.56 315 ILE A C 1
ATOM 2541 O O . ILE A 1 315 ? -4.984 -1.1 3.443 1 89.56 315 ILE A O 1
ATOM 2545 N N . CYS A 1 316 ? -5.496 -2.58 1.965 1 90.56 316 CYS A N 1
ATOM 2546 C CA . CYS A 1 316 ? -6.02 -1.582 1.039 1 90.56 316 CYS A CA 1
ATOM 2547 C C . CYS A 1 316 ? -7.391 -1.092 1.481 1 90.56 316 CYS A C 1
ATOM 2549 O O . CYS A 1 316 ? -7.695 0.097 1.371 1 90.56 316 CYS A O 1
ATOM 2551 N N . PHE A 1 317 ? -8.258 -1.971 2.068 1 92.31 317 PHE A N 1
ATOM 2552 C CA . PHE A 1 317 ? -9.648 -1.572 2.211 1 92.31 317 PHE A CA 1
ATOM 2553 C C . PHE A 1 317 ? -10.008 -1.358 3.676 1 92.31 317 PHE A C 1
ATOM 2555 O O . PHE A 1 317 ? -10.891 -0.562 3.996 1 92.31 317 PHE A O 1
ATOM 2562 N N . THR A 1 318 ? -9.383 -1.972 4.586 1 90.69 318 THR A N 1
ATOM 2563 C CA . THR A 1 318 ? -9.789 -1.942 5.988 1 90.69 318 THR A CA 1
ATOM 2564 C C . THR A 1 318 ? -9.586 -0.552 6.582 1 90.69 318 THR A C 1
ATOM 2566 O O . THR A 1 318 ? -10.484 -0.008 7.227 1 90.69 318 THR A O 1
ATOM 2569 N N . PRO A 1 319 ? -8.445 0.119 6.336 1 89.56 319 PRO A N 1
ATOM 2570 C CA . PRO A 1 319 ? -8.25 1.424 6.973 1 89.56 319 PRO A CA 1
ATOM 2571 C C . PRO A 1 319 ? -9.328 2.436 6.59 1 89.56 319 PRO A C 1
ATOM 2573 O O . PRO A 1 319 ? -9.914 3.076 7.465 1 89.56 319 PRO A O 1
ATOM 2576 N N . SER A 1 320 ? -9.617 2.574 5.379 1 90.88 320 SER A N 1
ATOM 2577 C CA . SER A 1 320 ? -10.578 3.582 4.938 1 90.88 320 SER A CA 1
ATOM 2578 C C . SER A 1 320 ? -11.977 3.289 5.473 1 90.88 320 SER A C 1
ATOM 2580 O O . SER A 1 320 ? -12.656 4.191 5.965 1 90.88 320 SER A O 1
ATOM 2582 N N . ASN A 1 321 ? -12.375 2.057 5.434 1 91.44 321 ASN A N 1
ATOM 2583 C CA . ASN A 1 321 ? -13.734 1.725 5.859 1 91.44 321 ASN A CA 1
ATOM 2584 C C . ASN A 1 321 ? -13.875 1.792 7.375 1 91.44 321 ASN A C 1
ATOM 2586 O O . ASN A 1 321 ? -14.922 2.197 7.887 1 91.44 321 ASN A O 1
ATOM 2590 N N . ILE A 1 322 ? -12.844 1.453 8.102 1 87.62 322 ILE A N 1
ATOM 2591 C CA . ILE A 1 322 ? -12.883 1.556 9.562 1 87.62 322 ILE A CA 1
ATOM 2592 C C . ILE A 1 322 ? -12.906 3.025 9.977 1 87.62 322 ILE A C 1
ATOM 2594 O O . ILE A 1 322 ? -13.688 3.418 10.844 1 87.62 322 ILE A O 1
ATOM 2598 N N . ILE A 1 323 ? -12.078 3.832 9.352 1 87.5 323 ILE A N 1
ATOM 2599 C CA . ILE A 1 323 ? -12.039 5.254 9.672 1 87.5 323 ILE A CA 1
ATOM 2600 C C . ILE A 1 323 ? -13.375 5.902 9.297 1 87.5 323 ILE A C 1
ATOM 2602 O O . ILE A 1 323 ? -13.852 6.801 10 1 87.5 323 ILE A O 1
ATOM 2606 N N . LEU A 1 324 ? -13.969 5.484 8.258 1 85.75 324 LEU A N 1
ATOM 2607 C CA . LEU A 1 324 ? -15.266 6.004 7.855 1 85.75 324 LEU A CA 1
ATOM 2608 C C . LEU A 1 324 ? -16.312 5.75 8.93 1 85.75 324 LEU A C 1
ATOM 2610 O O . LEU A 1 324 ? -17.078 6.648 9.281 1 85.75 324 LEU A O 1
ATOM 2614 N N . ILE A 1 325 ? -16.312 4.551 9.438 1 85.25 325 ILE A N 1
ATOM 2615 C CA . ILE A 1 325 ? -17.25 4.188 10.484 1 85.25 325 ILE A CA 1
ATOM 2616 C C . ILE A 1 325 ? -17 5.043 11.727 1 85.25 325 ILE A C 1
ATOM 2618 O O . ILE A 1 325 ? -17.938 5.66 12.258 1 85.25 325 ILE A O 1
ATOM 2622 N N . VAL A 1 326 ? -15.773 5.152 12.148 1 83.94 326 VAL A N 1
ATOM 2623 C CA . VAL A 1 326 ? -15.43 5.891 13.359 1 83.94 326 VAL A CA 1
ATOM 2624 C C . VAL A 1 326 ? -15.742 7.371 13.164 1 83.94 326 VAL A C 1
ATOM 2626 O O . VAL A 1 326 ? -16.25 8.031 14.078 1 83.94 326 VAL A O 1
ATOM 2629 N N . HIS A 1 327 ? -15.43 7.879 12.016 1 82.56 327 HIS A N 1
ATOM 2630 C CA . HIS A 1 327 ? -15.688 9.273 11.703 1 82.56 327 HIS A CA 1
ATOM 2631 C C . HIS A 1 327 ? -17.172 9.602 11.812 1 82.56 327 HIS A C 1
ATOM 2633 O O . HIS A 1 327 ? -17.562 10.578 12.461 1 82.56 327 HIS A O 1
ATOM 2639 N N . HIS A 1 328 ? -18.031 8.82 11.258 1 79.75 328 HIS A N 1
ATOM 2640 C CA . HIS A 1 328 ? -19.453 9.109 11.25 1 79.75 328 HIS A CA 1
ATOM 2641 C C . HIS A 1 328 ? -20.078 8.844 12.617 1 79.75 328 HIS A C 1
ATOM 2643 O O . HIS A 1 328 ? -21.016 9.547 13.023 1 79.75 328 HIS A O 1
ATOM 2649 N N . VAL A 1 329 ? -19.562 7.855 13.344 1 81.44 329 VAL A N 1
ATOM 2650 C CA . VAL A 1 329 ? -20.031 7.609 14.703 1 81.44 329 VAL A CA 1
ATOM 2651 C C . VAL A 1 329 ? -19.641 8.773 15.602 1 81.44 329 VAL A C 1
ATOM 2653 O O . VAL A 1 329 ? -20.469 9.273 16.375 1 81.44 329 VAL A O 1
ATOM 2656 N N . ASN A 1 330 ? -18.375 9.195 15.453 1 78.31 330 ASN A N 1
ATOM 2657 C CA . ASN A 1 330 ? -17.922 10.328 16.25 1 78.31 330 ASN A CA 1
ATOM 2658 C C . ASN A 1 330 ? -18.656 11.609 15.891 1 78.31 330 ASN A C 1
ATOM 2660 O O . ASN A 1 330 ? -18.984 12.414 16.766 1 78.31 330 ASN A O 1
ATOM 2664 N N . TYR A 1 331 ? -18.812 11.656 14.68 1 74.75 331 TYR A N 1
ATOM 2665 C CA . TYR A 1 331 ? -19.516 12.852 14.234 1 74.75 331 TYR A CA 1
ATOM 2666 C C . TYR A 1 331 ? -20.969 12.836 14.727 1 74.75 331 TYR A C 1
ATOM 2668 O O . TYR A 1 331 ? -21.5 13.875 15.125 1 74.75 331 TYR A O 1
ATOM 2676 N N . TYR A 1 332 ? -21.578 11.781 14.609 1 74.44 332 TYR A N 1
ATOM 2677 C CA . TYR A 1 332 ? -22.984 11.664 15.016 1 74.44 332 TYR A CA 1
ATOM 2678 C C . TYR A 1 332 ? -23.125 11.891 16.516 1 74.44 332 TYR A C 1
ATOM 2680 O O . TYR A 1 332 ? -24.031 12.609 16.953 1 74.44 332 TYR A O 1
ATOM 2688 N N . TYR A 1 333 ? -22.203 11.477 17.266 1 76.12 333 TYR A N 1
ATOM 2689 C CA . TYR A 1 333 ? -22.359 11.547 18.719 1 76.12 333 TYR A CA 1
ATOM 2690 C C . TYR A 1 333 ? -21.609 12.75 19.281 1 76.12 333 TYR A C 1
ATOM 2692 O O . TYR A 1 333 ? -22.078 13.367 20.25 1 76.12 333 TYR A O 1
ATOM 2700 N N . ASN A 1 334 ? -20.438 13.227 18.703 1 73.38 334 ASN A N 1
ATOM 2701 C CA . ASN A 1 334 ? -19.594 14.242 19.312 1 73.38 334 ASN A CA 1
ATOM 2702 C C . ASN A 1 334 ? -19.438 15.453 18.406 1 73.38 334 ASN A C 1
ATOM 2704 O O . ASN A 1 334 ? -18.828 16.453 18.797 1 73.38 334 ASN A O 1
ATOM 2708 N N . LYS A 1 335 ? -19.875 15.438 17.156 1 70.31 335 LYS A N 1
ATOM 2709 C CA . LYS A 1 335 ? -19.828 16.516 16.188 1 70.31 335 LYS A CA 1
ATOM 2710 C C . LYS A 1 335 ? -18.391 16.938 15.898 1 70.31 335 LYS A C 1
ATOM 2712 O O . LYS A 1 335 ? -18.109 18.141 15.781 1 70.31 335 LYS A O 1
ATOM 2717 N N . THR A 1 336 ? -17.453 16 16.016 1 68.06 336 THR A N 1
ATOM 2718 C CA . THR A 1 336 ? -16.047 16.25 15.703 1 68.06 336 THR A CA 1
ATOM 2719 C C . THR A 1 336 ? -15.68 15.648 14.352 1 68.06 336 THR A C 1
ATOM 2721 O O . THR A 1 336 ? -16.109 14.539 14.031 1 68.06 336 THR A O 1
ATOM 2724 N N . ASP A 1 337 ? -15 16.469 13.438 1 67.81 337 ASP A N 1
ATOM 2725 C CA . ASP A 1 337 ? -14.633 16 12.109 1 67.81 337 ASP A CA 1
ATOM 2726 C C . ASP A 1 337 ? -13.117 15.875 11.969 1 67.81 337 ASP A C 1
ATOM 2728 O O . ASP A 1 337 ? -12.562 16.094 10.891 1 67.81 337 ASP A O 1
ATOM 2732 N N . GLY A 1 338 ? -12.414 15.508 12.938 1 70.94 338 GLY A N 1
ATOM 2733 C CA . GLY A 1 338 ? -10.961 15.5 12.898 1 70.94 338 GLY A CA 1
ATOM 2734 C C . GLY A 1 338 ? -10.391 14.297 12.172 1 70.94 338 GLY A C 1
ATOM 2735 O O . GLY A 1 338 ? -9.211 14.281 11.82 1 70.94 338 GLY A O 1
ATOM 2736 N N . LEU A 1 339 ? -11.273 13.336 11.734 1 78.44 339 LEU A N 1
ATOM 2737 C CA . LEU A 1 339 ? -10.742 12.086 11.203 1 78.44 339 LEU A CA 1
ATOM 2738 C C . LEU A 1 339 ? -10.844 12.055 9.68 1 78.44 339 LEU A C 1
ATOM 2740 O O . LEU A 1 339 ? -10.312 11.156 9.031 1 78.44 339 LEU A O 1
ATOM 2744 N N . TYR A 1 340 ? -11.43 13.023 9.102 1 78.75 340 TYR A N 1
ATOM 2745 C CA . TYR A 1 340 ? -11.68 12.992 7.664 1 78.75 340 TYR A CA 1
ATOM 2746 C C . TYR A 1 340 ? -10.367 13.031 6.887 1 78.75 340 TYR A C 1
ATOM 2748 O O . TYR A 1 340 ? -10.242 12.398 5.836 1 78.75 340 TYR A O 1
ATOM 2756 N N . PHE A 1 341 ? -9.43 13.719 7.469 1 80.69 341 PHE A N 1
ATOM 2757 C CA . PHE A 1 341 ? -8.133 13.797 6.816 1 80.69 341 PHE A CA 1
ATOM 2758 C C . PHE A 1 341 ? -7.488 12.422 6.715 1 80.69 341 PHE A C 1
ATOM 2760 O O . PHE A 1 341 ? -6.957 12.047 5.668 1 80.69 341 PHE A O 1
ATOM 2767 N N . PHE A 1 342 ? -7.562 11.664 7.73 1 80.81 342 PHE A N 1
ATOM 2768 C CA . PHE A 1 342 ? -7.02 10.312 7.734 1 80.81 342 PHE A CA 1
ATOM 2769 C C . PHE A 1 342 ? -7.789 9.414 6.773 1 80.81 342 PHE A C 1
ATOM 2771 O O . PHE A 1 342 ? -7.207 8.531 6.141 1 80.81 342 PHE A O 1
ATOM 2778 N N . TYR A 1 343 ? -9.047 9.641 6.711 1 87.12 343 TYR A N 1
ATOM 2779 C CA . TYR A 1 343 ? -9.883 8.883 5.789 1 87.12 343 TYR A CA 1
ATOM 2780 C C . TYR A 1 343 ? -9.438 9.094 4.348 1 87.12 343 TYR A C 1
ATOM 2782 O O . TYR A 1 343 ? -9.352 8.141 3.568 1 87.12 343 TYR A O 1
ATOM 2790 N N . LEU A 1 344 ? -9.07 10.344 3.984 1 86.25 344 LEU A N 1
ATOM 2791 C CA . LEU A 1 344 ? -8.664 10.648 2.619 1 86.25 344 LEU A CA 1
ATOM 2792 C C . LEU A 1 344 ? -7.332 9.977 2.287 1 86.25 344 LEU A C 1
ATOM 2794 O O . LEU A 1 344 ? -7.145 9.484 1.174 1 86.25 344 LEU A O 1
ATOM 2798 N N . ILE A 1 345 ? -6.473 9.914 3.219 1 85.44 345 ILE A N 1
ATOM 2799 C CA . ILE A 1 345 ? -5.203 9.219 3.02 1 85.44 345 ILE A CA 1
ATOM 2800 C C . ILE A 1 345 ? -5.453 7.723 2.859 1 85.44 345 ILE A C 1
ATOM 2802 O O . ILE A 1 345 ? -4.887 7.086 1.971 1 85.44 345 ILE A O 1
ATOM 2806 N N . ALA A 1 346 ? -6.328 7.254 3.695 1 89.31 346 ALA A N 1
ATOM 2807 C CA . ALA A 1 346 ? -6.668 5.836 3.611 1 89.31 346 ALA A CA 1
ATOM 2808 C C . ALA A 1 346 ? -7.348 5.512 2.285 1 89.31 346 ALA A C 1
ATOM 2810 O O . ALA A 1 346 ? -7.164 4.422 1.736 1 89.31 346 ALA A O 1
ATOM 2811 N N . LEU A 1 347 ? -8.094 6.41 1.791 1 90.81 347 LEU A N 1
ATOM 2812 C CA . LEU A 1 347 ? -8.75 6.227 0.5 1 90.81 347 LEU A CA 1
ATOM 2813 C C . LEU A 1 347 ? -7.723 6.133 -0.623 1 90.81 347 LEU A C 1
ATOM 2815 O O . LEU A 1 347 ? -7.906 5.363 -1.571 1 90.81 347 LEU A O 1
ATOM 2819 N N . SER A 1 348 ? -6.715 6.93 -0.516 1 89.62 348 SER A N 1
ATOM 2820 C CA . SER A 1 348 ? -5.648 6.848 -1.512 1 89.62 348 SER A CA 1
ATOM 2821 C C . SER A 1 348 ? -4.961 5.488 -1.476 1 89.62 348 SER A C 1
ATOM 2823 O O . SER A 1 348 ? -4.59 4.945 -2.52 1 89.62 348 SER A O 1
ATOM 2825 N N . LEU A 1 349 ? -4.84 4.938 -0.336 1 88.06 349 LEU A N 1
ATOM 2826 C CA . LEU A 1 349 ? -4.309 3.588 -0.193 1 88.06 349 LEU A CA 1
ATOM 2827 C C . LEU A 1 349 ? -5.242 2.564 -0.833 1 88.06 349 LEU A C 1
ATOM 2829 O O . LEU A 1 349 ? -4.785 1.619 -1.478 1 88.06 349 LEU A O 1
ATOM 2833 N N . SER A 1 350 ? -6.5 2.748 -0.648 1 91.81 350 SER A N 1
ATOM 2834 C CA . SER A 1 350 ? -7.488 1.834 -1.21 1 91.81 350 SER A CA 1
ATOM 2835 C C . SER A 1 350 ? -7.438 1.832 -2.734 1 91.81 350 SER A C 1
ATOM 2837 O O . SER A 1 350 ? -7.711 0.811 -3.367 1 91.81 350 SER A O 1
ATOM 2839 N N . SER A 1 351 ? -7.059 2.947 -3.277 1 92.75 351 SER A N 1
ATOM 2840 C CA . SER A 1 351 ? -6.996 3.057 -4.73 1 92.75 351 SER A CA 1
ATOM 2841 C C . SER A 1 351 ? -5.922 2.145 -5.309 1 92.75 351 SER A C 1
ATOM 2843 O O . SER A 1 351 ? -5.988 1.76 -6.48 1 92.75 351 SER A O 1
ATOM 2845 N N . LEU A 1 352 ? -4.977 1.767 -4.523 1 91.38 352 LEU A N 1
ATOM 2846 C CA . LEU A 1 352 ? -3.891 0.909 -4.984 1 91.38 352 LEU A CA 1
ATOM 2847 C C . LEU A 1 352 ? -4.402 -0.491 -5.305 1 91.38 352 LEU A C 1
ATOM 2849 O O . LEU A 1 352 ? -3.752 -1.239 -6.039 1 91.38 352 LEU A O 1
ATOM 2853 N N . ASN A 1 353 ? -5.512 -0.847 -4.77 1 91.5 353 ASN A N 1
ATOM 2854 C CA . ASN A 1 353 ? -6.086 -2.166 -5.023 1 91.5 353 ASN A CA 1
ATOM 2855 C C . ASN A 1 353 ? -6.34 -2.391 -6.512 1 91.5 353 ASN A C 1
ATOM 2857 O O . ASN A 1 353 ? -6.262 -3.521 -6.996 1 91.5 353 ASN A O 1
ATOM 2861 N N . SER A 1 354 ? -6.605 -1.353 -7.215 1 90.75 354 SER A N 1
ATOM 2862 C CA . SER A 1 354 ? -6.918 -1.468 -8.633 1 90.75 354 SER A CA 1
ATOM 2863 C C . SER A 1 354 ? -5.711 -1.954 -9.43 1 90.75 354 SER A C 1
ATOM 2865 O O . SER A 1 354 ? -5.852 -2.434 -10.555 1 90.75 354 SER A O 1
ATOM 2867 N N . CYS A 1 355 ? -4.535 -1.87 -8.805 1 88.12 355 CYS A N 1
ATOM 2868 C CA . CYS A 1 355 ? -3.324 -2.33 -9.477 1 88.12 355 CYS A CA 1
ATOM 2869 C C . CYS A 1 355 ? -2.764 -3.574 -8.797 1 88.12 355 CYS A C 1
ATOM 2871 O O . CYS A 1 355 ? -1.959 -4.297 -9.383 1 88.12 355 CYS A O 1
ATOM 2873 N N . LEU A 1 356 ? -3.115 -3.812 -7.57 1 85.44 356 LEU A N 1
ATOM 2874 C CA . LEU A 1 356 ? -2.516 -4.887 -6.785 1 85.44 356 LEU A CA 1
ATOM 2875 C C . LEU A 1 356 ? -3.416 -6.117 -6.773 1 85.44 356 LEU A C 1
ATOM 2877 O O . LEU A 1 356 ? -3.127 -7.098 -6.082 1 85.44 356 LEU A O 1
ATOM 2881 N N . ASP A 1 357 ? -4.387 -6.305 -7.508 1 80.88 357 ASP A N 1
ATOM 2882 C CA . ASP A 1 357 ? -5.293 -7.449 -7.473 1 80.88 357 ASP A CA 1
ATOM 2883 C C . ASP A 1 357 ? -4.758 -8.602 -8.32 1 80.88 357 ASP A C 1
ATOM 2885 O O . ASP A 1 357 ? -4.43 -8.414 -9.492 1 80.88 357 ASP A O 1
ATOM 2889 N N . PRO A 1 358 ? -4.574 -9.766 -7.738 1 75.56 358 PRO A N 1
ATOM 2890 C CA . PRO A 1 358 ? -3.982 -10.914 -8.438 1 75.56 358 PRO A CA 1
ATOM 2891 C C . PRO A 1 358 ? -4.922 -11.516 -9.477 1 75.56 358 PRO A C 1
ATOM 2893 O O . PRO A 1 358 ? -4.539 -12.438 -10.203 1 75.56 358 PRO A O 1
ATOM 2896 N N . PHE A 1 359 ? -6.082 -11.023 -9.5 1 77.44 359 PHE A N 1
ATOM 2897 C CA . PHE A 1 359 ? -7.059 -11.648 -10.383 1 77.44 359 PHE A CA 1
ATOM 2898 C C . PHE A 1 359 ? -7.258 -10.828 -11.648 1 77.44 359 PHE A C 1
ATOM 2900 O O . PHE A 1 359 ? -7.117 -9.602 -11.625 1 77.44 359 PHE A O 1
ATOM 2907 N N . MET B 1 1 ? 5.133 8.438 -28.5 1 25.2 1 MET B N 1
ATOM 2908 C CA . MET B 1 1 ? 6.434 8.781 -27.922 1 25.2 1 MET B CA 1
ATOM 2909 C C . MET B 1 1 ? 6.445 10.227 -27.438 1 25.2 1 MET B C 1
ATOM 2911 O O . MET B 1 1 ? 7.082 10.531 -26.422 1 25.2 1 MET B O 1
ATOM 2915 N N . LYS B 1 2 ? 5.785 11.164 -28.219 1 26.55 2 LYS B N 1
ATOM 2916 C CA . LYS B 1 2 ? 5.895 12.586 -27.906 1 26.55 2 LYS B CA 1
ATOM 2917 C C . LYS B 1 2 ? 5.105 12.938 -26.656 1 26.55 2 LYS B C 1
ATOM 2919 O O . LYS B 1 2 ? 5.539 13.773 -25.859 1 26.55 2 LYS B O 1
ATOM 2924 N N . THR B 1 3 ? 3.877 12.352 -26.578 1 26.17 3 THR B N 1
ATOM 2925 C CA . THR B 1 3 ? 2.992 12.711 -25.469 1 26.17 3 THR B CA 1
ATOM 2926 C C . THR B 1 3 ? 3.518 12.148 -24.156 1 26.17 3 THR B C 1
ATOM 2928 O O . THR B 1 3 ? 3.227 12.688 -23.078 1 26.17 3 THR B O 1
ATOM 2931 N N . LEU B 1 4 ? 4.195 11.023 -24.203 1 27.25 4 LEU B N 1
ATOM 2932 C CA . LEU B 1 4 ? 4.828 10.484 -23 1 27.25 4 LEU B CA 1
ATOM 2933 C C . LEU B 1 4 ? 5.984 11.367 -22.562 1 27.25 4 LEU B C 1
ATOM 2935 O O . LEU B 1 4 ? 6.188 11.57 -21.359 1 27.25 4 LEU B O 1
ATOM 2939 N N . VAL B 1 5 ? 6.695 12.062 -23.438 1 32.03 5 VAL B N 1
ATOM 2940 C CA . VAL B 1 5 ? 7.812 12.969 -23.172 1 32.03 5 VAL B CA 1
ATOM 2941 C C . VAL B 1 5 ? 7.301 14.234 -22.484 1 32.03 5 VAL B C 1
ATOM 2943 O O . VAL B 1 5 ? 7.961 14.781 -21.609 1 32.03 5 VAL B O 1
ATOM 2946 N N . LEU B 1 6 ? 6.09 14.664 -22.766 1 28.55 6 LEU B N 1
ATOM 2947 C CA . LEU B 1 6 ? 5.625 15.945 -22.25 1 28.55 6 LEU B CA 1
ATOM 2948 C C . LEU B 1 6 ? 5.281 15.836 -20.766 1 28.55 6 LEU B C 1
ATOM 2950 O O . LEU B 1 6 ? 5.469 16.781 -20.016 1 28.55 6 LEU B O 1
ATOM 2954 N N . ILE B 1 7 ? 4.816 14.625 -20.359 1 31.28 7 ILE B N 1
ATOM 2955 C CA . ILE B 1 7 ? 4.414 14.547 -18.953 1 31.28 7 ILE B CA 1
ATOM 2956 C C . ILE B 1 7 ? 5.652 14.461 -18.078 1 31.28 7 ILE B C 1
ATOM 2958 O O . ILE B 1 7 ? 5.707 15.086 -17.016 1 31.28 7 ILE B O 1
ATOM 2962 N N . ILE B 1 8 ? 6.754 13.836 -18.5 1 31.98 8 ILE B N 1
ATOM 2963 C CA . ILE B 1 8 ? 7.973 13.789 -17.703 1 31.98 8 ILE B CA 1
ATOM 2964 C C . ILE B 1 8 ? 8.602 15.18 -17.641 1 31.98 8 ILE B C 1
ATOM 2966 O O . ILE B 1 8 ? 9.086 15.602 -16.578 1 31.98 8 ILE B O 1
ATOM 2970 N N . THR B 1 9 ? 8.594 15.969 -18.688 1 32.31 9 THR B N 1
ATOM 2971 C CA . THR B 1 9 ? 9.18 17.312 -18.688 1 32.31 9 THR B CA 1
ATOM 2972 C C . THR B 1 9 ? 8.328 18.266 -17.844 1 32.31 9 THR B C 1
ATOM 2974 O O . THR B 1 9 ? 8.836 19.266 -17.328 1 32.31 9 THR B O 1
ATOM 2977 N N . GLY B 1 10 ? 7.035 18.031 -17.766 1 31.39 10 GLY B N 1
ATOM 2978 C CA . GLY B 1 10 ? 6.23 18.922 -16.938 1 31.39 10 GLY B CA 1
ATOM 2979 C C . GLY B 1 10 ? 6.539 18.797 -15.461 1 31.39 10 GLY B C 1
ATOM 2980 O O . GLY B 1 10 ? 6.527 19.781 -14.727 1 31.39 10 GLY B O 1
ATOM 2981 N N . LEU B 1 11 ? 6.789 17.594 -15 1 31.45 11 LEU B N 1
ATOM 2982 C CA . LEU B 1 11 ? 7.129 17.484 -13.586 1 31.45 11 LEU B CA 1
ATOM 2983 C C . LEU B 1 11 ? 8.461 18.172 -13.289 1 31.45 11 LEU B C 1
ATOM 2985 O O . LEU B 1 11 ? 8.648 18.734 -12.211 1 31.45 11 LEU B O 1
ATOM 2989 N N . LEU B 1 12 ? 9.406 18.156 -14.172 1 31.66 12 LEU B N 1
ATOM 2990 C CA . LEU B 1 12 ? 10.648 18.875 -13.945 1 31.66 12 LEU B CA 1
ATOM 2991 C C . LEU B 1 12 ? 10.422 20.391 -14.062 1 31.66 12 LEU B C 1
ATOM 2993 O O . LEU B 1 12 ? 11.156 21.172 -13.469 1 31.66 12 LEU B O 1
ATOM 2997 N N . SER B 1 13 ? 9.523 20.828 -14.914 1 32.31 13 SER B N 1
ATOM 2998 C CA . SER B 1 13 ? 9.352 22.266 -15.094 1 32.31 13 SER B CA 1
ATOM 2999 C C . SER B 1 13 ? 8.625 22.906 -13.906 1 32.31 13 SER B C 1
ATOM 3001 O O . SER B 1 13 ? 8.445 24.109 -13.859 1 32.31 13 SER B O 1
ATOM 3003 N N . LEU B 1 14 ? 7.938 22.156 -13.125 1 30.61 14 LEU B N 1
ATOM 3004 C CA . LEU B 1 14 ? 7.285 22.859 -12.023 1 30.61 14 LEU B CA 1
ATOM 3005 C C . LEU B 1 14 ? 8.312 23.547 -11.125 1 30.61 14 LEU B C 1
ATOM 3007 O O . LEU B 1 14 ? 7.98 24.469 -10.391 1 30.61 14 LEU B O 1
ATOM 3011 N N . SER B 1 15 ? 9.578 23.125 -11.195 1 30.61 15 SER B N 1
ATOM 3012 C CA . SER B 1 15 ? 10.523 23.859 -10.359 1 30.61 15 SER B CA 1
ATOM 3013 C C . SER B 1 15 ? 10.844 25.219 -10.953 1 30.61 15 SER B C 1
ATOM 3015 O O . SER B 1 15 ? 11.375 26.094 -10.266 1 30.61 15 SER B O 1
ATOM 3017 N N . SER B 1 16 ? 10.758 25.359 -12.289 1 30.34 16 SER B N 1
ATOM 3018 C CA . SER B 1 16 ? 11.328 26.594 -12.812 1 30.34 16 SER B CA 1
ATOM 3019 C C . SER B 1 16 ? 10.375 27.766 -12.625 1 30.34 16 SER B C 1
ATOM 3021 O O . SER B 1 16 ? 10.766 28.922 -12.789 1 30.34 16 SER B O 1
ATOM 3023 N N . SER B 1 17 ? 9.109 27.484 -12.773 1 30.22 17 SER B N 1
ATOM 3024 C CA . SER B 1 17 ? 8.297 28.688 -12.938 1 30.22 17 SER B CA 1
ATOM 3025 C C . SER B 1 17 ? 8.25 29.5 -11.648 1 30.22 17 SER B C 1
ATOM 3027 O O . SER B 1 17 ? 7.645 30.562 -11.609 1 30.22 17 SER B O 1
ATOM 3029 N N . LEU B 1 18 ? 8.609 28.953 -10.516 1 26.83 18 LEU B N 1
ATOM 3030 C CA . LEU B 1 18 ? 8.523 29.859 -9.367 1 26.83 18 LEU B CA 1
ATOM 3031 C C . LEU B 1 18 ? 9.523 31 -9.5 1 26.83 18 LEU B C 1
ATOM 3033 O O . LEU B 1 18 ? 9.57 31.891 -8.641 1 26.83 18 LEU B O 1
ATOM 3037 N N . GLN B 1 19 ? 10.438 30.812 -10.555 1 26.19 19 GLN B N 1
ATOM 3038 C CA . GLN B 1 19 ? 11.477 31.812 -10.414 1 26.19 19 GLN B CA 1
ATOM 3039 C C . GLN B 1 19 ? 11.023 33.156 -10.961 1 26.19 19 GLN B C 1
ATOM 3041 O O . GLN B 1 19 ? 11.695 34.188 -10.766 1 26.19 19 GLN B O 1
ATOM 3046 N N . GLN B 1 20 ? 10.008 33.125 -11.859 1 25.34 20 GLN B N 1
ATOM 3047 C CA . GLN B 1 20 ? 10.156 34.344 -12.664 1 25.34 20 GLN B CA 1
ATOM 3048 C C . GLN B 1 20 ? 9.688 35.562 -11.898 1 25.34 20 GLN B C 1
ATOM 3050 O O . GLN B 1 20 ? 9.797 36.688 -12.391 1 25.34 20 GLN B O 1
ATOM 3055 N N . ARG B 1 21 ? 8.742 35.438 -10.984 1 25.27 21 ARG B N 1
ATOM 3056 C CA . ARG B 1 21 ? 8.07 36.719 -10.852 1 25.27 21 ARG B CA 1
ATOM 3057 C C . ARG B 1 21 ? 9.008 37.781 -10.242 1 25.27 21 ARG B C 1
ATOM 3059 O O . ARG B 1 21 ? 8.578 38.875 -9.922 1 25.27 21 ARG B O 1
ATOM 3066 N N . ASP B 1 22 ? 10.172 37.312 -9.789 1 24.34 22 ASP B N 1
ATOM 3067 C CA . ASP B 1 22 ? 10.68 38.312 -8.844 1 24.34 22 ASP B CA 1
ATOM 3068 C C . ASP B 1 22 ? 11.188 39.562 -9.578 1 24.34 22 ASP B C 1
ATOM 3070 O O . ASP B 1 22 ? 11.984 40.344 -9.039 1 24.34 22 ASP B O 1
ATOM 3074 N N . SER B 1 23 ? 10.844 39.719 -10.836 1 24.17 23 SER B N 1
ATOM 3075 C CA . SER B 1 23 ? 11.805 40.719 -11.297 1 24.17 23 SER B CA 1
ATOM 3076 C C . SER B 1 23 ? 11.594 42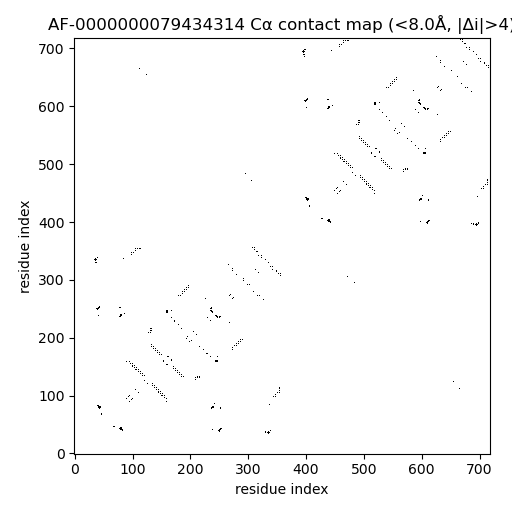.062 -10.594 1 24.17 23 SER B C 1
ATOM 3078 O O . SER B 1 23 ? 12.25 43.031 -10.922 1 24.17 23 SER B O 1
ATOM 3080 N N . LYS B 1 24 ? 10.367 42.438 -10.094 1 24.08 24 LYS B N 1
ATOM 3081 C CA . LYS B 1 24 ? 10.32 43.906 -10.133 1 24.08 24 LYS B CA 1
ATOM 3082 C C . LYS B 1 24 ? 11.438 44.5 -9.297 1 24.08 24 LYS B C 1
ATOM 3084 O O . LYS B 1 24 ? 12.625 44.312 -9.594 1 24.08 24 LYS B O 1
ATOM 3089 N N . HIS B 1 25 ? 11.031 45.5 -8.273 1 23.11 25 HIS B N 1
ATOM 3090 C CA . HIS B 1 25 ? 11.531 46.844 -8.055 1 23.11 25 HIS B CA 1
ATOM 3091 C C . HIS B 1 25 ? 12.914 46.844 -7.41 1 23.11 25 HIS B C 1
ATOM 3093 O O . HIS B 1 25 ? 13.875 47.344 -7.98 1 23.11 25 HIS B O 1
ATOM 3099 N N . GLY B 1 26 ? 13.039 47.719 -6.219 1 22.72 26 GLY B N 1
ATOM 3100 C CA . GLY B 1 26 ? 13.852 48.719 -5.543 1 22.72 26 GLY B CA 1
ATOM 3101 C C . GLY B 1 26 ? 15.055 48.125 -4.832 1 22.72 26 GLY B C 1
ATOM 3102 O O . GLY B 1 26 ? 15.148 46.906 -4.652 1 22.72 26 GLY B O 1
ATOM 3103 N N . ASP B 1 27 ? 16.031 49.062 -4.285 1 24.69 27 ASP B N 1
ATOM 3104 C CA . ASP B 1 27 ? 17.422 49.062 -3.84 1 24.69 27 ASP B CA 1
ATOM 3105 C C . ASP B 1 27 ? 17.609 48.125 -2.633 1 24.69 27 ASP B C 1
ATOM 3107 O O . ASP B 1 27 ? 18.656 48.156 -1.983 1 24.69 27 ASP B O 1
ATOM 3111 N N . ASN B 1 28 ? 16.406 47.75 -1.996 1 21.98 28 ASN B N 1
ATOM 3112 C CA . ASN B 1 28 ? 16.625 47.562 -0.567 1 21.98 28 ASN B CA 1
ATOM 3113 C C . ASN B 1 28 ? 17.688 46.5 -0.301 1 21.98 28 ASN B C 1
ATOM 3115 O O . ASN B 1 28 ? 17.969 45.656 -1.163 1 21.98 28 ASN B O 1
ATOM 3119 N N . SER B 1 29 ? 18.188 46.469 1.03 1 24.25 29 SER B N 1
ATOM 3120 C CA . SER B 1 29 ? 19.312 45.875 1.772 1 24.25 29 SER B CA 1
ATOM 3121 C C . SER B 1 29 ? 19.359 44.375 1.631 1 24.25 29 SER B C 1
ATOM 3123 O O . SER B 1 29 ? 18.328 43.719 1.476 1 24.25 29 SER B O 1
ATOM 3125 N N . SER B 1 30 ? 20.484 43.969 1.128 1 25.02 30 SER B N 1
ATOM 3126 C CA . SER B 1 30 ? 21.094 42.688 0.779 1 25.02 30 SER B CA 1
ATOM 3127 C C . SER B 1 30 ? 20.828 41.625 1.859 1 25.02 30 SER B C 1
ATOM 3129 O O . SER B 1 30 ? 21.562 41.562 2.852 1 25.02 30 SER B O 1
ATOM 3131 N N . GLY B 1 31 ? 19.547 41.719 2.473 1 23.58 31 GLY B N 1
ATOM 3132 C CA . GLY B 1 31 ? 19.484 40.719 3.545 1 23.58 31 GLY B CA 1
ATOM 3133 C C . GLY B 1 31 ? 19.828 39.344 3.092 1 23.58 31 GLY B C 1
ATOM 3134 O O . GLY B 1 31 ? 19.375 38.875 2.039 1 23.58 31 GLY B O 1
ATOM 3135 N N . SER B 1 32 ? 21.094 39 3.299 1 25.28 32 SER B N 1
ATOM 3136 C CA . SER B 1 32 ? 21.594 37.656 3.078 1 25.28 32 SER B CA 1
ATOM 3137 C C . SER B 1 32 ? 20.594 36.594 3.551 1 25.28 32 SER B C 1
ATOM 3139 O O . SER B 1 32 ? 20.234 36.562 4.73 1 25.28 32 SER B O 1
ATOM 3141 N N . GLN B 1 33 ? 19.578 36.469 2.691 1 23.97 33 GLN B N 1
ATOM 3142 C CA . GLN B 1 33 ? 18.641 35.375 3.004 1 23.97 33 GLN B CA 1
ATOM 3143 C C . GLN B 1 33 ? 19.375 34.062 3.273 1 23.97 33 GLN B C 1
ATOM 3145 O O . GLN B 1 33 ? 20.078 33.562 2.406 1 23.97 33 GLN B O 1
ATOM 3150 N N . ASP B 1 34 ? 19.781 33.906 4.508 1 25.72 34 ASP B N 1
ATOM 3151 C CA . ASP B 1 34 ? 20.312 32.656 5.035 1 25.72 34 ASP B CA 1
ATOM 3152 C C . ASP B 1 34 ? 19.531 31.453 4.504 1 25.72 34 ASP B C 1
ATOM 3154 O O . ASP B 1 34 ? 18.312 31.391 4.637 1 25.72 34 ASP B O 1
ATOM 3158 N N . VAL B 1 35 ? 20.047 31.062 3.377 1 28.16 35 VAL B N 1
ATOM 3159 C CA . VAL B 1 35 ? 19.453 29.891 2.73 1 28.16 35 VAL B CA 1
ATOM 3160 C C . VAL B 1 35 ? 19.344 28.75 3.738 1 28.16 35 VAL B C 1
ATOM 3162 O O . VAL B 1 35 ? 20.328 28.328 4.336 1 28.16 35 VAL B O 1
ATOM 3165 N N . PRO B 1 36 ? 18.156 28.641 4.23 1 27.73 36 PRO B N 1
ATOM 3166 C CA . PRO B 1 36 ? 17.938 27.562 5.195 1 27.73 36 PRO B CA 1
ATOM 3167 C C . PRO B 1 36 ? 18.297 26.188 4.645 1 27.73 36 PRO B C 1
ATOM 3169 O O . PRO B 1 36 ? 18.094 25.922 3.455 1 27.73 36 PRO B O 1
ATOM 3172 N N . ASP B 1 37 ? 19.344 25.531 5.074 1 25.42 37 ASP B N 1
ATOM 3173 C CA . ASP B 1 37 ? 20.016 24.25 4.93 1 25.42 37 ASP B CA 1
ATOM 3174 C C . ASP B 1 37 ? 19 23.109 4.82 1 25.42 37 ASP B C 1
ATOM 3176 O O . ASP B 1 37 ? 17.938 23.156 5.434 1 25.42 37 ASP B O 1
ATOM 3180 N N . ILE B 1 38 ? 19.031 22.234 3.768 1 28.41 38 ILE B N 1
ATOM 3181 C CA . ILE B 1 38 ? 18.281 21.234 3.02 1 28.41 38 ILE B CA 1
ATOM 3182 C C . ILE B 1 38 ? 18.172 19.953 3.84 1 28.41 38 ILE B C 1
ATOM 3184 O O . ILE B 1 38 ? 17.656 18.938 3.355 1 28.41 38 ILE B O 1
ATOM 3188 N N . LYS B 1 39 ? 18.766 19.469 5.109 1 31.11 39 LYS B N 1
ATOM 3189 C CA . LYS B 1 39 ? 19.031 18.172 5.734 1 31.11 39 LYS B CA 1
ATOM 3190 C C . LYS B 1 39 ? 17.734 17.469 6.113 1 31.11 39 LYS B C 1
ATOM 3192 O O . LYS B 1 39 ? 16.656 18.047 6.012 1 31.11 39 LYS B O 1
ATOM 3197 N N . THR B 1 40 ? 17.953 15.867 6.781 1 46.81 40 THR B N 1
ATOM 3198 C CA . THR B 1 40 ? 17.203 15.43 7.953 1 46.81 40 THR B CA 1
ATOM 3199 C C . THR B 1 40 ? 16.797 16.625 8.812 1 46.81 40 THR B C 1
ATOM 3201 O O . THR B 1 40 ? 17.344 17.719 8.648 1 46.81 40 THR B O 1
ATOM 3204 N N . PHE B 1 41 ? 15.828 16.25 9.484 1 45.78 41 PHE B N 1
ATOM 3205 C CA . PHE B 1 41 ? 15.703 17.562 10.133 1 45.78 41 PHE B CA 1
ATOM 3206 C C . PHE B 1 41 ? 17.031 17.984 10.758 1 45.78 41 PHE B C 1
ATOM 3208 O O . PHE B 1 41 ? 17.688 17.172 11.422 1 45.78 41 PHE B O 1
ATOM 3215 N N . ARG B 1 42 ? 17.797 18.766 10.086 1 50.16 42 ARG B N 1
ATOM 3216 C CA . ARG B 1 42 ? 19.062 19.234 10.625 1 50.16 42 ARG B CA 1
ATOM 3217 C C . ARG B 1 42 ? 18.844 20.078 11.883 1 50.16 42 ARG B C 1
ATOM 3219 O O . ARG B 1 42 ? 18.031 21.016 11.875 1 50.16 42 ARG B O 1
ATOM 3226 N N . GLY B 1 43 ? 19.469 19.562 12.875 1 50.06 43 GLY B N 1
ATOM 3227 C CA . GLY B 1 43 ? 19.531 20.344 14.102 1 50.06 43 GLY B CA 1
ATOM 3228 C C . GLY B 1 43 ? 20.844 21.078 14.281 1 50.06 43 GLY B C 1
ATOM 3229 O O . GLY B 1 43 ? 21.906 20.562 13.93 1 50.06 43 GLY B O 1
ATOM 3230 N N . MET B 1 44 ? 20.906 22.375 14.539 1 54.12 44 MET B N 1
ATOM 3231 C CA . MET B 1 44 ? 22.094 23.172 14.812 1 54.12 44 MET B CA 1
ATOM 3232 C C . MET B 1 44 ? 22.359 23.25 16.312 1 54.12 44 MET B C 1
ATOM 3234 O O . MET B 1 44 ? 21.438 23.406 17.109 1 54.12 44 MET B O 1
ATOM 3238 N N . PRO B 1 45 ? 23.672 23 16.797 1 50.22 45 PRO B N 1
ATOM 3239 C CA . PRO B 1 45 ? 23.969 23.125 18.219 1 50.22 45 PRO B CA 1
ATOM 3240 C C . PRO B 1 45 ? 23.672 24.531 18.766 1 50.22 45 PRO B C 1
ATOM 3242 O O . PRO B 1 45 ? 23.75 25.516 18.031 1 50.22 45 PRO B O 1
ATOM 3245 N N . GLN B 1 46 ? 23.406 24.672 20.125 1 48.03 46 GLN B N 1
ATOM 3246 C CA . GLN B 1 46 ? 23.219 25.906 20.875 1 48.03 46 GLN B CA 1
ATOM 3247 C C . GLN B 1 46 ? 24.531 26.656 21.062 1 48.03 46 GLN B C 1
ATOM 3249 O O . GLN B 1 46 ? 25.562 26.031 21.312 1 48.03 46 GLN B O 1
ATOM 3254 N N . GLY B 1 47 ? 24.625 28.094 21 1 44.91 47 GLY B N 1
ATOM 3255 C CA . GLY B 1 47 ? 25.719 29 21.266 1 44.91 47 GLY B CA 1
ATOM 3256 C C . GLY B 1 47 ? 26.297 29.625 20 1 44.91 47 GLY B C 1
ATOM 3257 O O . GLY B 1 47 ? 27.266 30.391 20.062 1 44.91 47 GLY B O 1
ATOM 3258 N N . THR B 1 48 ? 26.109 29.062 19.062 1 39.75 48 THR B N 1
ATOM 3259 C CA . THR B 1 48 ? 26.641 29.75 17.906 1 39.75 48 THR B CA 1
ATOM 3260 C C . THR B 1 48 ? 25.812 31 17.578 1 39.75 48 THR B C 1
ATOM 3262 O O . THR B 1 48 ? 24.922 30.953 16.734 1 39.75 48 THR B O 1
ATOM 3265 N N . TYR B 1 49 ? 25.5 31.734 18.703 1 32.97 49 TYR B N 1
ATOM 3266 C CA . TYR B 1 49 ? 24.891 33.031 18.422 1 32.97 49 TYR B CA 1
ATOM 3267 C C . TYR B 1 49 ? 25.891 33.969 17.766 1 32.97 49 TYR B C 1
ATOM 3269 O O . TYR B 1 49 ? 27.078 33.969 18.125 1 32.97 49 TYR B O 1
ATOM 3277 N N . ASP B 1 50 ? 25.625 34.5 16.688 1 36.56 50 ASP B N 1
ATOM 3278 C CA . ASP B 1 50 ? 26.344 35.625 16.047 1 36.56 50 ASP B CA 1
ATOM 3279 C C . ASP B 1 50 ? 26.484 36.781 17.016 1 36.56 50 ASP B C 1
ATOM 3281 O O . ASP B 1 50 ? 25.484 37.375 17.422 1 36.56 50 ASP B O 1
ATOM 3285 N N . TYR B 1 51 ? 27.453 36.844 17.922 1 31.69 51 TYR B N 1
ATOM 3286 C CA . TYR B 1 51 ? 27.781 38.094 18.562 1 31.69 51 TYR B CA 1
ATOM 3287 C C . TYR B 1 51 ? 28.156 39.156 17.516 1 31.69 51 TYR B C 1
ATOM 3289 O O . TYR B 1 51 ? 29.141 39 16.797 1 31.69 51 TYR B O 1
ATOM 3297 N N . ILE B 1 52 ? 27.266 39.938 17.125 1 34.75 52 ILE B N 1
ATOM 3298 C CA . ILE B 1 52 ? 27.562 41.125 16.328 1 34.75 52 ILE B CA 1
ATOM 3299 C C . ILE B 1 52 ? 28.406 42.094 17.156 1 34.75 52 ILE B C 1
ATOM 3301 O O . ILE B 1 52 ? 27.922 42.625 18.156 1 34.75 52 ILE B O 1
ATOM 3305 N N . PRO B 1 53 ? 29.75 42.031 17.188 1 31.58 53 PRO B N 1
ATOM 3306 C CA . PRO B 1 53 ? 30.484 43.062 17.922 1 31.58 53 PRO B CA 1
ATOM 3307 C C . PRO B 1 53 ? 30.188 44.469 17.422 1 31.58 53 PRO B C 1
ATOM 3309 O O . PRO B 1 53 ? 29.891 44.656 16.234 1 31.58 53 PRO B O 1
ATOM 3312 N N . LEU B 1 54 ? 29.859 45.438 18.266 1 33.12 54 LEU B N 1
ATOM 3313 C CA . LEU B 1 54 ? 29.547 46.844 18.078 1 33.12 54 LEU B CA 1
ATOM 3314 C C . LEU B 1 54 ? 30.641 47.562 17.297 1 33.12 54 LEU B C 1
ATOM 3316 O O . LEU B 1 54 ? 30.406 48.594 16.688 1 33.12 54 LEU B O 1
ATOM 3320 N N . SER B 1 55 ? 31.984 47.281 17.625 1 34.84 55 SER B N 1
ATOM 3321 C CA . SER B 1 55 ? 33.062 48.156 17.203 1 34.84 55 SER B CA 1
ATOM 3322 C C . SER B 1 55 ? 33.281 48.094 15.703 1 34.84 55 SER B C 1
ATOM 3324 O O . SER B 1 55 ? 34.094 48.844 15.156 1 34.84 55 SER B O 1
ATOM 3326 N N . ASP B 1 56 ? 33.031 46.906 15.031 1 35.06 56 ASP B N 1
ATOM 3327 C CA . ASP B 1 56 ? 33.531 46.844 13.656 1 35.06 56 ASP B CA 1
ATOM 3328 C C . ASP B 1 56 ? 32.719 47.781 12.742 1 35.06 56 ASP B C 1
ATOM 3330 O O . ASP B 1 56 ? 32 47.312 11.852 1 35.06 56 ASP B O 1
ATOM 3334 N N . ILE B 1 57 ? 32.25 48.906 13.266 1 31.45 57 ILE B N 1
ATOM 3335 C CA . ILE B 1 57 ? 31.656 49.906 12.383 1 31.45 57 ILE B CA 1
ATOM 3336 C C . ILE B 1 57 ? 32.688 50.344 11.344 1 31.45 57 ILE B C 1
ATOM 3338 O O . ILE B 1 57 ? 32.344 51.062 10.383 1 31.45 57 ILE B O 1
ATOM 3342 N N . GLU B 1 58 ? 33.969 50.469 11.742 1 30.86 58 GLU B N 1
ATOM 3343 C CA . GLU B 1 58 ? 34.688 51.312 10.789 1 30.86 58 GLU B CA 1
ATOM 3344 C C . GLU B 1 58 ? 34.812 50.625 9.43 1 30.86 58 GLU B C 1
ATOM 3346 O O . GLU B 1 58 ? 34.344 51.125 8.422 1 30.86 58 GLU B O 1
ATOM 3351 N N . GLY B 1 59 ? 36.125 50.531 8.867 1 33.06 59 GLY B N 1
ATOM 3352 C CA . GLY B 1 59 ? 36.625 50.312 7.523 1 33.06 59 GLY B CA 1
ATOM 3353 C C . GLY B 1 59 ? 36.281 48.969 6.945 1 33.06 59 GLY B C 1
ATOM 3354 O O . GLY B 1 59 ? 36.531 47.938 7.586 1 33.06 59 GLY B O 1
ATOM 3355 N N . TRP B 1 60 ? 35.312 48.875 6.027 1 33.09 60 TRP B N 1
ATOM 3356 C CA . TRP B 1 60 ? 34.406 47.875 5.504 1 33.09 60 TRP B CA 1
ATOM 3357 C C . TRP B 1 60 ? 35.188 46.75 4.824 1 33.09 60 TRP B C 1
ATOM 3359 O O . TRP B 1 60 ? 35.406 46.781 3.613 1 33.09 60 TRP B O 1
ATOM 3369 N N . THR B 1 61 ? 36.594 46.625 4.977 1 30.81 61 THR B N 1
ATOM 3370 C CA . THR B 1 61 ? 37.094 45.562 4.09 1 30.81 61 THR B CA 1
ATOM 3371 C C . THR B 1 61 ? 36.375 44.25 4.383 1 30.81 61 THR B C 1
ATOM 3373 O O . THR B 1 61 ? 36.406 43.781 5.516 1 30.81 61 THR B O 1
ATOM 3376 N N . LYS B 1 62 ? 35.438 43.938 3.586 1 32.44 62 LYS B N 1
ATOM 3377 C CA . LYS B 1 62 ? 34.469 42.844 3.551 1 32.44 62 LYS B CA 1
ATOM 3378 C C . LYS B 1 62 ? 35.219 41.5 3.654 1 32.44 62 LYS B C 1
ATOM 3380 O O . LYS B 1 62 ? 35.688 40.969 2.648 1 32.44 62 LYS B O 1
ATOM 3385 N N . THR B 1 63 ? 36.281 41.406 4.508 1 28.8 63 THR B N 1
ATOM 3386 C CA . THR B 1 63 ? 36.75 40 4.504 1 28.8 63 THR B CA 1
ATOM 3387 C C . THR B 1 63 ? 35.594 39.062 4.789 1 28.8 63 THR B C 1
ATOM 3389 O O . THR B 1 63 ? 34.906 39.188 5.812 1 28.8 63 THR B O 1
ATOM 3392 N N . VAL B 1 64 ? 34.969 38.594 3.721 1 31.81 64 VAL B N 1
ATOM 3393 C CA . VAL B 1 64 ? 34.031 37.5 3.701 1 31.81 64 VAL B CA 1
ATOM 3394 C C . VAL B 1 64 ? 34.469 36.406 4.676 1 31.81 64 VAL B C 1
ATOM 3396 O O . VAL B 1 64 ? 35.469 35.719 4.445 1 31.81 64 VAL B O 1
ATOM 3399 N N . HIS B 1 65 ? 34.719 36.781 5.949 1 29.81 65 HIS B N 1
ATOM 3400 C CA . HIS B 1 65 ? 34.938 35.656 6.859 1 29.81 65 HIS B CA 1
ATOM 3401 C C . HIS B 1 65 ? 33.906 34.562 6.613 1 29.81 65 HIS B C 1
ATOM 3403 O O . HIS B 1 65 ? 32.688 34.812 6.605 1 29.81 65 HIS B O 1
ATOM 3409 N N . ASN B 1 66 ? 34.25 33.688 5.707 1 32.41 66 ASN B N 1
ATOM 3410 C CA . ASN B 1 66 ? 33.562 32.375 5.625 1 32.41 66 ASN B CA 1
ATOM 3411 C C . ASN B 1 66 ? 33 31.953 6.98 1 32.41 66 ASN B C 1
ATOM 3413 O O . ASN B 1 66 ? 33.781 31.703 7.918 1 32.41 66 ASN B O 1
ATOM 3417 N N . LYS B 1 67 ? 32.094 32.656 7.492 1 34.56 67 LYS B N 1
ATOM 3418 C CA . LYS B 1 67 ? 31.359 32.25 8.688 1 34.56 67 LYS B CA 1
ATOM 3419 C C . LYS B 1 67 ? 31.234 30.719 8.75 1 34.56 67 LYS B C 1
ATOM 3421 O O . LYS B 1 67 ? 30.281 30.141 8.203 1 34.56 67 LYS B O 1
ATOM 3426 N N . GLU B 1 68 ? 32.312 29.984 8.391 1 36.66 68 GLU B N 1
ATOM 3427 C CA . GLU B 1 68 ? 32.406 28.609 8.867 1 36.66 68 GLU B CA 1
ATOM 3428 C C . GLU B 1 68 ? 31.812 28.484 10.266 1 36.66 68 GLU B C 1
ATOM 3430 O O . GLU B 1 68 ? 32.281 29.125 11.211 1 36.66 68 GLU B O 1
ATOM 3435 N N . HIS B 1 69 ? 30.438 28.594 10.406 1 39.44 69 HIS B N 1
ATOM 3436 C CA . HIS B 1 69 ? 29.859 28.25 11.703 1 39.44 69 HIS B CA 1
ATOM 3437 C C . HIS B 1 69 ? 30.766 27.328 12.492 1 39.44 69 HIS B C 1
ATOM 3439 O O . HIS B 1 69 ? 31.141 26.25 12 1 39.44 69 HIS B O 1
ATOM 3445 N N . LYS B 1 70 ? 31.672 27.812 13.117 1 39.03 70 LYS B N 1
ATOM 3446 C CA . LYS B 1 70 ? 32.625 27.125 13.977 1 39.03 70 LYS B CA 1
ATOM 3447 C C . LYS B 1 70 ? 31.953 26.016 14.789 1 39.03 70 LYS B C 1
ATOM 3449 O O . LYS B 1 70 ? 31.125 26.297 15.656 1 39.03 70 LYS B O 1
ATOM 3454 N N . CYS B 1 71 ? 31.469 24.875 14.133 1 45.03 71 CYS B N 1
ATOM 3455 C CA . CYS B 1 71 ? 31.266 23.641 14.875 1 45.03 71 CYS B CA 1
ATOM 3456 C C . CYS B 1 71 ? 32.312 23.453 15.953 1 45.03 71 CYS B C 1
ATOM 3458 O O . CYS B 1 71 ? 33.5 23.312 15.648 1 45.03 71 CYS B O 1
ATOM 3460 N N . SER B 1 72 ? 32.375 24.391 16.953 1 38.91 72 SER B N 1
ATOM 3461 C CA . SER B 1 72 ? 33.344 24.156 18.031 1 38.91 72 SER B CA 1
ATOM 3462 C C . SER B 1 72 ? 33.5 22.6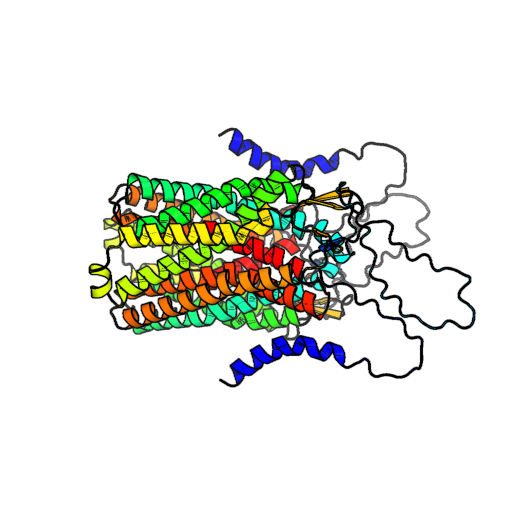56 18.312 1 38.91 72 SER B C 1
ATOM 3464 O O . SER B 1 72 ? 32.5 21.922 18.281 1 38.91 72 SER B O 1
ATOM 3466 N N . SER B 1 73 ? 34.656 22.062 18.031 1 38.03 73 SER B N 1
ATOM 3467 C CA . SER B 1 73 ? 35.125 20.719 18.375 1 38.03 73 SER B CA 1
ATOM 3468 C C . SER B 1 73 ? 34.594 20.281 19.734 1 38.03 73 SER B C 1
ATOM 3470 O O . SER B 1 73 ? 35.094 19.312 20.328 1 38.03 73 SER B O 1
ATOM 3472 N N . GLY B 1 74 ? 34 21.141 20.656 1 38.09 74 GLY B N 1
ATOM 3473 C CA . GLY B 1 74 ? 33.938 20.609 22.016 1 38.09 74 GLY B CA 1
ATOM 3474 C C . GLY B 1 74 ? 33.281 19.25 22.094 1 38.09 74 GLY B C 1
ATOM 3475 O O . GLY B 1 74 ? 32.594 18.828 21.156 1 38.09 74 GLY B O 1
ATOM 3476 N N . LYS B 1 75 ? 33.438 18.562 23.312 1 40.34 75 LYS B N 1
ATOM 3477 C CA . LYS B 1 75 ? 33.125 17.281 23.922 1 40.34 75 LYS B CA 1
ATOM 3478 C C . LYS B 1 75 ? 31.719 16.812 23.547 1 40.34 75 LYS B C 1
ATOM 3480 O O . LYS B 1 75 ? 30.828 17.641 23.312 1 40.34 75 LYS B O 1
ATOM 3485 N N . SER B 1 76 ? 31.484 15.445 23.281 1 40.72 76 SER B N 1
ATOM 3486 C CA . SER B 1 76 ? 30.531 14.383 22.984 1 40.72 76 SER B CA 1
ATOM 3487 C C . SER B 1 76 ? 29.203 14.602 23.688 1 40.72 76 SER B C 1
ATOM 3489 O O . SER B 1 76 ? 28.438 13.664 23.891 1 40.72 76 SER B O 1
ATOM 3491 N N . ASN B 1 77 ? 29.047 15.562 24.609 1 40.56 77 ASN B N 1
ATOM 3492 C CA . ASN B 1 77 ? 27.828 15.406 25.391 1 40.56 77 ASN B CA 1
ATOM 3493 C C . ASN B 1 77 ? 26.594 15.328 24.484 1 40.56 77 ASN B C 1
ATOM 3495 O O . ASN B 1 77 ? 26.672 15.68 23.297 1 40.56 77 ASN B O 1
ATOM 3499 N N . GLY B 1 78 ? 25.375 15.062 25.047 1 49 78 GLY B N 1
ATOM 3500 C CA . GLY B 1 78 ? 24.047 14.93 24.5 1 49 78 GLY B CA 1
ATOM 3501 C C . GLY B 1 78 ? 23.719 15.992 23.469 1 49 78 GLY B C 1
ATOM 3502 O O . GLY B 1 78 ? 23.5 17.156 23.812 1 49 78 GLY B O 1
ATOM 3503 N N . SER B 1 79 ? 24.344 16.141 22.359 1 56.47 79 SER B N 1
ATOM 3504 C CA . SER B 1 79 ? 24.359 17.203 21.359 1 56.47 79 SER B CA 1
ATOM 3505 C C . SER B 1 79 ? 22.969 17.797 21.156 1 56.47 79 SER B C 1
ATOM 3507 O O . SER B 1 79 ? 22.062 17.109 20.672 1 56.47 79 SER B O 1
ATOM 3509 N N . ILE B 1 80 ? 22.609 18.688 21.906 1 60.66 80 ILE B N 1
ATOM 3510 C CA . ILE B 1 80 ? 21.438 19.562 21.859 1 60.66 80 ILE B CA 1
ATOM 3511 C C . ILE B 1 80 ? 21.375 20.266 20.516 1 60.66 80 ILE B C 1
ATOM 3513 O O . ILE B 1 80 ? 22.297 20.984 20.141 1 60.66 80 ILE B O 1
ATOM 3517 N N . LEU B 1 81 ? 20.453 19.812 19.703 1 70.25 81 LEU B N 1
ATOM 3518 C CA . LEU B 1 81 ? 20.297 20.375 18.359 1 70.25 81 LEU B CA 1
ATOM 3519 C C . LEU B 1 81 ? 19 21.188 18.281 1 70.25 81 LEU B C 1
ATOM 3521 O O . LEU B 1 81 ? 18.078 21 19.078 1 70.25 81 LEU B O 1
ATOM 3525 N N . LYS B 1 82 ? 19 22.234 17.453 1 70.38 82 LYS B N 1
ATOM 3526 C CA . LYS B 1 82 ? 17.797 22.969 17.078 1 70.38 82 LYS B CA 1
ATOM 3527 C C . LYS B 1 82 ? 17.438 22.719 15.609 1 70.38 82 LYS B C 1
ATOM 3529 O O . LYS B 1 82 ? 18.328 22.625 14.758 1 70.38 82 LYS B O 1
ATOM 3534 N N . VAL B 1 83 ? 16.156 22.453 15.422 1 74.75 83 VAL B N 1
ATOM 3535 C CA . VAL B 1 83 ? 15.695 22.172 14.07 1 74.75 83 VAL B CA 1
ATOM 3536 C C . VAL B 1 83 ? 14.766 23.297 13.602 1 74.75 83 VAL B C 1
ATOM 3538 O O . VAL B 1 83 ? 14.352 24.141 14.398 1 74.75 83 VAL B O 1
ATOM 3541 N N . ASN B 1 84 ? 14.594 23.359 12.297 1 73.31 84 ASN B N 1
ATOM 3542 C CA . ASN B 1 84 ? 13.719 24.375 11.719 1 73.31 84 ASN B CA 1
ATOM 3543 C C . ASN B 1 84 ? 12.258 24.125 12.078 1 73.31 84 ASN B C 1
ATOM 3545 O O . ASN B 1 84 ? 11.914 23.062 12.602 1 73.31 84 ASN B O 1
ATOM 3549 N N . ASN B 1 85 ? 11.406 25.078 11.906 1 72 85 ASN B N 1
ATOM 3550 C CA . ASN B 1 85 ? 10 25.047 12.281 1 72 85 ASN B CA 1
ATOM 3551 C C . ASN B 1 85 ? 9.234 23.969 11.523 1 72 85 ASN B C 1
ATOM 3553 O O . ASN B 1 85 ? 8.344 23.328 12.086 1 72 85 ASN B O 1
ATOM 3557 N N . THR B 1 86 ? 9.586 23.75 10.328 1 72.56 86 THR B N 1
ATOM 3558 C CA . THR B 1 86 ? 8.906 22.734 9.531 1 72.56 86 THR B CA 1
ATOM 3559 C C . THR B 1 86 ? 9.133 21.344 10.109 1 72.56 86 THR B C 1
ATOM 3561 O O . THR B 1 86 ? 8.211 20.531 10.172 1 72.56 86 THR B O 1
ATOM 3564 N N . THR B 1 87 ? 10.312 21.172 10.578 1 77.44 87 THR B N 1
ATOM 3565 C CA . THR B 1 87 ? 10.641 19.891 11.195 1 77.44 87 THR B CA 1
ATOM 3566 C C . THR B 1 87 ? 9.906 19.734 12.523 1 77.44 87 THR B C 1
ATOM 3568 O O . THR B 1 87 ? 9.383 18.656 12.812 1 77.44 87 THR B O 1
ATOM 3571 N N . MET B 1 88 ? 9.906 20.781 13.227 1 81.19 88 MET B N 1
ATOM 3572 C CA . MET B 1 88 ? 9.203 20.734 14.508 1 81.19 88 MET B CA 1
ATOM 3573 C C . MET B 1 88 ? 7.719 20.438 14.297 1 81.19 88 MET B C 1
ATOM 3575 O O . MET B 1 88 ? 7.125 19.656 15.047 1 81.19 88 MET B O 1
ATOM 3579 N N . GLU B 1 89 ? 7.207 21 13.258 1 79.5 89 GLU B N 1
ATOM 3580 C CA . GLU B 1 89 ? 5.801 20.797 12.938 1 79.5 89 GLU B CA 1
ATOM 3581 C C . GLU B 1 89 ? 5.535 19.344 12.539 1 79.5 89 GLU B C 1
ATOM 3583 O O . GLU B 1 89 ? 4.523 18.766 12.93 1 79.5 89 GLU B O 1
ATOM 3588 N N . TYR B 1 90 ? 6.414 18.812 11.867 1 80.25 90 TYR B N 1
ATOM 3589 C CA . TYR B 1 90 ? 6.242 17.422 11.469 1 80.25 90 TYR B CA 1
ATOM 3590 C C . TYR B 1 90 ? 6.34 16.484 12.672 1 80.25 90 TYR B C 1
ATOM 3592 O O . TYR B 1 90 ? 5.527 15.57 12.828 1 80.25 90 TYR B O 1
ATOM 3600 N N . LEU B 1 91 ? 7.352 16.734 13.469 1 84.31 91 LEU B N 1
ATOM 3601 C CA . LEU B 1 91 ? 7.598 15.836 14.602 1 84.31 91 LEU B CA 1
ATOM 3602 C C . LEU B 1 91 ? 6.422 15.859 15.578 1 84.31 91 LEU B C 1
ATOM 3604 O O . LEU B 1 91 ? 6.16 14.867 16.266 1 84.31 91 LEU B O 1
ATOM 3608 N N . SER B 1 92 ? 5.691 16.938 15.562 1 85.56 92 SER B N 1
ATOM 3609 C CA . SER B 1 92 ? 4.559 17.047 16.484 1 85.56 92 SER B CA 1
ATOM 3610 C C . SER B 1 92 ? 3.238 16.797 15.766 1 85.56 92 SER B C 1
ATOM 3612 O O . SER B 1 92 ? 2.178 16.797 16.391 1 85.56 92 SER B O 1
ATOM 3614 N N . SER B 1 93 ? 3.309 16.562 14.5 1 83.81 93 SER B N 1
ATOM 3615 C CA . SER B 1 93 ? 2.096 16.406 13.703 1 83.81 93 SER B CA 1
ATOM 3616 C C . SER B 1 93 ? 1.431 15.062 13.969 1 83.81 93 SER B C 1
ATOM 3618 O O . SER B 1 93 ? 2.096 14.094 14.352 1 83.81 93 SER B O 1
ATOM 3620 N N . SER B 1 94 ? 0.099 15.039 13.742 1 83.31 94 SER B N 1
ATOM 3621 C CA . SER B 1 94 ? -0.671 13.812 13.875 1 83.31 94 SER B CA 1
ATOM 3622 C C . SER B 1 94 ? -0.279 12.789 12.812 1 83.31 94 SER B C 1
ATOM 3624 O O . SER B 1 94 ? -0.44 11.586 13.008 1 83.31 94 SER B O 1
ATOM 3626 N N . LEU B 1 95 ? 0.256 13.25 11.797 1 82 95 LEU B N 1
ATOM 3627 C CA . LEU B 1 95 ? 0.729 12.352 10.758 1 82 95 LEU B CA 1
ATOM 3628 C C . LEU B 1 95 ? 1.874 11.477 11.266 1 82 95 LEU B C 1
ATOM 3630 O O . LEU B 1 95 ? 1.868 10.266 11.07 1 82 95 LEU B O 1
ATOM 3634 N N . SER B 1 96 ? 2.803 12.078 11.945 1 87.69 96 SER B N 1
ATOM 3635 C CA . SER B 1 96 ? 3.977 11.359 12.438 1 87.69 96 SER B CA 1
ATOM 3636 C C . SER B 1 96 ? 3.648 10.555 13.688 1 87.69 96 SER B C 1
ATOM 3638 O O . SER B 1 96 ? 4.164 9.453 13.867 1 87.69 96 SER B O 1
ATOM 3640 N N . THR B 1 97 ? 2.709 11.039 14.453 1 91.06 97 THR B N 1
ATOM 3641 C CA . THR B 1 97 ? 2.504 10.438 15.766 1 91.06 97 THR B CA 1
ATOM 3642 C C . THR B 1 97 ? 1.324 9.469 15.734 1 91.06 97 THR B C 1
ATOM 3644 O O . THR B 1 97 ? 1.153 8.664 16.656 1 91.06 97 THR B O 1
ATOM 3647 N N . LYS B 1 98 ? 0.516 9.5 14.664 1 86.12 98 LYS B N 1
ATOM 3648 C CA . LYS B 1 98 ? -0.656 8.633 14.633 1 86.12 98 LYS B CA 1
ATOM 3649 C C . LYS B 1 98 ? -0.683 7.785 13.359 1 86.12 98 LYS B C 1
ATOM 3651 O O . LYS B 1 98 ? -0.767 6.559 13.422 1 86.12 98 LYS B O 1
ATOM 3656 N N . LEU B 1 99 ? -0.523 8.406 12.25 1 85 99 LEU B N 1
ATOM 3657 C CA . LEU B 1 99 ? -0.66 7.688 10.984 1 85 99 LEU B CA 1
ATOM 3658 C C . LEU B 1 99 ? 0.491 6.707 10.789 1 85 99 LEU B C 1
ATOM 3660 O O . LEU B 1 99 ? 0.27 5.547 10.43 1 85 99 LEU B O 1
ATOM 3664 N N . VAL B 1 100 ? 1.722 7.211 11 1 89.88 100 VAL B N 1
ATOM 3665 C CA . VAL B 1 100 ? 2.898 6.379 10.766 1 89.88 100 VAL B CA 1
ATOM 3666 C C . VAL B 1 100 ? 2.867 5.168 11.703 1 89.88 100 VAL B C 1
ATOM 3668 O O . VAL B 1 100 ? 2.963 4.027 11.25 1 89.88 100 VAL B O 1
ATOM 3671 N N . PRO B 1 101 ? 2.639 5.379 12.961 1 92.56 101 PRO B N 1
ATOM 3672 C CA . PRO B 1 101 ? 2.584 4.199 13.828 1 92.56 101 PRO B CA 1
ATOM 3673 C C . PRO B 1 101 ? 1.389 3.301 13.531 1 92.56 101 PRO B C 1
ATOM 3675 O O . PRO B 1 101 ? 1.472 2.08 13.695 1 92.56 101 PRO B O 1
ATOM 3678 N N . ALA B 1 102 ? 0.309 3.809 13.07 1 89.62 102 ALA B N 1
ATOM 3679 C CA . ALA B 1 102 ? -0.831 2.979 12.688 1 89.62 102 ALA B CA 1
ATOM 3680 C C . ALA B 1 102 ? -0.464 2.035 11.539 1 89.62 102 ALA B C 1
ATOM 3682 O O . ALA B 1 102 ? -0.847 0.864 11.547 1 89.62 102 ALA B O 1
ATOM 3683 N N . THR B 1 103 ? 0.245 2.547 10.57 1 90.62 103 THR B N 1
ATOM 3684 C CA . THR B 1 103 ? 0.712 1.717 9.469 1 90.62 103 THR B CA 1
ATOM 3685 C C . THR B 1 103 ? 1.641 0.617 9.977 1 90.62 103 THR B C 1
ATOM 3687 O O . THR B 1 103 ? 1.511 -0.543 9.578 1 90.62 103 THR B O 1
ATOM 3690 N N . TYR B 1 104 ? 2.555 1.004 10.875 1 94.5 104 TYR B N 1
ATOM 3691 C CA . TYR B 1 104 ? 3.492 0.023 11.406 1 94.5 104 TYR B CA 1
ATOM 3692 C C . TYR B 1 104 ? 2.768 -1.03 12.234 1 94.5 104 TYR B C 1
ATOM 3694 O O . TYR B 1 104 ? 3.15 -2.203 12.234 1 94.5 104 TYR B O 1
ATOM 3702 N N . ILE B 1 105 ? 1.75 -0.658 12.906 1 93.38 105 ILE B N 1
ATOM 3703 C CA . ILE B 1 105 ? 0.958 -1.609 13.672 1 93.38 105 ILE B CA 1
ATOM 3704 C C . ILE B 1 105 ? 0.291 -2.609 12.734 1 93.38 105 ILE B C 1
ATOM 3706 O O . ILE B 1 105 ? 0.281 -3.812 13 1 93.38 105 ILE B O 1
ATOM 3710 N N . LEU B 1 106 ? -0.189 -2.104 11.688 1 90.62 106 LEU B N 1
ATOM 3711 C CA . LEU B 1 106 ? -0.792 -2.971 10.68 1 90.62 106 LEU B CA 1
ATOM 3712 C C . LEU B 1 106 ? 0.228 -3.971 10.141 1 90.62 106 LEU B C 1
ATOM 3714 O O . LEU B 1 106 ? -0.077 -5.156 10 1 90.62 106 LEU B O 1
ATOM 3718 N N . VAL B 1 107 ? 1.37 -3.537 9.875 1 93.56 107 VAL B N 1
ATOM 3719 C CA . VAL B 1 107 ? 2.438 -4.383 9.352 1 93.56 107 VAL B CA 1
ATOM 3720 C C . VAL B 1 107 ? 2.783 -5.469 10.359 1 93.56 107 VAL B C 1
ATOM 3722 O O . VAL B 1 107 ? 2.963 -6.633 9.992 1 93.56 107 VAL B O 1
ATOM 3725 N N . VAL B 1 108 ? 2.848 -5.098 11.617 1 94.88 108 VAL B N 1
ATOM 3726 C CA . VAL B 1 108 ? 3.199 -6.066 12.656 1 94.88 108 VAL B CA 1
ATOM 3727 C C . VAL B 1 108 ? 2.074 -7.086 12.812 1 94.88 108 VAL B C 1
ATOM 3729 O O . VAL B 1 108 ? 2.326 -8.289 12.867 1 94.88 108 VAL B O 1
ATOM 3732 N N . LEU B 1 109 ? 0.85 -6.66 12.773 1 91.56 109 LEU B N 1
ATOM 3733 C CA . LEU B 1 109 ? -0.304 -7.523 12.992 1 91.56 109 LEU B CA 1
ATOM 3734 C C . LEU B 1 109 ? -0.454 -8.531 11.859 1 91.56 109 LEU B C 1
ATOM 3736 O O . LEU B 1 109 ? -0.802 -9.695 12.094 1 91.56 109 LEU B O 1
ATOM 3740 N N . LEU B 1 110 ? -0.114 -8.125 10.68 1 90.56 110 LEU B N 1
ATOM 3741 C CA . LEU B 1 110 ? -0.283 -9 9.523 1 90.56 110 LEU B CA 1
ATOM 3742 C C . LEU B 1 110 ? 1.021 -9.711 9.18 1 90.56 110 LEU B C 1
ATOM 3744 O O . LEU B 1 110 ? 1.009 -10.875 8.781 1 90.56 110 LEU B O 1
ATOM 3748 N N . GLY B 1 111 ? 2.107 -9.047 9.359 1 92.25 111 GLY B N 1
ATOM 3749 C CA . GLY B 1 111 ? 3.398 -9.555 8.922 1 92.25 111 GLY B CA 1
ATOM 3750 C C . GLY B 1 111 ? 3.936 -10.656 9.805 1 92.25 111 GLY B C 1
ATOM 3751 O O . GLY B 1 111 ? 4.523 -11.625 9.312 1 92.25 111 GLY B O 1
ATOM 3752 N N . VAL B 1 112 ? 3.764 -10.516 11.094 1 92.38 112 VAL B N 1
ATOM 3753 C CA . VAL B 1 112 ? 4.309 -11.508 12.016 1 92.38 112 VAL B CA 1
ATOM 3754 C C . VAL B 1 112 ? 3.648 -12.859 11.773 1 92.38 112 VAL B C 1
ATOM 3756 O O . VAL B 1 112 ? 4.332 -13.852 11.508 1 92.38 112 VAL B O 1
ATOM 3759 N N . PRO B 1 113 ? 2.314 -12.969 11.758 1 88.06 113 PRO B N 1
ATOM 3760 C CA . PRO B 1 113 ? 1.707 -14.281 11.508 1 88.06 113 PRO B CA 1
ATOM 3761 C C . PRO B 1 113 ? 1.998 -14.805 10.102 1 88.06 113 PRO B C 1
ATOM 3763 O O . PRO B 1 113 ? 2.273 -15.992 9.93 1 88.06 113 PRO B O 1
ATOM 3766 N N . SER B 1 114 ? 1.933 -13.922 9.141 1 88.5 114 SER B N 1
ATOM 3767 C CA . SER B 1 114 ? 2.152 -14.352 7.762 1 88.5 114 SER B CA 1
ATOM 3768 C C . SER B 1 114 ? 3.559 -14.906 7.574 1 88.5 114 SER B C 1
ATOM 3770 O O . SER B 1 114 ? 3.738 -15.977 6.984 1 88.5 114 SER B O 1
ATOM 3772 N N . ASN B 1 115 ? 4.543 -14.242 8.062 1 91.94 115 ASN B N 1
ATOM 3773 C CA . ASN B 1 115 ? 5.918 -14.703 7.926 1 91.94 115 ASN B CA 1
ATOM 3774 C C . ASN B 1 115 ? 6.195 -15.922 8.805 1 91.94 115 ASN B C 1
ATOM 3776 O O . ASN B 1 115 ? 6.988 -16.781 8.445 1 91.94 115 ASN B O 1
ATOM 3780 N N . ALA B 1 116 ? 5.535 -16.016 9.953 1 89.94 116 ALA B N 1
ATOM 3781 C CA . ALA B 1 116 ? 5.672 -17.188 10.812 1 89.94 116 ALA B CA 1
ATOM 3782 C C . ALA B 1 116 ? 5.109 -18.438 10.133 1 89.94 116 ALA B C 1
ATOM 3784 O O . ALA B 1 116 ? 5.734 -19.5 10.156 1 89.94 116 ALA B O 1
ATOM 3785 N N . ILE B 1 117 ? 3.986 -18.328 9.523 1 85.06 117 ILE B N 1
ATOM 3786 C CA . ILE B 1 117 ? 3.375 -19.438 8.797 1 85.06 117 ILE B CA 1
ATOM 3787 C C . ILE B 1 117 ? 4.27 -19.844 7.629 1 85.06 117 ILE B C 1
ATOM 3789 O O . ILE B 1 117 ? 4.496 -21.031 7.398 1 85.06 117 ILE B O 1
ATOM 3793 N N . THR B 1 118 ? 4.785 -18.828 6.938 1 87.06 118 THR B N 1
ATOM 3794 C CA . THR B 1 118 ? 5.668 -19.094 5.805 1 87.06 118 THR B CA 1
ATOM 3795 C C . THR B 1 118 ? 6.922 -19.828 6.258 1 87.06 118 THR B C 1
ATOM 3797 O O . THR B 1 118 ? 7.312 -20.828 5.656 1 87.06 118 THR B O 1
ATOM 3800 N N . LEU B 1 119 ? 7.504 -19.391 7.332 1 88.56 119 LEU B N 1
ATOM 3801 C CA . LEU B 1 119 ? 8.719 -20.016 7.84 1 88.56 119 LEU B CA 1
ATOM 3802 C C . LEU B 1 119 ? 8.438 -21.438 8.336 1 88.56 119 LEU B C 1
ATOM 3804 O O . LEU B 1 119 ? 9.234 -22.344 8.117 1 88.56 119 LEU B O 1
ATOM 3808 N N . TRP B 1 120 ? 7.309 -21.562 9 1 86.31 120 TRP B N 1
ATOM 3809 C CA . TRP B 1 120 ? 6.914 -22.875 9.492 1 86.31 120 TRP B CA 1
ATOM 3810 C C . TRP B 1 120 ? 6.75 -23.859 8.336 1 86.31 120 TRP B C 1
ATOM 3812 O O . TRP B 1 120 ? 7.238 -24.984 8.406 1 86.31 120 TRP B O 1
ATOM 3822 N N . MET B 1 121 ? 6.203 -23.438 7.273 1 83.69 121 MET B N 1
ATOM 3823 C CA . MET B 1 121 ? 5.984 -24.297 6.113 1 83.69 121 MET B CA 1
ATOM 3824 C C . MET B 1 121 ? 7.301 -24.594 5.406 1 83.69 121 MET B C 1
ATOM 3826 O O . MET B 1 121 ? 7.535 -25.719 4.973 1 83.69 121 MET B O 1
ATOM 3830 N N . LEU B 1 122 ? 8.117 -23.625 5.273 1 84.25 122 LEU B N 1
ATOM 3831 C CA . LEU B 1 122 ? 9.391 -23.812 4.586 1 84.25 122 LEU B CA 1
ATOM 3832 C C . LEU B 1 122 ? 10.297 -24.766 5.359 1 84.25 122 LEU B C 1
ATOM 3834 O O . LEU B 1 122 ? 10.977 -25.594 4.766 1 84.25 122 LEU B O 1
ATOM 3838 N N . PHE B 1 123 ? 10.281 -24.703 6.633 1 82.81 123 PHE B N 1
ATOM 3839 C CA . PHE B 1 123 ? 11.156 -25.516 7.473 1 82.81 123 PHE B CA 1
ATOM 3840 C C . PHE B 1 123 ? 10.641 -26.953 7.57 1 82.81 123 PHE B C 1
ATOM 3842 O O . PHE B 1 123 ? 11.43 -27.891 7.57 1 82.81 123 PHE B O 1
ATOM 3849 N N . PHE B 1 124 ? 9.414 -27.125 7.602 1 78.5 124 PHE B N 1
ATOM 3850 C CA . PHE B 1 124 ? 8.898 -28.438 7.926 1 78.5 124 PHE B CA 1
ATOM 3851 C C . PHE B 1 124 ? 8.414 -29.156 6.672 1 78.5 124 PHE B C 1
ATOM 3853 O O . PHE B 1 124 ? 8.312 -30.391 6.648 1 78.5 124 PHE B O 1
ATOM 3860 N N . ARG B 1 125 ? 8.219 -28.328 5.621 1 72.94 125 ARG B N 1
ATOM 3861 C CA . ARG B 1 125 ? 7.562 -29.016 4.516 1 72.94 125 ARG B CA 1
ATOM 3862 C C . ARG B 1 125 ? 8.422 -28.984 3.256 1 72.94 125 ARG B C 1
ATOM 3864 O O . ARG B 1 125 ? 8.328 -29.875 2.406 1 72.94 125 ARG B O 1
ATOM 3871 N N . ILE B 1 126 ? 9.164 -27.891 3.014 1 66.5 126 ILE B N 1
ATOM 3872 C CA . ILE B 1 126 ? 9.758 -27.703 1.695 1 66.5 126 ILE B CA 1
ATOM 3873 C C . ILE B 1 126 ? 11.273 -27.625 1.821 1 66.5 126 ILE B C 1
ATOM 3875 O O . ILE B 1 126 ? 11.914 -26.766 1.192 1 66.5 126 ILE B O 1
ATOM 3879 N N . ARG B 1 127 ? 11.938 -28.547 2.391 1 63.5 127 ARG B N 1
ATOM 3880 C CA . ARG B 1 127 ? 13.344 -28.328 2.703 1 63.5 127 ARG B CA 1
ATOM 3881 C C . ARG B 1 127 ? 14.219 -28.562 1.475 1 63.5 127 ARG B C 1
ATOM 3883 O O . ARG B 1 127 ? 15.312 -28 1.368 1 63.5 127 ARG B O 1
ATOM 3890 N N . SER B 1 128 ? 13.688 -29.062 0.421 1 63.09 128 SER B N 1
ATOM 3891 C CA . SER B 1 128 ? 14.672 -29.562 -0.527 1 63.09 128 SER B CA 1
ATOM 3892 C C . SER B 1 128 ? 14.672 -28.75 -1.812 1 63.09 128 SER B C 1
ATOM 3894 O O . SER B 1 128 ? 15.531 -28.938 -2.68 1 63.09 128 SER B O 1
ATOM 3896 N N . VAL B 1 129 ? 13.898 -27.688 -1.844 1 72.69 129 VAL B N 1
ATOM 3897 C CA . VAL B 1 129 ? 13.859 -27 -3.133 1 72.69 129 VAL B CA 1
ATOM 3898 C C . VAL B 1 129 ? 14.68 -25.719 -3.066 1 72.69 129 VAL B C 1
ATOM 3900 O O . VAL B 1 129 ? 14.703 -25.031 -2.035 1 72.69 129 VAL B O 1
ATOM 3903 N N . CYS B 1 130 ? 15.547 -25.5 -4.121 1 74.81 130 CYS B N 1
ATOM 3904 C CA . CYS B 1 130 ? 16.422 -24.328 -4.254 1 74.81 130 CYS B CA 1
ATOM 3905 C C . CYS B 1 130 ? 15.664 -23.047 -3.957 1 74.81 130 CYS B C 1
ATOM 3907 O O . CYS B 1 130 ? 16.156 -22.188 -3.234 1 74.81 130 CYS B O 1
ATOM 3909 N N . THR B 1 131 ? 14.492 -22.922 -4.449 1 78.19 131 THR B N 1
ATOM 3910 C CA . THR B 1 131 ? 13.711 -21.703 -4.297 1 78.19 131 THR B CA 1
ATOM 3911 C C . THR B 1 131 ? 13.328 -21.484 -2.832 1 78.19 131 THR B C 1
ATOM 3913 O O . THR B 1 131 ? 13.141 -20.344 -2.398 1 78.19 131 THR B O 1
ATOM 3916 N N . ALA B 1 132 ? 13.477 -22.516 -2.094 1 86.12 132 ALA B N 1
ATOM 3917 C CA . ALA B 1 132 ? 13.133 -22.438 -0.677 1 86.12 132 ALA B CA 1
ATOM 3918 C C . ALA B 1 132 ? 14.195 -21.672 0.104 1 86.12 132 ALA B C 1
ATOM 3920 O O . ALA B 1 132 ? 13.891 -21.016 1.105 1 86.12 132 ALA B O 1
ATOM 3921 N N . ILE B 1 133 ? 15.406 -21.734 -0.431 1 90.88 133 ILE B N 1
ATOM 3922 C CA . ILE B 1 133 ? 16.5 -21.062 0.252 1 90.88 133 ILE B CA 1
ATOM 3923 C C . ILE B 1 133 ? 16.297 -19.547 0.167 1 90.88 133 ILE B C 1
ATOM 3925 O O . ILE B 1 133 ? 16.391 -18.844 1.174 1 90.88 133 ILE B O 1
ATOM 3929 N N . PHE B 1 134 ? 15.953 -19.031 -0.974 1 92 134 PHE B N 1
ATOM 3930 C CA . PHE B 1 134 ? 15.688 -17.609 -1.157 1 92 134 PHE B CA 1
ATOM 3931 C C . PHE B 1 134 ? 14.5 -17.172 -0.311 1 92 134 PHE B C 1
ATOM 3933 O O . PHE B 1 134 ? 14.562 -16.141 0.369 1 92 134 PHE B O 1
ATOM 3940 N N . TYR B 1 135 ? 13.5 -17.969 -0.334 1 90.19 135 TYR B N 1
ATOM 3941 C CA . TYR B 1 135 ? 12.273 -17.625 0.372 1 90.19 135 TYR B CA 1
ATOM 3942 C C . TYR B 1 135 ? 12.492 -17.625 1.88 1 90.19 135 TYR B C 1
ATOM 3944 O O . TYR B 1 135 ? 11.938 -16.781 2.592 1 90.19 135 TYR B O 1
ATOM 3952 N N . THR B 1 136 ? 13.266 -18.562 2.33 1 92.19 136 THR B N 1
ATOM 3953 C CA . THR B 1 136 ? 13.562 -18.641 3.756 1 92.19 136 THR B CA 1
ATOM 3954 C C . THR B 1 136 ? 14.32 -17.391 4.215 1 92.19 136 THR B C 1
ATOM 3956 O O . THR B 1 136 ? 13.992 -16.797 5.246 1 92.19 136 THR B O 1
ATOM 3959 N N . ASN B 1 137 ? 15.297 -17 3.463 1 94.25 137 ASN B N 1
ATOM 3960 C CA . ASN B 1 137 ? 16.078 -15.812 3.818 1 94.25 137 ASN B CA 1
ATOM 3961 C C . ASN B 1 137 ? 15.219 -14.555 3.764 1 94.25 137 ASN B C 1
ATOM 3963 O O . ASN B 1 137 ? 15.359 -13.664 4.609 1 94.25 137 ASN B O 1
ATOM 3967 N N . LEU B 1 138 ? 14.367 -14.492 2.777 1 93.19 138 LEU B N 1
ATOM 3968 C CA . LEU B 1 138 ? 13.453 -13.359 2.684 1 93.19 138 LEU B CA 1
ATOM 3969 C C . LEU B 1 138 ? 12.508 -13.328 3.879 1 93.19 138 LEU B C 1
ATOM 3971 O O . LEU B 1 138 ? 12.32 -12.273 4.492 1 93.19 138 LEU B O 1
ATOM 3975 N N . ALA B 1 139 ? 11.977 -14.477 4.23 1 92.88 139 ALA B N 1
ATOM 3976 C CA . ALA B 1 139 ? 11.047 -14.57 5.348 1 92.88 139 ALA B CA 1
ATOM 3977 C C . ALA B 1 139 ? 11.734 -14.25 6.668 1 92.88 139 ALA B C 1
ATOM 3979 O O . ALA B 1 139 ? 11.141 -13.641 7.559 1 92.88 139 ALA B O 1
ATOM 3980 N N . ILE B 1 140 ? 12.945 -14.656 6.781 1 94.25 140 ILE B N 1
ATOM 3981 C CA . ILE B 1 140 ? 13.711 -14.359 7.988 1 94.25 140 ILE B CA 1
ATOM 3982 C C . ILE B 1 140 ? 13.93 -12.852 8.109 1 94.25 140 ILE B C 1
ATOM 3984 O O . ILE B 1 140 ? 13.742 -12.273 9.18 1 94.25 140 ILE B O 1
ATOM 3988 N N . SER B 1 141 ? 14.328 -12.289 7.035 1 94.94 141 SER B N 1
ATOM 3989 C CA . SER B 1 141 ? 14.539 -10.844 7.027 1 94.94 141 SER B CA 1
ATOM 3990 C C . SER B 1 141 ? 13.25 -10.094 7.371 1 94.94 141 SER B C 1
ATOM 3992 O O . SER B 1 141 ? 13.258 -9.195 8.211 1 94.94 141 SER B O 1
ATOM 3994 N N . ASP B 1 142 ? 12.164 -10.477 6.77 1 95.25 142 ASP B N 1
ATOM 3995 C CA . ASP B 1 142 ? 10.875 -9.844 7.012 1 95.25 142 ASP B CA 1
ATOM 3996 C C . ASP B 1 142 ? 10.422 -10.055 8.453 1 95.25 142 ASP B C 1
ATOM 3998 O O . ASP B 1 142 ? 9.867 -9.148 9.078 1 95.25 142 ASP B O 1
ATOM 4002 N N . PHE B 1 143 ? 10.68 -11.234 8.969 1 94.94 143 PHE B N 1
ATOM 4003 C CA . PHE B 1 143 ? 10.281 -11.547 10.336 1 94.94 143 PHE B CA 1
ATOM 4004 C C . PHE B 1 143 ? 11.062 -10.711 11.336 1 94.94 143 PHE B C 1
ATOM 4006 O O . PHE B 1 143 ? 10.492 -10.164 12.281 1 94.94 143 PHE B O 1
ATOM 4013 N N . LEU B 1 144 ? 12.328 -10.617 11.117 1 94.31 144 LEU B N 1
ATOM 4014 C CA . LEU B 1 144 ? 13.172 -9.789 11.969 1 94.31 144 LEU B CA 1
ATOM 4015 C C . LEU B 1 144 ? 12.703 -8.336 11.945 1 94.31 144 LEU B C 1
ATOM 4017 O O . LEU B 1 144 ? 12.648 -7.676 12.984 1 94.31 144 LEU B O 1
ATOM 4021 N N . PHE B 1 145 ? 12.383 -7.875 10.828 1 95.88 145 PHE B N 1
ATOM 4022 C CA . PHE B 1 145 ? 11.859 -6.523 10.656 1 95.88 145 PHE B CA 1
ATOM 4023 C C . PHE B 1 145 ? 10.594 -6.328 11.484 1 95.88 145 PHE B C 1
ATOM 4025 O O . PHE B 1 145 ? 10.461 -5.344 12.211 1 95.88 145 PHE B O 1
ATOM 4032 N N . CYS B 1 146 ? 9.719 -7.281 11.438 1 95.12 146 CYS B N 1
ATOM 4033 C CA . CYS B 1 146 ? 8.453 -7.191 12.148 1 95.12 146 CYS B CA 1
ATOM 4034 C C . CYS B 1 146 ? 8.664 -7.215 13.656 1 95.12 146 CYS B C 1
ATOM 4036 O O . CYS B 1 146 ? 7.918 -6.578 14.398 1 95.12 146 CYS B O 1
ATOM 4038 N N . ILE B 1 147 ? 9.688 -7.828 14.141 1 93.81 147 ILE B N 1
ATOM 4039 C CA . ILE B 1 147 ? 9.969 -7.941 15.57 1 93.81 147 ILE B CA 1
ATOM 4040 C C . ILE B 1 147 ? 10.547 -6.629 16.094 1 93.81 147 ILE B C 1
ATOM 4042 O O . ILE B 1 147 ? 10.352 -6.27 17.25 1 93.81 147 ILE B O 1
ATOM 4046 N N . ILE B 1 148 ? 11.188 -5.906 15.273 1 95.81 148 ILE B N 1
ATOM 4047 C CA . ILE B 1 148 ? 11.859 -4.68 15.688 1 95.81 148 ILE B CA 1
ATOM 4048 C C . ILE B 1 148 ? 10.906 -3.494 15.555 1 95.81 148 ILE B C 1
ATOM 4050 O O . ILE B 1 148 ? 11.094 -2.461 16.203 1 95.81 148 ILE B O 1
ATOM 4054 N N . LEU B 1 149 ? 9.828 -3.621 14.781 1 96.31 149 LEU B N 1
ATOM 4055 C CA . LEU B 1 149 ? 8.938 -2.525 14.422 1 96.31 149 LEU B CA 1
ATOM 4056 C C . LEU B 1 149 ? 8.219 -1.982 15.656 1 96.31 149 LEU B C 1
ATOM 4058 O O . LEU B 1 149 ? 7.902 -0.793 15.719 1 96.31 149 LEU B O 1
ATOM 4062 N N . PRO B 1 150 ? 7.977 -2.758 16.719 1 96.5 150 PRO B N 1
ATOM 4063 C CA . PRO B 1 150 ? 7.312 -2.229 17.922 1 96.5 150 PRO B CA 1
ATOM 4064 C C . PRO B 1 150 ? 8.109 -1.105 18.578 1 96.5 150 PRO B C 1
ATOM 4066 O O . PRO B 1 150 ? 7.52 -0.202 19.188 1 96.5 150 PRO B O 1
ATOM 4069 N N . PHE B 1 151 ? 9.406 -1.104 18.438 1 96.81 151 PHE B N 1
ATOM 4070 C CA . PHE B 1 151 ? 10.211 -0.024 19 1 96.81 151 PHE B CA 1
ATOM 4071 C C . PHE B 1 151 ? 9.961 1.28 18.25 1 96.81 151 PHE B C 1
ATOM 4073 O O . PHE B 1 151 ? 9.883 2.348 18.859 1 96.81 151 PHE B O 1
ATOM 4080 N N . LYS B 1 152 ? 9.844 1.191 16.984 1 95.94 152 LYS B N 1
ATOM 4081 C CA . LYS B 1 152 ? 9.531 2.381 16.203 1 95.94 152 LYS B CA 1
ATOM 4082 C C . LYS B 1 152 ? 8.109 2.861 16.469 1 95.94 152 LYS B C 1
ATOM 4084 O O . LYS B 1 152 ? 7.852 4.066 16.5 1 95.94 152 LYS B O 1
ATOM 4089 N N . ILE B 1 153 ? 7.219 1.889 16.641 1 96.62 153 ILE B N 1
ATOM 4090 C CA . ILE B 1 153 ? 5.84 2.229 16.969 1 96.62 153 ILE B CA 1
ATOM 4091 C C . ILE B 1 153 ? 5.805 3.008 18.281 1 96.62 153 ILE B C 1
ATOM 4093 O O . ILE B 1 153 ? 5.184 4.074 18.359 1 96.62 153 ILE B O 1
ATOM 4097 N N . ALA B 1 154 ? 6.465 2.529 19.312 1 96.44 154 ALA B N 1
ATOM 4098 C CA . ALA B 1 154 ? 6.527 3.209 20.594 1 96.44 154 ALA B CA 1
ATOM 4099 C C . ALA B 1 154 ? 7.156 4.59 20.453 1 96.44 154 ALA B C 1
ATOM 4101 O O . ALA B 1 154 ? 6.715 5.547 21.094 1 96.44 154 ALA B O 1
ATOM 4102 N N . TYR B 1 155 ? 8.133 4.668 19.641 1 95.94 155 TYR B N 1
ATOM 4103 C CA . TYR B 1 155 ? 8.82 5.926 19.391 1 95.94 155 TYR B CA 1
ATOM 4104 C C . TYR B 1 155 ? 7.848 6.977 18.859 1 95.94 155 TYR B C 1
ATOM 4106 O O . TYR B 1 155 ? 7.758 8.078 19.406 1 95.94 155 TYR B O 1
ATOM 4114 N N . HIS B 1 156 ? 7.086 6.648 17.859 1 94.12 156 HIS B N 1
ATOM 4115 C CA . HIS B 1 156 ? 6.172 7.59 17.234 1 94.12 156 HIS B CA 1
ATOM 4116 C C . HIS B 1 156 ? 4.969 7.875 18.125 1 94.12 156 HIS B C 1
ATOM 4118 O O . HIS B 1 156 ? 4.52 9.016 18.219 1 94.12 156 HIS B O 1
ATOM 4124 N N . LEU B 1 157 ? 4.488 6.898 18.828 1 94.19 157 LEU B N 1
ATOM 4125 C CA . LEU B 1 157 ? 3.342 7.086 19.703 1 94.19 157 LEU B CA 1
ATOM 4126 C C . LEU B 1 157 ? 3.717 7.941 20.906 1 94.19 157 LEU B C 1
ATOM 4128 O O . LEU B 1 157 ? 2.861 8.609 21.5 1 94.19 157 LEU B O 1
ATOM 4132 N N . ASN B 1 158 ? 4.988 7.898 21.25 1 94.94 158 ASN B N 1
ATOM 4133 C CA . ASN B 1 158 ? 5.488 8.703 22.359 1 94.94 158 ASN B CA 1
ATOM 4134 C C . ASN B 1 158 ? 5.898 10.102 21.906 1 94.94 158 ASN B C 1
ATOM 4136 O O . ASN B 1 158 ? 6.832 10.688 22.438 1 94.94 158 ASN B O 1
ATOM 4140 N N . GLY B 1 159 ? 5.312 10.539 20.844 1 93.19 159 GLY B N 1
ATOM 4141 C CA . GLY B 1 159 ? 5.602 11.883 20.344 1 93.19 159 GLY B CA 1
ATOM 4142 C C . GLY B 1 159 ? 6.988 12.008 19.75 1 93.19 159 GLY B C 1
ATOM 4143 O O . GLY B 1 159 ? 7.656 13.023 19.922 1 93.19 159 GLY B O 1
ATOM 4144 N N . ASN B 1 160 ? 7.457 10.938 19.156 1 94.06 160 ASN B N 1
ATOM 4145 C CA . ASN B 1 160 ? 8.781 10.891 18.547 1 94.06 160 ASN B CA 1
ATOM 4146 C C . ASN B 1 160 ? 9.883 11.117 19.578 1 94.06 160 ASN B C 1
ATOM 4148 O O . ASN B 1 160 ? 10.867 11.812 19.297 1 94.06 160 ASN B O 1
ATOM 4152 N N . ASN B 1 161 ? 9.586 10.703 20.766 1 95.38 161 ASN B N 1
ATOM 4153 C CA . ASN B 1 161 ? 10.586 10.695 21.844 1 95.38 161 ASN B CA 1
ATOM 4154 C C . ASN B 1 161 ? 11.172 9.305 22.047 1 95.38 161 ASN B C 1
ATOM 4156 O O . ASN B 1 161 ? 10.492 8.414 22.578 1 95.38 161 ASN B O 1
ATOM 4160 N N . TRP B 1 162 ? 12.414 9.164 21.672 1 95.81 162 TRP B N 1
ATOM 4161 C CA . TRP B 1 162 ? 13.109 7.887 21.781 1 95.81 162 TRP B CA 1
ATOM 4162 C C . TRP B 1 162 ? 13.617 7.656 23.203 1 95.81 162 TRP B C 1
ATOM 4164 O O . TRP B 1 162 ? 14.43 8.43 23.703 1 95.81 162 TRP B O 1
ATOM 4174 N N . ILE B 1 163 ? 13.195 6.551 23.859 1 96.25 163 ILE B N 1
ATOM 4175 C CA . ILE B 1 163 ? 13.516 6.336 25.266 1 96.25 163 ILE B CA 1
ATOM 4176 C C . ILE B 1 163 ? 14.336 5.059 25.422 1 96.25 163 ILE B C 1
ATOM 4178 O O . ILE B 1 163 ? 14.664 4.648 26.547 1 96.25 163 ILE B O 1
ATOM 4182 N N . PHE B 1 164 ? 14.781 4.332 24.359 1 96.81 164 PHE B N 1
ATOM 4183 C CA . PHE B 1 164 ? 15.367 2.998 24.453 1 96.81 164 PHE B CA 1
ATOM 4184 C C . PHE B 1 164 ? 16.891 3.068 24.406 1 96.81 164 PHE B C 1
ATOM 4186 O O . PHE B 1 164 ? 17.562 2.039 24.469 1 96.81 164 PHE B O 1
ATOM 4193 N N . GLY B 1 165 ? 17.438 4.184 24.25 1 94.88 165 GLY B N 1
ATOM 4194 C CA . GLY B 1 165 ? 18.875 4.324 24.281 1 94.88 165 GLY B CA 1
ATOM 4195 C C . GLY B 1 165 ? 19.5 4.312 22.891 1 94.88 165 GLY B C 1
ATOM 4196 O O . GLY B 1 165 ? 18.844 3.982 21.906 1 94.88 165 GLY B O 1
ATOM 4197 N N . GLU B 1 166 ? 20.75 4.648 22.797 1 95 166 GLU B N 1
ATOM 4198 C CA . GLU B 1 166 ? 21.484 4.82 21.547 1 95 166 GLU B CA 1
ATOM 4199 C C . GLU B 1 166 ? 21.703 3.48 20.844 1 95 166 GLU B C 1
ATOM 4201 O O . GLU B 1 166 ? 21.531 3.373 19.625 1 95 166 GLU B O 1
ATOM 4206 N N . ILE B 1 167 ? 22.062 2.455 21.547 1 95.12 167 ILE B N 1
ATOM 4207 C CA . ILE B 1 167 ? 22.344 1.154 20.953 1 95.12 167 ILE B CA 1
ATOM 4208 C C . ILE B 1 167 ? 21.094 0.611 20.266 1 95.12 167 ILE B C 1
ATOM 4210 O O . ILE B 1 167 ? 21.172 0.097 19.156 1 95.12 167 ILE B O 1
ATOM 4214 N N . MET B 1 168 ? 20 0.756 20.922 1 96.06 168 MET B N 1
ATOM 4215 C CA . MET B 1 168 ? 18.75 0.269 20.344 1 96.06 168 MET B CA 1
ATOM 4216 C C . MET B 1 168 ? 18.359 1.103 19.125 1 96.06 168 MET B C 1
ATOM 4218 O O . MET B 1 168 ? 17.781 0.581 18.172 1 96.06 168 MET B O 1
ATOM 4222 N N . CYS B 1 169 ? 18.641 2.381 19.203 1 95.56 169 CYS B N 1
ATOM 4223 C CA . CYS B 1 169 ? 18.359 3.238 18.062 1 95.56 169 CYS B CA 1
ATOM 4224 C C . CYS B 1 169 ? 19.188 2.812 16.844 1 95.56 169 CYS B C 1
ATOM 4226 O O . CYS B 1 169 ? 18.641 2.68 15.742 1 95.56 169 CYS B O 1
ATOM 4228 N N . ARG B 1 170 ? 20.453 2.523 17.078 1 95.38 170 ARG B N 1
ATOM 4229 C CA . ARG 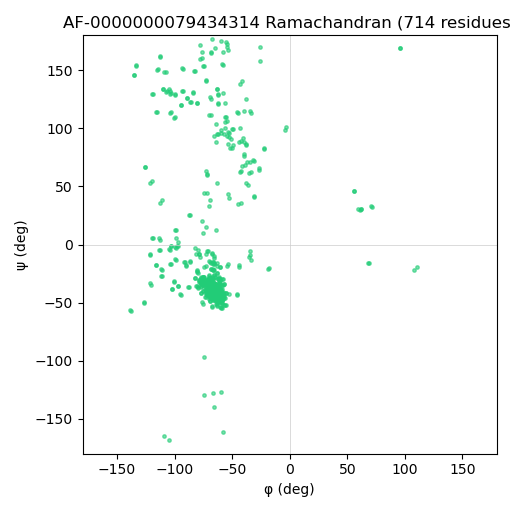B 1 170 ? 21.328 2.061 16 1 95.38 170 ARG B CA 1
ATOM 4230 C C . ARG B 1 170 ? 20.844 0.727 15.438 1 95.38 170 ARG B C 1
ATOM 4232 O O . ARG B 1 170 ? 20.75 0.551 14.227 1 95.38 170 ARG B O 1
ATOM 4239 N N . THR B 1 171 ? 20.469 -0.14 16.312 1 95.56 171 THR B N 1
ATOM 4240 C CA . THR B 1 171 ? 20.016 -1.471 15.922 1 95.56 171 THR B CA 1
ATOM 4241 C C . THR B 1 171 ? 18.703 -1.392 15.148 1 95.56 171 THR B C 1
ATOM 4243 O O . THR B 1 171 ? 18.562 -2.012 14.094 1 95.56 171 THR B O 1
ATOM 4246 N N . THR B 1 172 ? 17.766 -0.636 15.672 1 96.12 172 THR B N 1
ATOM 4247 C CA . THR B 1 172 ? 16.469 -0.498 15.023 1 96.12 172 THR B CA 1
ATOM 4248 C C . THR B 1 172 ? 16.625 0.142 13.648 1 96.12 172 THR B C 1
ATOM 4250 O O . THR B 1 172 ? 15.984 -0.292 12.68 1 96.12 172 THR B O 1
ATOM 4253 N N . THR B 1 173 ? 17.469 1.12 13.562 1 94.94 173 THR B N 1
ATOM 4254 C CA . THR B 1 173 ? 17.703 1.801 12.297 1 94.94 173 THR B CA 1
ATOM 4255 C C . THR B 1 173 ? 18.359 0.86 11.289 1 94.94 173 THR B C 1
ATOM 4257 O O . THR B 1 173 ? 17.922 0.759 10.141 1 94.94 173 THR B O 1
ATOM 4260 N N . ALA B 1 174 ? 19.344 0.171 11.742 1 95 174 ALA B N 1
ATOM 4261 C CA . ALA B 1 174 ? 20.062 -0.747 10.867 1 95 174 ALA B CA 1
ATOM 4262 C C . ALA B 1 174 ? 19.156 -1.87 10.375 1 95 174 ALA B C 1
ATOM 4264 O O . ALA B 1 174 ? 19.188 -2.219 9.188 1 95 174 ALA B O 1
ATOM 4265 N N . ILE B 1 175 ? 18.359 -2.432 11.227 1 95.38 175 ILE B N 1
ATOM 4266 C CA . ILE B 1 175 ? 17.484 -3.531 10.852 1 95.38 175 ILE B CA 1
ATOM 4267 C C . ILE B 1 175 ? 16.375 -3.016 9.938 1 95.38 175 ILE B C 1
ATOM 4269 O O . ILE B 1 175 ? 15.984 -3.686 8.977 1 95.38 175 ILE B O 1
ATOM 4273 N N . PHE B 1 176 ? 15.867 -1.851 10.25 1 94.75 176 PHE B N 1
ATOM 4274 C CA . PHE B 1 176 ? 14.805 -1.262 9.445 1 94.75 176 PHE B CA 1
ATOM 4275 C C . PHE B 1 176 ? 15.25 -1.07 8 1 94.75 176 PHE B C 1
ATOM 4277 O O . PHE B 1 176 ? 14.625 -1.588 7.078 1 94.75 176 PHE B O 1
ATOM 4284 N N . TYR B 1 177 ? 16.328 -0.404 7.801 1 93.5 177 TYR B N 1
ATOM 4285 C CA . TYR B 1 177 ? 16.828 -0.139 6.453 1 93.5 177 TYR B CA 1
ATOM 4286 C C . TYR B 1 177 ? 17.469 -1.384 5.852 1 93.5 177 TYR B C 1
ATOM 4288 O O . TYR B 1 177 ? 17.391 -1.607 4.645 1 93.5 177 TYR B O 1
ATOM 4296 N N . GLY B 1 178 ? 18.078 -2.105 6.715 1 95.31 178 GLY B N 1
ATOM 4297 C CA . GLY B 1 178 ? 18.656 -3.363 6.254 1 95.31 178 GLY B CA 1
ATOM 4298 C C . GLY B 1 178 ? 17.625 -4.293 5.641 1 95.31 178 GLY B C 1
ATOM 4299 O O . GLY B 1 178 ? 17.875 -4.922 4.613 1 95.31 178 GLY B O 1
ATOM 4300 N N . ASN B 1 179 ? 16.5 -4.41 6.297 1 95.75 179 ASN B N 1
ATOM 4301 C CA . ASN B 1 179 ? 15.422 -5.242 5.762 1 95.75 179 ASN B CA 1
ATOM 4302 C C . ASN B 1 179 ? 14.977 -4.758 4.383 1 95.75 179 ASN B C 1
ATOM 4304 O O . ASN B 1 179 ? 14.711 -5.566 3.492 1 95.75 179 ASN B O 1
ATOM 4308 N N . MET B 1 180 ? 14.836 -3.484 4.25 1 93.62 180 MET B N 1
ATOM 4309 C CA . MET B 1 180 ? 14.391 -2.932 2.975 1 93.62 180 MET B CA 1
ATOM 4310 C C . MET B 1 180 ? 15.312 -3.371 1.839 1 93.62 180 MET B C 1
ATOM 4312 O O . MET B 1 180 ? 14.852 -3.945 0.851 1 93.62 180 MET B O 1
ATOM 4316 N N . TYR B 1 181 ? 16.547 -3.186 1.977 1 95.69 181 TYR B N 1
ATOM 4317 C CA . TYR B 1 181 ? 17.484 -3.467 0.892 1 95.69 181 TYR B CA 1
ATOM 4318 C C . TYR B 1 181 ? 17.734 -4.965 0.771 1 95.69 181 TYR B C 1
ATOM 4320 O O . TYR B 1 181 ? 17.969 -5.477 -0.329 1 95.69 181 TYR B O 1
ATOM 4328 N N . CYS B 1 182 ? 17.688 -5.664 1.903 1 96.06 182 CYS B N 1
ATOM 4329 C CA . CYS B 1 182 ? 17.766 -7.121 1.838 1 96.06 182 CYS B CA 1
ATOM 4330 C C . CYS B 1 182 ? 16.625 -7.684 1.005 1 96.06 182 CYS B C 1
ATOM 4332 O O . CYS B 1 182 ? 16.828 -8.547 0.149 1 96.06 182 CYS B O 1
ATOM 4334 N N . SER B 1 183 ? 15.445 -7.184 1.257 1 94.81 183 SER B N 1
ATOM 4335 C CA . SER B 1 183 ? 14.273 -7.625 0.514 1 94.81 183 SER B CA 1
ATOM 4336 C C . SER B 1 183 ? 14.422 -7.332 -0.976 1 94.81 183 SER B C 1
ATOM 4338 O O . SER B 1 183 ? 14.141 -8.195 -1.813 1 94.81 183 SER B O 1
ATOM 4340 N N . ILE B 1 184 ? 14.867 -6.168 -1.311 1 95.56 184 ILE B N 1
ATOM 4341 C CA . ILE B 1 184 ? 15.016 -5.777 -2.707 1 95.56 184 ILE B CA 1
ATOM 4342 C C . ILE B 1 184 ? 16.016 -6.703 -3.396 1 95.56 184 ILE B C 1
ATOM 4344 O O . ILE B 1 184 ? 15.75 -7.227 -4.48 1 95.56 184 ILE B O 1
ATOM 4348 N N . LEU B 1 185 ? 17.125 -6.93 -2.77 1 96.5 185 LEU B N 1
ATOM 4349 C CA . LEU B 1 185 ? 18.188 -7.75 -3.361 1 96.5 185 LEU B CA 1
ATOM 4350 C C . LEU B 1 185 ? 17.734 -9.203 -3.477 1 96.5 185 LEU B C 1
ATOM 4352 O O . LEU B 1 185 ? 18 -9.859 -4.488 1 96.5 185 LEU B O 1
ATOM 4356 N N . LEU B 1 186 ? 17.078 -9.695 -2.469 1 95.25 186 LEU B N 1
ATOM 4357 C CA . LEU B 1 186 ? 16.594 -11.062 -2.525 1 95.25 186 LEU B CA 1
ATOM 4358 C C . LEU B 1 186 ? 15.516 -11.211 -3.596 1 95.25 186 LEU B C 1
ATOM 4360 O O . LEU B 1 186 ? 15.477 -12.219 -4.309 1 95.25 186 LEU B O 1
ATOM 4364 N N . LEU B 1 187 ? 14.633 -10.242 -3.68 1 93.5 187 LEU B N 1
ATOM 4365 C CA . LEU B 1 187 ? 13.617 -10.273 -4.73 1 93.5 187 LEU B CA 1
ATOM 4366 C C . LEU B 1 187 ? 14.266 -10.266 -6.109 1 93.5 187 LEU B C 1
ATOM 4368 O O . LEU B 1 187 ? 13.773 -10.914 -7.035 1 93.5 187 LEU B O 1
ATOM 4372 N N . MET B 1 188 ? 15.32 -9.5 -6.25 1 95.44 188 MET B N 1
ATOM 4373 C CA . MET B 1 188 ? 16.078 -9.516 -7.496 1 95.44 188 MET B CA 1
ATOM 4374 C C . MET B 1 188 ? 16.609 -10.906 -7.797 1 95.44 188 MET B C 1
ATOM 4376 O O . MET B 1 188 ? 16.453 -11.406 -8.914 1 95.44 188 MET B O 1
ATOM 4380 N N . CYS B 1 189 ? 17.172 -11.586 -6.812 1 94.56 189 CYS B N 1
ATOM 4381 C CA . CYS B 1 189 ? 17.734 -12.914 -6.988 1 94.56 189 CYS B CA 1
ATOM 4382 C C . CYS B 1 189 ? 16.656 -13.93 -7.316 1 94.56 189 CYS B C 1
ATOM 4384 O O . CYS B 1 189 ? 16.844 -14.797 -8.172 1 94.56 189 CYS B O 1
ATOM 4386 N N . ILE B 1 190 ? 15.547 -13.82 -6.641 1 92.56 190 ILE B N 1
ATOM 4387 C CA . ILE B 1 190 ? 14.406 -14.695 -6.918 1 92.56 190 ILE B CA 1
ATOM 4388 C C . ILE B 1 190 ? 13.945 -14.492 -8.359 1 92.56 190 ILE B C 1
ATOM 4390 O O . ILE B 1 190 ? 13.672 -15.461 -9.07 1 92.56 190 ILE B O 1
ATOM 4394 N N . SER B 1 191 ? 13.898 -13.258 -8.812 1 93.19 191 SER B N 1
ATOM 4395 C CA . SER B 1 191 ? 13.477 -12.945 -10.18 1 93.19 191 SER B CA 1
ATOM 4396 C C . SER B 1 191 ? 14.438 -13.523 -11.203 1 93.19 191 SER B C 1
ATOM 4398 O O . SER B 1 191 ? 14.008 -14.062 -12.227 1 93.19 191 SER B O 1
ATOM 4400 N N . ILE B 1 192 ? 15.688 -13.438 -10.898 1 93.81 192 ILE B N 1
ATOM 4401 C CA . ILE B 1 192 ? 16.703 -14 -11.789 1 93.81 192 ILE B CA 1
ATOM 4402 C C . ILE B 1 192 ? 16.531 -15.516 -11.859 1 93.81 192 ILE B C 1
ATOM 4404 O O . ILE B 1 192 ? 16.562 -16.109 -12.945 1 93.81 192 ILE B O 1
ATOM 4408 N N . SER B 1 193 ? 16.375 -16.125 -10.758 1 91.94 193 SER B N 1
ATOM 4409 C CA . SER B 1 193 ? 16.188 -17.578 -10.703 1 91.94 193 SER B CA 1
ATOM 4410 C C . SER B 1 193 ? 14.969 -18.016 -11.5 1 91.94 193 SER B C 1
ATOM 4412 O O . SER B 1 193 ? 15.031 -18.984 -12.258 1 91.94 193 SER B O 1
ATOM 4414 N N . ARG B 1 194 ? 13.859 -17.344 -11.312 1 89.31 194 ARG B N 1
ATOM 4415 C CA . ARG B 1 194 ? 12.648 -17.641 -12.062 1 89.31 194 ARG B CA 1
ATOM 4416 C C . ARG B 1 194 ? 12.859 -17.422 -13.555 1 89.31 194 ARG B C 1
ATOM 4418 O O . ARG B 1 194 ? 12.383 -18.203 -14.375 1 89.31 194 ARG B O 1
ATOM 4425 N N . TYR B 1 195 ? 13.555 -16.344 -13.844 1 92.88 195 TYR B N 1
ATOM 4426 C CA . TYR B 1 195 ? 13.844 -16.016 -15.234 1 92.88 195 TYR B CA 1
ATOM 4427 C C . TYR B 1 195 ? 14.633 -17.141 -15.898 1 92.88 195 TYR B C 1
ATOM 4429 O O . TYR B 1 195 ? 14.273 -17.609 -16.984 1 92.88 195 TYR B O 1
ATOM 4437 N N . VAL B 1 196 ? 15.672 -17.641 -15.281 1 93.62 196 VAL B N 1
ATOM 4438 C CA . VAL B 1 196 ? 16.5 -18.688 -15.844 1 93.62 196 VAL B CA 1
ATOM 4439 C C . VAL B 1 196 ? 15.695 -19.984 -15.922 1 93.62 196 VAL B C 1
ATOM 4441 O O . VAL B 1 196 ? 15.797 -20.734 -16.906 1 93.62 196 VAL B O 1
ATOM 4444 N N . ALA B 1 197 ? 14.875 -20.266 -14.953 1 89.88 197 ALA B N 1
ATOM 4445 C CA . ALA B 1 197 ? 14.078 -21.484 -14.906 1 89.88 197 ALA B CA 1
ATOM 4446 C C . ALA B 1 197 ? 13.039 -21.516 -16.031 1 89.88 197 ALA B C 1
ATOM 4448 O O . ALA B 1 197 ? 12.75 -22.562 -16.594 1 89.88 197 ALA B O 1
ATOM 4449 N N . ILE B 1 198 ? 12.492 -20.406 -16.375 1 88.94 198 ILE B N 1
ATOM 4450 C CA . ILE B 1 198 ? 11.383 -20.359 -17.328 1 88.94 198 ILE B CA 1
ATOM 4451 C C . ILE B 1 198 ? 11.93 -20.094 -18.734 1 88.94 198 ILE B C 1
ATOM 4453 O O . ILE B 1 198 ? 11.531 -20.75 -19.703 1 88.94 198 ILE B O 1
ATOM 4457 N N . VAL B 1 199 ? 12.859 -19.203 -18.922 1 90.38 199 VAL B N 1
ATOM 4458 C CA . VAL B 1 199 ? 13.344 -18.781 -20.234 1 90.38 199 VAL B CA 1
ATOM 4459 C C . VAL B 1 199 ? 14.469 -19.703 -20.688 1 90.38 199 VAL B C 1
ATOM 4461 O O . VAL B 1 199 ? 14.594 -20 -21.891 1 90.38 199 VAL B O 1
ATOM 4464 N N . HIS B 1 200 ? 15.266 -20.141 -19.828 1 92.31 200 HIS B N 1
ATOM 4465 C CA . HIS B 1 200 ? 16.391 -21.016 -20.141 1 92.31 200 HIS B CA 1
ATOM 4466 C C . HIS B 1 200 ? 16.344 -22.281 -19.297 1 92.31 200 HIS B C 1
ATOM 4468 O O . HIS B 1 200 ? 17.281 -22.562 -18.547 1 92.31 200 HIS B O 1
ATOM 4474 N N . PRO B 1 201 ? 15.367 -23.109 -19.516 1 89.62 201 PRO B N 1
ATOM 4475 C CA . PRO B 1 201 ? 15.164 -24.281 -18.656 1 89.62 201 PRO B CA 1
ATOM 4476 C C . PRO B 1 201 ? 16.344 -25.234 -18.688 1 89.62 201 PRO B C 1
ATOM 4478 O O . PRO B 1 201 ? 16.672 -25.875 -17.688 1 89.62 201 PRO B O 1
ATOM 4481 N N . PHE B 1 202 ? 17.078 -25.422 -19.734 1 90.44 202 PHE B N 1
ATOM 4482 C CA . PHE B 1 202 ? 18.188 -26.359 -19.859 1 90.44 202 PHE B CA 1
ATOM 4483 C C . PHE B 1 202 ? 19.391 -25.891 -19.062 1 90.44 202 PHE B C 1
ATOM 4485 O O . PHE B 1 202 ? 20.094 -26.703 -18.438 1 90.44 202 PHE B O 1
ATOM 4492 N N . THR B 1 203 ? 19.594 -24.562 -19.125 1 89.06 203 THR B N 1
ATOM 4493 C CA . THR B 1 203 ? 20.656 -24 -18.312 1 89.06 203 THR B CA 1
ATOM 4494 C C . THR B 1 203 ? 20.344 -24.141 -16.828 1 89.06 203 THR B C 1
ATOM 4496 O O . THR B 1 203 ? 21.234 -24.453 -16.031 1 89.06 203 THR B O 1
ATOM 4499 N N . TYR B 1 204 ? 19.094 -23.938 -16.469 1 88.44 204 TYR B N 1
ATOM 4500 C CA . TYR B 1 204 ? 18.656 -24.016 -15.086 1 88.44 204 TYR B CA 1
ATOM 4501 C C . TYR B 1 204 ? 18.859 -25.422 -14.531 1 88.44 204 TYR B C 1
ATOM 4503 O O . TYR B 1 204 ? 19.281 -25.594 -13.383 1 88.44 204 TYR B O 1
ATOM 4511 N N . ARG B 1 205 ? 18.625 -26.422 -15.289 1 87.69 205 ARG B N 1
ATOM 4512 C CA . ARG B 1 205 ? 18.734 -27.812 -14.875 1 87.69 205 ARG B CA 1
ATOM 4513 C C . ARG B 1 205 ? 20.188 -28.203 -14.625 1 87.69 205 ARG B C 1
ATOM 4515 O O . ARG B 1 205 ? 20.484 -29.062 -13.781 1 87.69 205 ARG B O 1
ATOM 4522 N N . SER B 1 206 ? 21.062 -27.594 -15.273 1 89.69 206 SER B N 1
ATOM 4523 C CA . SER B 1 206 ? 22.484 -27.953 -15.18 1 89.69 206 SER B CA 1
ATOM 4524 C C . SER B 1 206 ? 23.156 -27.234 -14.016 1 89.69 206 SER B C 1
ATOM 4526 O O . SER B 1 206 ? 24.25 -27.609 -13.609 1 89.69 206 SER B O 1
ATOM 4528 N N . LEU B 1 207 ? 22.547 -26.266 -13.477 1 86.94 207 LEU B N 1
ATOM 4529 C CA . LEU B 1 207 ? 23.156 -25.453 -12.43 1 86.94 207 LEU B CA 1
ATOM 4530 C C . LEU B 1 207 ? 22.984 -26.109 -11.062 1 86.94 207 LEU B C 1
ATOM 4532 O O . LEU B 1 207 ? 21.922 -26.703 -10.789 1 86.94 207 LEU B O 1
ATOM 4536 N N . PRO B 1 208 ? 24.125 -26.203 -10.344 1 87.19 208 PRO B N 1
ATOM 4537 C CA . PRO B 1 208 ? 23.922 -26.578 -8.945 1 87.19 208 PRO B CA 1
ATOM 4538 C C . PRO B 1 208 ? 23.094 -25.562 -8.164 1 87.19 208 PRO B C 1
ATOM 4540 O O . PRO B 1 208 ? 23.656 -24.672 -7.531 1 87.19 208 PRO B O 1
ATOM 4543 N N . LYS B 1 209 ? 21.875 -25.719 -8.039 1 86.88 209 LYS B N 1
ATOM 4544 C CA . LYS B 1 209 ? 20.891 -24.734 -7.598 1 86.88 209 LYS B CA 1
ATOM 4545 C C . LYS B 1 209 ? 21.062 -24.438 -6.113 1 86.88 209 LYS B C 1
ATOM 4547 O O . LYS B 1 209 ? 21.078 -23.266 -5.711 1 86.88 209 LYS B O 1
ATOM 4552 N N . GLN B 1 210 ? 21.266 -25.438 -5.289 1 88.44 210 GLN B N 1
ATOM 4553 C CA . GLN B 1 210 ? 21.344 -25.234 -3.844 1 88.44 210 GLN B CA 1
ATOM 4554 C C . GLN B 1 210 ? 22.578 -24.453 -3.453 1 88.44 210 GLN B C 1
ATOM 4556 O O . GLN B 1 210 ? 22.516 -23.547 -2.627 1 88.44 210 GLN B O 1
ATOM 4561 N N . THR B 1 211 ? 23.688 -24.812 -4.027 1 89.94 211 THR B N 1
ATOM 4562 C CA . THR B 1 211 ? 24.938 -24.141 -3.725 1 89.94 211 THR B CA 1
ATOM 4563 C C . THR B 1 211 ? 24.891 -22.688 -4.176 1 89.94 211 THR B C 1
ATOM 4565 O O . THR B 1 211 ? 25.312 -21.781 -3.441 1 89.94 211 THR B O 1
ATOM 4568 N N . TYR B 1 212 ? 24.359 -22.531 -5.348 1 90.12 212 TYR B N 1
ATOM 4569 C CA . TYR B 1 212 ? 24.234 -21.172 -5.891 1 90.12 212 TYR B CA 1
ATOM 4570 C C . TYR B 1 212 ? 23.328 -20.312 -5.023 1 90.12 212 TYR B C 1
ATOM 4572 O O . TYR B 1 212 ? 23.656 -19.172 -4.699 1 90.12 212 TYR B O 1
ATOM 4580 N N . ALA B 1 213 ? 22.188 -20.797 -4.641 1 92.75 213 ALA B N 1
ATOM 4581 C CA . ALA B 1 213 ? 21.234 -20.047 -3.832 1 92.75 213 ALA B CA 1
ATOM 4582 C C . ALA B 1 213 ? 21.828 -19.688 -2.477 1 92.75 213 ALA B C 1
ATOM 4584 O O . ALA B 1 213 ? 21.688 -18.547 -2.01 1 92.75 213 ALA B O 1
ATOM 4585 N N . THR B 1 214 ? 22.547 -20.641 -1.869 1 93.44 214 THR B N 1
ATOM 4586 C CA . THR B 1 214 ? 23.156 -20.406 -0.568 1 93.44 214 THR B CA 1
ATOM 4587 C C . THR B 1 214 ? 24.25 -19.359 -0.672 1 93.44 214 THR B C 1
ATOM 4589 O O . THR B 1 214 ? 24.344 -18.453 0.172 1 93.44 214 THR B O 1
ATOM 4592 N N . LEU B 1 215 ? 25.031 -19.469 -1.688 1 94.69 215 LEU B N 1
ATOM 4593 C CA . LEU B 1 215 ? 26.125 -18.531 -1.889 1 94.69 215 LEU B CA 1
ATOM 4594 C C . LEU B 1 215 ? 25.578 -17.125 -2.139 1 94.69 215 LEU B C 1
ATOM 4596 O O . LEU B 1 215 ? 26.062 -16.156 -1.554 1 94.69 215 LEU B O 1
ATOM 4600 N N . VAL B 1 216 ? 24.625 -17.047 -2.971 1 95.38 216 VAL B N 1
ATOM 4601 C CA . VAL B 1 216 ? 24.031 -15.758 -3.316 1 95.38 216 VAL B CA 1
ATOM 4602 C C . VAL B 1 216 ? 23.406 -15.125 -2.076 1 95.38 216 VAL B C 1
ATOM 4604 O O . VAL B 1 216 ? 23.562 -13.922 -1.844 1 95.38 216 VAL B O 1
ATOM 4607 N N . CYS B 1 217 ? 22.672 -15.875 -1.29 1 95.88 217 CYS B N 1
ATOM 4608 C CA . CYS B 1 217 ? 22.094 -15.359 -0.061 1 95.88 217 CYS B CA 1
ATOM 4609 C C . CYS B 1 217 ? 23.172 -14.852 0.891 1 95.88 217 CYS B C 1
ATOM 4611 O O . CYS B 1 217 ? 23 -13.805 1.519 1 95.88 217 CYS B O 1
ATOM 4613 N N . GLY B 1 218 ? 24.297 -15.633 0.985 1 96.88 218 GLY B N 1
ATOM 4614 C CA . GLY B 1 218 ? 25.406 -15.172 1.787 1 96.88 218 GLY B CA 1
ATOM 4615 C C . GLY B 1 218 ? 25.969 -13.844 1.32 1 96.88 218 GLY B C 1
ATOM 4616 O O . GLY B 1 218 ? 26.266 -12.969 2.137 1 96.88 218 GLY B O 1
ATOM 4617 N N . ILE B 1 219 ? 26.078 -13.68 0.073 1 97.19 219 ILE B N 1
ATOM 4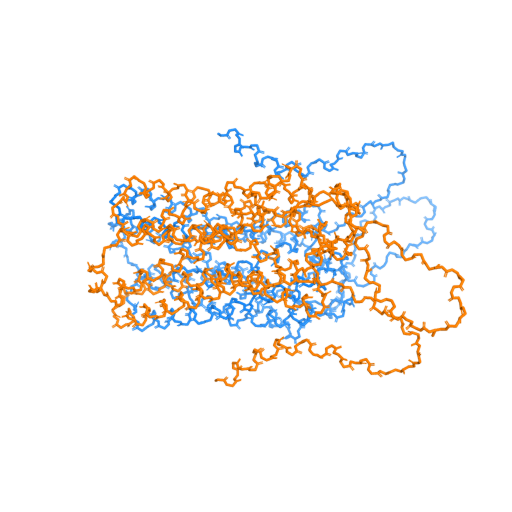618 C CA . ILE B 1 219 ? 26.594 -12.445 -0.513 1 97.19 219 ILE B CA 1
ATOM 4619 C C . ILE B 1 219 ? 25.625 -11.297 -0.223 1 97.19 219 ILE B C 1
ATOM 4621 O O . ILE B 1 219 ? 26.047 -10.195 0.127 1 97.19 219 ILE B O 1
ATOM 4625 N N . VAL B 1 220 ? 24.297 -11.547 -0.354 1 97.25 220 VAL B N 1
ATOM 4626 C CA . VAL B 1 220 ? 23.281 -10.531 -0.098 1 97.25 220 VAL B CA 1
ATOM 4627 C C . VAL B 1 220 ? 23.375 -10.055 1.352 1 97.25 220 VAL B C 1
ATOM 4629 O O . VAL B 1 220 ? 23.422 -8.852 1.618 1 97.25 220 VAL B O 1
ATOM 4632 N N . TRP B 1 221 ? 23.484 -10.992 2.275 1 97.19 221 TRP B N 1
ATOM 4633 C CA . TRP B 1 221 ? 23.578 -10.633 3.686 1 97.19 221 TRP B CA 1
ATOM 4634 C C . TRP B 1 221 ? 24.844 -9.812 3.953 1 97.19 221 TRP B C 1
ATOM 4636 O O . TRP B 1 221 ? 24.812 -8.844 4.719 1 97.19 221 TRP B O 1
ATOM 4646 N N . THR B 1 222 ? 25.906 -10.141 3.307 1 97.06 222 THR B N 1
ATOM 4647 C CA . THR B 1 222 ? 27.156 -9.422 3.484 1 97.06 222 THR B CA 1
ATOM 4648 C C . THR B 1 222 ? 27.062 -8.008 2.928 1 97.06 222 THR B C 1
ATOM 4650 O O . THR B 1 222 ? 27.469 -7.047 3.578 1 97.06 222 THR B O 1
ATOM 4653 N N . ILE B 1 223 ? 26.516 -7.879 1.8 1 96.88 223 ILE B N 1
ATOM 4654 C CA . ILE B 1 223 ? 26.359 -6.578 1.161 1 96.88 223 ILE B CA 1
ATOM 4655 C C . ILE B 1 223 ? 25.469 -5.684 2.021 1 96.88 223 ILE B C 1
ATOM 4657 O O . ILE B 1 223 ? 25.781 -4.516 2.248 1 96.88 223 ILE B O 1
ATOM 4661 N N . VAL B 1 224 ? 24.391 -6.238 2.484 1 97 224 VAL B N 1
ATOM 4662 C CA . VAL B 1 224 ? 23.453 -5.469 3.303 1 97 224 VAL B CA 1
ATOM 4663 C C . VAL B 1 224 ? 24.141 -5.043 4.602 1 97 224 VAL B C 1
ATOM 4665 O O . VAL B 1 224 ? 23.953 -3.92 5.07 1 97 224 VAL B O 1
ATOM 4668 N N . PHE B 1 225 ? 24.938 -5.949 5.133 1 96.25 225 PHE B N 1
ATOM 4669 C CA . PHE B 1 225 ? 25.688 -5.602 6.336 1 96.25 225 PHE B CA 1
ATOM 4670 C C . PHE B 1 225 ? 26.625 -4.43 6.066 1 96.25 225 PHE B C 1
ATOM 4672 O O . PHE B 1 225 ? 26.719 -3.502 6.875 1 96.25 225 PHE B O 1
ATOM 4679 N N . LEU B 1 226 ? 27.312 -4.453 5.004 1 94.75 226 LEU B N 1
ATOM 4680 C CA . LEU B 1 226 ? 28.203 -3.371 4.637 1 94.75 226 LEU B CA 1
ATOM 4681 C C . LEU B 1 226 ? 27.438 -2.08 4.383 1 94.75 226 LEU B C 1
ATOM 4683 O O . LEU B 1 226 ? 27.891 -0.998 4.766 1 94.75 226 LEU B O 1
ATOM 4687 N N . TYR B 1 227 ? 26.25 -2.201 3.713 1 94.31 227 TYR B N 1
ATOM 4688 C CA . TYR B 1 227 ? 25.375 -1.048 3.482 1 94.31 227 TYR B CA 1
ATOM 4689 C C . TYR B 1 227 ? 25 -0.377 4.797 1 94.31 227 TYR B C 1
ATOM 4691 O O . TYR B 1 227 ? 24.859 0.846 4.855 1 94.31 227 TYR B O 1
ATOM 4699 N N . MET B 1 228 ? 24.844 -1.09 5.855 1 95.75 228 MET B N 1
ATOM 4700 C CA . MET B 1 228 ? 24.281 -0.571 7.098 1 95.75 228 MET B CA 1
ATOM 4701 C C . MET B 1 228 ? 25.375 -0.187 8.078 1 95.75 228 MET B C 1
ATOM 4703 O O . MET B 1 228 ? 25.109 0.375 9.141 1 95.75 228 MET B O 1
ATOM 4707 N N . LEU B 1 229 ? 26.625 -0.37 7.727 1 92.81 229 LEU B N 1
ATOM 4708 C CA . LEU B 1 229 ? 27.75 -0.129 8.617 1 92.81 229 LEU B CA 1
ATOM 4709 C C . LEU B 1 229 ? 27.734 1.306 9.133 1 92.81 229 LEU B C 1
ATOM 4711 O O . LEU B 1 229 ? 27.922 1.54 10.328 1 92.81 229 LEU B O 1
ATOM 4715 N N . PRO B 1 230 ? 27.516 2.33 8.297 1 89.56 230 PRO B N 1
ATOM 4716 C CA . PRO B 1 230 ? 27.5 3.705 8.797 1 89.56 230 PRO B CA 1
ATOM 4717 C C . PRO B 1 230 ? 26.438 3.918 9.875 1 89.56 230 PRO B C 1
ATOM 4719 O O . PRO B 1 230 ? 26.641 4.699 10.805 1 89.56 230 PRO B O 1
ATOM 4722 N N . PHE B 1 231 ? 25.297 3.256 9.766 1 90.88 231 PHE B N 1
ATOM 4723 C CA . PHE B 1 231 ? 24.25 3.402 10.758 1 90.88 231 PHE B CA 1
ATOM 4724 C C . PHE B 1 231 ? 24.641 2.764 12.078 1 90.88 231 PHE B C 1
ATOM 4726 O O . PHE B 1 231 ? 24.234 3.215 13.148 1 90.88 231 PHE B O 1
ATOM 4733 N N . CYS B 1 232 ? 25.469 1.746 12.008 1 91.69 232 CYS B N 1
ATOM 4734 C CA . CYS B 1 232 ? 25.891 1.034 13.203 1 91.69 232 CYS B CA 1
ATOM 4735 C C . CYS B 1 232 ? 27 1.791 13.922 1 91.69 232 CYS B C 1
ATOM 4737 O O . CYS B 1 232 ? 27.156 1.676 15.141 1 91.69 232 CYS B O 1
ATOM 4739 N N . ILE B 1 233 ? 27.719 2.609 13.227 1 88.62 233 ILE B N 1
ATOM 4740 C CA . ILE B 1 233 ? 28.906 3.234 13.797 1 88.62 233 ILE B CA 1
ATOM 4741 C C . ILE B 1 233 ? 28.594 4.676 14.188 1 88.62 233 ILE B C 1
ATOM 4743 O O . ILE B 1 233 ? 29.016 5.145 15.242 1 88.62 233 ILE B O 1
ATOM 4747 N N . MET B 1 234 ? 27.828 5.387 13.43 1 84.69 234 MET B N 1
ATOM 4748 C CA . MET B 1 234 ? 27.547 6.797 13.672 1 84.69 234 MET B CA 1
ATOM 4749 C C . MET B 1 234 ? 26.438 6.957 14.695 1 84.69 234 MET B C 1
ATOM 4751 O O . MET B 1 234 ? 25.547 6.109 14.789 1 84.69 234 MET B O 1
ATOM 4755 N N . LYS B 1 235 ? 26.531 8.031 15.414 1 86.31 235 LYS B N 1
ATOM 4756 C CA . LYS B 1 235 ? 25.469 8.359 16.359 1 86.31 235 LYS B CA 1
ATOM 4757 C C . LYS B 1 235 ? 24.156 8.609 15.641 1 86.31 235 LYS B C 1
ATOM 4759 O O . LYS B 1 235 ? 24.109 9.281 14.609 1 86.31 235 LYS B O 1
ATOM 4764 N N . GLN B 1 236 ? 23.047 7.969 16.219 1 89.06 236 GLN B N 1
ATOM 4765 C CA . GLN B 1 236 ? 21.75 8.055 15.555 1 89.06 236 GLN B CA 1
ATOM 4766 C C . GLN B 1 236 ? 20.734 8.805 16.406 1 89.06 236 GLN B C 1
ATOM 4768 O O . GLN B 1 236 ? 19.719 9.266 15.914 1 89.06 236 GLN B O 1
ATOM 4773 N N . SER B 1 237 ? 20.969 8.961 17.703 1 90.5 237 SER B N 1
ATOM 4774 C CA . SER B 1 237 ? 20.031 9.617 18.594 1 90.5 237 SER B CA 1
ATOM 4775 C C . SER B 1 237 ? 20.531 11 19.016 1 90.5 237 SER B C 1
ATOM 4777 O O . SER B 1 237 ? 21.688 11.164 19.359 1 90.5 237 SER B O 1
ATOM 4779 N N . TYR B 1 238 ? 19.609 11.969 18.891 1 87.44 238 TYR B N 1
ATOM 4780 C CA . TYR B 1 238 ? 19.969 13.336 19.25 1 87.44 238 TYR B CA 1
ATOM 4781 C C . TYR B 1 238 ? 18.859 13.984 20.078 1 87.44 238 TYR B C 1
ATOM 4783 O O . TYR B 1 238 ? 17.672 13.703 19.875 1 87.44 238 TYR B O 1
ATOM 4791 N N . TYR B 1 239 ? 19.281 14.82 21 1 88.81 239 TYR B N 1
ATOM 4792 C CA . TYR B 1 239 ? 18.344 15.547 21.844 1 88.81 239 TYR B CA 1
ATOM 4793 C C . TYR B 1 239 ? 17.938 16.875 21.219 1 88.81 239 TYR B C 1
ATOM 4795 O O . TYR B 1 239 ? 18.797 17.656 20.812 1 88.81 239 TYR B O 1
ATOM 4803 N N . LEU B 1 240 ? 16.656 17.016 21.125 1 86.62 240 LEU B N 1
ATOM 4804 C CA . LEU B 1 240 ? 16.094 18.266 20.641 1 86.62 240 LEU B CA 1
ATOM 4805 C C . LEU B 1 240 ? 15.531 19.094 21.781 1 86.62 240 LEU B C 1
ATOM 4807 O O . LEU B 1 240 ? 14.461 18.781 22.312 1 86.62 240 LEU B O 1
ATOM 4811 N N . GLU B 1 241 ? 16.078 20.172 22.062 1 83.69 241 GLU B N 1
ATOM 4812 C CA . GLU B 1 241 ? 15.719 20.984 23.219 1 83.69 241 GLU B CA 1
ATOM 4813 C C . GLU B 1 241 ? 14.367 21.656 23.016 1 83.69 241 GLU B C 1
ATOM 4815 O O . GLU B 1 241 ? 13.578 21.781 23.953 1 83.69 241 GLU B O 1
ATOM 4820 N N . GLN B 1 242 ? 14.102 22.062 21.781 1 82.81 242 GLN B N 1
ATOM 4821 C CA . GLN B 1 242 ? 12.875 22.812 21.469 1 82.81 242 GLN B CA 1
ATOM 4822 C C . GLN B 1 242 ? 11.641 21.984 21.812 1 82.81 242 GLN B C 1
ATOM 4824 O O . GLN B 1 242 ? 10.625 22.531 22.25 1 82.81 242 GLN B O 1
ATOM 4829 N N . LEU B 1 243 ? 11.797 20.75 21.656 1 87.44 243 LEU B N 1
ATOM 4830 C CA . LEU B 1 243 ? 10.656 19.875 21.891 1 87.44 243 LEU B CA 1
ATOM 4831 C C . LEU B 1 243 ? 10.891 19 23.125 1 87.44 243 LEU B C 1
ATOM 4833 O O . LEU B 1 243 ? 9.984 18.297 23.562 1 87.44 243 LEU B O 1
ATOM 4837 N N . ASN B 1 244 ? 12.039 19.078 23.688 1 89.88 244 ASN B N 1
ATOM 4838 C CA . ASN B 1 244 ? 12.414 18.281 24.859 1 89.88 244 ASN B CA 1
ATOM 4839 C C . ASN B 1 244 ? 12.234 16.781 24.594 1 89.88 244 ASN B C 1
ATOM 4841 O O . ASN B 1 244 ? 11.609 16.078 25.391 1 89.88 244 ASN B O 1
ATOM 4845 N N . ILE B 1 245 ? 12.711 16.359 23.453 1 92.25 245 ILE B N 1
ATOM 4846 C CA . ILE B 1 245 ? 12.617 14.953 23.078 1 92.25 245 ILE B CA 1
ATOM 4847 C C . ILE B 1 245 ? 13.969 14.469 22.531 1 92.25 245 ILE B C 1
ATOM 4849 O O . ILE B 1 245 ? 14.789 15.273 22.094 1 92.25 245 ILE B O 1
ATOM 4853 N N . PHE B 1 246 ? 14.227 13.141 22.656 1 91.94 246 PHE B N 1
ATOM 4854 C CA . PHE B 1 246 ? 15.305 12.461 21.953 1 91.94 246 PHE B CA 1
ATOM 4855 C C . PHE B 1 246 ? 14.805 11.844 20.656 1 91.94 246 PHE B C 1
ATOM 4857 O O . PHE B 1 246 ? 13.852 11.055 20.672 1 91.94 246 PHE B O 1
ATOM 4864 N N . THR B 1 247 ? 15.359 12.25 19.578 1 92.12 247 THR B N 1
ATOM 4865 C CA . THR B 1 247 ? 14.961 11.68 18.297 1 92.12 247 THR B CA 1
ATOM 4866 C C . THR B 1 247 ? 15.883 10.523 17.922 1 92.12 247 THR B C 1
ATOM 4868 O O . THR B 1 247 ? 17.031 10.453 18.375 1 92.12 247 THR B O 1
ATOM 4871 N N . CYS B 1 248 ? 15.359 9.633 17.188 1 91.75 248 CYS B N 1
ATOM 4872 C CA . CYS B 1 248 ? 16.141 8.516 16.656 1 91.75 248 CYS B CA 1
ATOM 4873 C C . CYS B 1 248 ? 16.203 8.562 15.141 1 91.75 248 CYS B C 1
ATOM 4875 O O . CYS B 1 248 ? 15.203 8.336 14.461 1 91.75 248 CYS B O 1
ATOM 4877 N N . HIS B 1 249 ? 17.344 8.773 14.57 1 88.75 249 HIS B N 1
ATOM 4878 C CA . HIS B 1 249 ? 17.688 8.75 13.148 1 88.75 249 HIS B CA 1
ATOM 4879 C C . HIS B 1 249 ? 17.031 9.906 12.406 1 88.75 249 HIS B C 1
ATOM 4881 O O . HIS B 1 249 ? 17.438 10.25 11.297 1 88.75 249 HIS B O 1
ATOM 4887 N N . ASP B 1 250 ? 16.062 10.57 12.922 1 83.5 250 ASP B N 1
ATOM 4888 C CA . ASP B 1 250 ? 15.297 11.578 12.211 1 83.5 250 ASP B CA 1
ATOM 4889 C C . ASP B 1 250 ? 16.062 12.898 12.125 1 83.5 250 ASP B C 1
ATOM 4891 O O . ASP B 1 250 ? 15.867 13.672 11.18 1 83.5 250 ASP B O 1
ATOM 4895 N N . VAL B 1 251 ? 16.85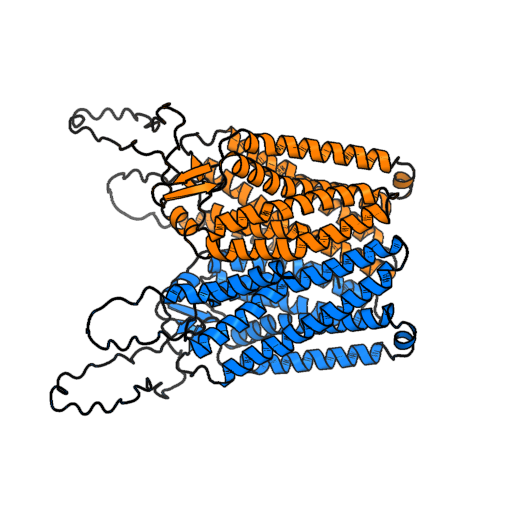9 13.203 13.117 1 79.12 251 VAL B N 1
ATOM 4896 C CA . VAL B 1 251 ? 17.609 14.453 13.133 1 79.12 251 VAL B CA 1
ATOM 4897 C C . VAL B 1 251 ? 19.109 14.148 13.156 1 79.12 251 VAL B C 1
ATOM 4899 O O . VAL B 1 251 ? 19.547 13.195 13.805 1 79.12 251 VAL B O 1
ATOM 4902 N N . HIS B 1 252 ? 19.766 14.773 12.281 1 74.06 252 HIS B N 1
ATOM 4903 C CA . HIS B 1 252 ? 21.219 14.641 12.273 1 74.06 252 HIS B CA 1
ATOM 4904 C C . HIS B 1 252 ? 21.891 15.969 12.578 1 74.06 252 HIS B C 1
ATOM 4906 O O . HIS B 1 252 ? 21.312 17.031 12.359 1 74.06 252 HIS B O 1
ATOM 4912 N N . ASN B 1 253 ? 23.062 15.844 13.195 1 67.31 253 ASN B N 1
ATOM 4913 C CA . ASN B 1 253 ? 23.859 17.031 13.508 1 67.31 253 ASN B CA 1
ATOM 4914 C C . ASN B 1 253 ? 24.406 17.703 12.242 1 67.31 253 ASN B C 1
ATOM 4916 O O . ASN B 1 253 ? 25.172 17.078 11.5 1 67.31 253 ASN B O 1
ATOM 4920 N N . ALA B 1 254 ? 23.891 18.875 11.953 1 61.59 254 ALA B N 1
ATOM 4921 C CA . ALA B 1 254 ? 24.281 19.609 10.758 1 61.59 254 ALA B CA 1
ATOM 4922 C C . ALA B 1 254 ? 25.766 19.953 10.773 1 61.59 254 ALA B C 1
ATOM 4924 O O . ALA B 1 254 ? 26.359 20.203 9.727 1 61.59 254 ALA B O 1
ATOM 4925 N N . CYS B 1 255 ? 26.266 20.219 12.047 1 57.16 255 CYS B N 1
ATOM 4926 C CA . CYS B 1 255 ? 27.672 20.562 12.117 1 57.16 255 CYS B CA 1
ATOM 4927 C C . CYS B 1 255 ? 28.531 19.406 11.594 1 57.16 255 CYS B C 1
ATOM 4929 O O . CYS B 1 255 ? 29.672 19.625 11.164 1 57.16 255 CYS B O 1
ATOM 4931 N N . GLU B 1 256 ? 28.016 18.359 11.781 1 53.81 256 GLU B N 1
ATOM 4932 C CA . GLU B 1 256 ? 28.75 17.266 11.141 1 53.81 256 GLU B CA 1
ATOM 4933 C C . GLU B 1 256 ? 28.594 17.312 9.625 1 53.81 256 GLU B C 1
ATOM 4935 O O . GLU B 1 256 ? 27.469 17.281 9.109 1 53.81 256 GLU B O 1
ATOM 4940 N N . THR B 1 257 ? 29.031 18.438 8.977 1 47.56 257 THR B N 1
ATOM 4941 C CA . THR B 1 257 ? 29.031 18.672 7.535 1 47.56 257 THR B CA 1
ATOM 4942 C C . THR B 1 257 ? 28.531 17.438 6.781 1 47.56 257 THR B C 1
ATOM 4944 O O . THR B 1 257 ? 28.953 16.328 7.066 1 47.56 257 THR B O 1
ATOM 4947 N N . LEU B 1 258 ? 27.328 17.578 6.422 1 54.16 258 LEU B N 1
ATOM 4948 C CA . LEU B 1 258 ? 26.938 16.578 5.438 1 54.16 258 LEU B CA 1
ATOM 4949 C C . LEU B 1 258 ? 28.109 16.188 4.551 1 54.16 258 LEU B C 1
ATOM 4951 O O . LEU B 1 258 ? 28.531 16.953 3.684 1 54.16 258 LEU B O 1
ATOM 4955 N N . SER B 1 259 ? 28.984 15.469 5.145 1 61.56 259 SER B N 1
ATOM 4956 C CA . SER B 1 259 ? 30.203 14.961 4.539 1 61.56 259 SER B CA 1
ATOM 4957 C C . SER B 1 259 ? 29.938 14.359 3.164 1 61.56 259 SER B C 1
ATOM 4959 O O . SER B 1 259 ? 28.828 13.883 2.895 1 61.56 259 SER B O 1
ATOM 4961 N N . PRO B 1 260 ? 30.531 15.062 2.131 1 72.81 260 PRO B N 1
ATOM 4962 C CA . PRO B 1 260 ? 30.547 14.359 0.844 1 72.81 260 PRO B CA 1
ATOM 4963 C C . PRO B 1 260 ? 30.328 12.859 0.988 1 72.81 260 PRO B C 1
ATOM 4965 O O . PRO B 1 260 ? 29.703 12.234 0.123 1 72.81 260 PRO B O 1
ATOM 4968 N N . PHE B 1 261 ? 30.609 12.484 2.178 1 77.56 261 PHE B N 1
ATOM 4969 C CA . PHE B 1 261 ? 30.469 11.047 2.389 1 77.56 261 PHE B CA 1
ATOM 4970 C C . PHE B 1 261 ? 29 10.648 2.43 1 77.56 261 PHE B C 1
ATOM 4972 O O . PHE B 1 261 ? 28.594 9.656 1.809 1 77.56 261 PHE B O 1
ATOM 4979 N N . GLN B 1 262 ? 28.234 11.414 3.148 1 77.12 262 GLN B N 1
ATOM 4980 C CA . GLN B 1 262 ? 26.828 11.062 3.279 1 77.12 262 GLN B CA 1
ATOM 4981 C C . GLN B 1 262 ? 26.109 11.148 1.936 1 77.12 262 GLN B C 1
ATOM 4983 O O . GLN B 1 262 ? 25.266 10.305 1.616 1 77.12 262 GLN B O 1
ATOM 4988 N N . PHE B 1 263 ? 26.453 12.141 1.22 1 81.81 263 PHE B N 1
ATOM 4989 C CA . PHE B 1 263 ? 25.844 12.297 -0.098 1 81.81 263 PHE B CA 1
ATOM 4990 C C . PHE B 1 263 ? 26.156 11.102 -0.984 1 81.81 263 PHE B C 1
ATOM 4992 O O . PHE B 1 263 ? 25.25 10.477 -1.54 1 81.81 263 PHE B O 1
ATOM 4999 N N . TYR B 1 264 ? 27.406 10.789 -1.119 1 83.81 264 TYR B N 1
ATOM 5000 C CA . TYR B 1 264 ? 27.812 9.68 -1.986 1 83.81 264 TYR B CA 1
ATOM 5001 C C . TYR B 1 264 ? 27.297 8.352 -1.441 1 83.81 264 TYR B C 1
ATOM 5003 O O . TYR B 1 264 ? 26.953 7.449 -2.209 1 83.81 264 TYR B O 1
ATOM 5011 N N . TYR B 1 265 ? 27.234 8.234 -0.169 1 87.88 265 TYR B N 1
ATOM 5012 C CA . TYR B 1 265 ? 26.75 7.012 0.461 1 87.88 265 TYR B CA 1
ATOM 5013 C C . TYR B 1 265 ? 25.297 6.754 0.111 1 87.88 265 TYR B C 1
ATOM 5015 O O . TYR B 1 265 ? 24.953 5.68 -0.383 1 87.88 265 TYR B O 1
ATOM 5023 N N . PHE B 1 266 ? 24.484 7.766 0.299 1 86 266 PHE B N 1
ATOM 5024 C CA . PHE B 1 266 ? 23.062 7.566 0.08 1 86 266 PHE B CA 1
ATOM 5025 C C . PHE B 1 266 ? 22.75 7.43 -1.406 1 86 266 PHE B C 1
ATOM 5027 O O . PHE B 1 266 ? 21.875 6.66 -1.796 1 86 266 PHE B O 1
ATOM 5034 N N . ILE B 1 267 ? 23.453 8.148 -2.232 1 87.06 267 ILE B N 1
ATOM 5035 C CA . ILE B 1 267 ? 23.25 8.008 -3.672 1 87.06 267 ILE B CA 1
ATOM 5036 C C . ILE B 1 267 ? 23.672 6.609 -4.117 1 87.06 267 ILE B C 1
ATOM 5038 O O . ILE B 1 267 ? 22.969 5.977 -4.922 1 87.06 267 ILE B O 1
ATOM 5042 N N . SER B 1 268 ? 24.781 6.195 -3.598 1 90.25 268 SER B N 1
ATOM 5043 C CA . SER B 1 268 ? 25.234 4.844 -3.914 1 90.25 268 SER B CA 1
ATOM 5044 C C . SER B 1 268 ? 24.234 3.797 -3.416 1 90.25 268 SER B C 1
ATOM 5046 O O . SER B 1 268 ? 23.953 2.822 -4.113 1 90.25 268 SER B O 1
ATOM 5048 N N . LEU B 1 269 ? 23.75 3.992 -2.268 1 91.94 269 LEU B N 1
ATOM 5049 C CA . LEU B 1 269 ? 22.75 3.086 -1.711 1 91.94 269 LEU B CA 1
ATOM 5050 C C . LEU B 1 269 ? 21.516 3.025 -2.602 1 91.94 269 LEU B C 1
ATOM 5052 O O . LEU B 1 269 ? 20.984 1.942 -2.875 1 91.94 269 LEU B O 1
ATOM 5056 N N . ALA B 1 270 ? 21.094 4.16 -3.109 1 90.25 270 ALA B N 1
ATOM 5057 C CA . ALA B 1 270 ? 19.906 4.219 -3.961 1 90.25 270 ALA B CA 1
ATOM 5058 C C . ALA B 1 270 ? 20.172 3.564 -5.312 1 90.25 270 ALA B C 1
ATOM 5060 O O . ALA B 1 270 ? 19.312 2.852 -5.844 1 90.25 270 ALA B O 1
ATOM 5061 N N . ILE B 1 271 ? 21.312 3.742 -5.855 1 90.88 271 ILE B N 1
ATOM 5062 C CA . ILE B 1 271 ? 21.641 3.227 -7.18 1 90.88 271 ILE B CA 1
ATOM 5063 C C . ILE B 1 271 ? 21.891 1.722 -7.102 1 90.88 271 ILE B C 1
ATOM 5065 O O . ILE B 1 271 ? 21.234 0.941 -7.801 1 90.88 271 ILE B O 1
ATOM 5069 N N . PHE B 1 272 ? 22.719 1.282 -6.207 1 92.81 272 PHE B N 1
ATOM 5070 C CA . PHE B 1 272 ? 23.109 -0.119 -6.113 1 92.81 272 PHE B CA 1
ATOM 5071 C C . PHE B 1 272 ? 22.062 -0.925 -5.352 1 92.81 272 PHE B C 1
ATOM 5073 O O . PHE B 1 272 ? 21.891 -2.117 -5.609 1 92.81 272 PHE B O 1
ATOM 5080 N N . GLY B 1 273 ? 21.422 -0.28 -4.508 1 94.25 273 GLY B N 1
ATOM 5081 C CA . GLY B 1 273 ? 20.469 -0.979 -3.67 1 94.25 273 GLY B CA 1
ATOM 5082 C C . GLY B 1 273 ? 19.062 -0.995 -4.254 1 94.25 273 GLY B C 1
ATOM 5083 O O . GLY B 1 273 ? 18.219 -1.786 -3.83 1 94.25 273 GLY B O 1
ATOM 5084 N N . PHE B 1 274 ? 18.797 -0.181 -5.215 1 95.12 274 PHE B N 1
ATOM 5085 C CA . PHE B 1 274 ? 17.406 -0.117 -5.676 1 95.12 274 PHE B CA 1
ATOM 5086 C C . PHE B 1 274 ? 17.344 -0.042 -7.199 1 95.12 274 PHE B C 1
ATOM 5088 O O . PHE B 1 274 ? 16.75 -0.907 -7.844 1 95.12 274 PHE B O 1
ATOM 5095 N N . VAL B 1 275 ? 18.031 0.999 -7.844 1 93.5 275 VAL B N 1
ATOM 5096 C CA . VAL B 1 275 ? 17.859 1.26 -9.273 1 93.5 275 VAL B CA 1
ATOM 5097 C C . VAL B 1 275 ? 18.328 0.044 -10.07 1 93.5 275 VAL B C 1
ATOM 5099 O O . VAL B 1 275 ? 17.609 -0.424 -10.969 1 93.5 275 VAL B O 1
ATOM 5102 N N . ILE B 1 276 ? 19.422 -0.497 -9.727 1 94.12 276 ILE B N 1
ATOM 5103 C CA . ILE B 1 276 ? 19.969 -1.647 -10.445 1 94.12 276 ILE B CA 1
ATOM 5104 C C . ILE B 1 276 ? 19.062 -2.861 -10.219 1 94.12 276 ILE B C 1
ATOM 5106 O O . ILE B 1 276 ? 18.609 -3.484 -11.18 1 94.12 276 ILE B O 1
ATOM 5110 N N . PRO B 1 277 ? 18.766 -3.227 -8.984 1 95.5 277 PRO B N 1
ATOM 5111 C CA . PRO B 1 277 ? 17.844 -4.348 -8.773 1 95.5 277 PRO B CA 1
ATOM 5112 C C . PRO B 1 277 ? 16.5 -4.148 -9.477 1 95.5 277 PRO B C 1
ATOM 5114 O O . PRO B 1 277 ? 15.953 -5.098 -10.047 1 95.5 277 PRO B O 1
ATOM 5117 N N . LEU B 1 278 ? 15.945 -2.963 -9.438 1 94.25 278 LEU B N 1
ATOM 5118 C CA . LEU B 1 278 ? 14.672 -2.676 -10.094 1 94.25 278 LEU B CA 1
ATOM 5119 C C . LEU B 1 278 ? 14.758 -2.959 -11.586 1 94.25 278 LEU B C 1
ATOM 5121 O O . LEU B 1 278 ? 13.867 -3.596 -12.156 1 94.25 278 LEU B O 1
ATOM 5125 N N . THR B 1 279 ? 15.797 -2.502 -12.234 1 94.19 279 THR B N 1
ATOM 5126 C CA . THR B 1 279 ? 15.984 -2.695 -13.672 1 94.19 279 THR B CA 1
ATOM 5127 C C . THR B 1 279 ? 16.094 -4.18 -14.008 1 94.19 279 THR B C 1
ATOM 5129 O O . THR B 1 279 ? 15.492 -4.645 -14.977 1 94.19 279 THR B O 1
ATOM 5132 N N . ILE B 1 280 ? 16.797 -4.887 -13.18 1 95.69 280 ILE B N 1
ATOM 5133 C CA . ILE B 1 280 ? 16.969 -6.32 -13.398 1 95.69 280 ILE B CA 1
ATOM 5134 C C . ILE B 1 280 ? 15.633 -7.035 -13.219 1 95.69 280 ILE B C 1
ATOM 5136 O O . ILE B 1 280 ? 15.273 -7.898 -14.023 1 95.69 280 ILE B O 1
ATOM 5140 N N . ILE B 1 281 ? 14.875 -6.695 -12.234 1 95.19 281 ILE B N 1
ATOM 5141 C CA . ILE B 1 281 ? 13.578 -7.312 -11.961 1 95.19 281 ILE B CA 1
ATOM 5142 C C . ILE B 1 281 ? 12.625 -7.043 -13.117 1 95.19 281 ILE B C 1
ATOM 5144 O O . ILE B 1 281 ? 11.945 -7.953 -13.602 1 95.19 281 ILE B O 1
ATOM 5148 N N . ILE B 1 282 ? 12.609 -5.836 -13.586 1 91.81 282 ILE B N 1
ATOM 5149 C CA . ILE B 1 282 ? 11.75 -5.477 -14.711 1 91.81 282 ILE B CA 1
ATOM 5150 C C . ILE B 1 282 ? 12.133 -6.301 -15.938 1 91.81 282 ILE B C 1
ATOM 5152 O O . ILE B 1 282 ? 11.258 -6.867 -16.609 1 91.81 282 ILE B O 1
ATOM 5156 N N . PHE B 1 283 ? 13.367 -6.395 -16.234 1 94.44 283 PHE B N 1
ATOM 5157 C CA . PHE B 1 283 ? 13.852 -7.172 -17.375 1 94.44 283 PHE B CA 1
ATOM 5158 C C . PHE B 1 283 ? 13.43 -8.633 -17.234 1 94.44 283 PHE B C 1
ATOM 5160 O O . PHE B 1 283 ? 12.93 -9.227 -18.203 1 94.44 283 PHE B O 1
ATOM 5167 N N . CYS B 1 284 ? 13.641 -9.227 -16.047 1 93.88 284 CYS B N 1
ATOM 5168 C CA . CYS B 1 284 ? 13.305 -10.625 -15.828 1 93.88 284 CYS B CA 1
ATOM 5169 C C . CYS B 1 284 ? 11.812 -10.875 -16.047 1 93.88 284 CYS B C 1
ATOM 5171 O O . CYS B 1 284 ? 11.43 -11.789 -16.781 1 93.88 284 CYS B O 1
ATOM 5173 N N . TYR B 1 285 ? 10.992 -10.086 -15.492 1 90.94 285 TYR B N 1
ATOM 5174 C CA . TYR B 1 285 ? 9.562 -10.367 -15.531 1 90.94 285 TYR B CA 1
ATOM 5175 C C . TYR B 1 285 ? 8.977 -10.031 -16.891 1 90.94 285 TYR B C 1
ATOM 5177 O O . TYR B 1 285 ? 8.039 -10.688 -17.359 1 90.94 285 TYR B O 1
ATOM 5185 N N . ILE B 1 286 ? 9.531 -9.031 -17.609 1 88.25 286 ILE B N 1
ATOM 5186 C CA . ILE B 1 286 ? 9.117 -8.789 -19 1 88.25 286 ILE B CA 1
ATOM 5187 C C . ILE B 1 286 ? 9.484 -9.992 -19.859 1 88.25 286 ILE B C 1
ATOM 5189 O O . ILE B 1 286 ? 8.688 -10.445 -20.688 1 88.25 286 ILE B O 1
ATOM 5193 N N . SER B 1 287 ? 10.688 -10.484 -19.672 1 91.94 287 SER B N 1
ATOM 5194 C CA . SER B 1 287 ? 11.148 -11.656 -20.422 1 91.94 287 SER B CA 1
ATOM 5195 C C . SER B 1 287 ? 10.289 -12.875 -20.109 1 91.94 287 SER B C 1
ATOM 5197 O O . SER B 1 287 ? 9.961 -13.656 -21.016 1 91.94 287 SER B O 1
ATOM 5199 N N . ILE B 1 288 ? 9.906 -13.031 -18.859 1 90.81 288 ILE B N 1
ATOM 5200 C CA . ILE B 1 288 ? 9.055 -14.141 -18.453 1 90.81 288 ILE B CA 1
ATOM 5201 C C . ILE B 1 288 ? 7.684 -14.016 -19.109 1 90.81 288 ILE B C 1
ATOM 5203 O O . ILE B 1 288 ? 7.16 -14.984 -19.672 1 90.81 288 ILE B O 1
ATOM 5207 N N . ILE B 1 289 ? 7.098 -12.852 -19.078 1 84.94 289 ILE B N 1
ATOM 5208 C CA . ILE B 1 289 ? 5.785 -12.602 -19.656 1 84.94 289 ILE B CA 1
ATOM 5209 C C . ILE B 1 289 ? 5.828 -12.859 -21.172 1 84.94 289 ILE B C 1
ATOM 5211 O O . ILE B 1 289 ? 4.914 -13.469 -21.719 1 84.94 289 ILE B O 1
ATOM 5215 N N . GLN B 1 290 ? 6.914 -12.469 -21.859 1 86.44 290 GLN B N 1
ATOM 5216 C CA . GLN B 1 290 ? 7.059 -12.656 -23.297 1 86.44 290 GLN B CA 1
ATOM 5217 C C . GLN B 1 290 ? 7.184 -14.133 -23.641 1 86.44 290 GLN B C 1
ATOM 5219 O O . GLN B 1 290 ? 6.668 -14.578 -24.672 1 86.44 290 GLN B O 1
ATOM 5224 N N . THR B 1 291 ? 7.879 -14.812 -22.812 1 87.5 291 THR B N 1
ATOM 5225 C CA . THR B 1 291 ? 8.07 -16.234 -23.047 1 87.5 291 THR B CA 1
ATOM 5226 C C . THR B 1 291 ? 6.77 -17 -22.812 1 87.5 291 THR B C 1
ATOM 5228 O O . THR B 1 291 ? 6.441 -17.922 -23.562 1 87.5 291 THR B O 1
ATOM 5231 N N . LEU B 1 292 ? 5.996 -16.625 -21.766 1 81.81 292 LEU B N 1
ATOM 5232 C CA . LEU B 1 292 ? 4.766 -17.328 -21.406 1 81.81 292 LEU B CA 1
ATOM 5233 C C . LEU B 1 292 ? 3.635 -16.938 -22.359 1 81.81 292 LEU B C 1
ATOM 5235 O O . LEU B 1 292 ? 2.703 -17.719 -22.578 1 81.81 292 LEU B O 1
ATOM 5239 N N . ASN B 1 293 ? 3.469 -15.633 -22.75 1 73.25 293 ASN B N 1
ATOM 5240 C CA . ASN B 1 293 ? 2.416 -15.141 -23.625 1 73.25 293 ASN B CA 1
ATOM 5241 C C . ASN B 1 293 ? 2.395 -15.906 -24.953 1 73.25 293 ASN B C 1
ATOM 5243 O O . ASN B 1 293 ? 1.379 -15.922 -25.656 1 73.25 293 ASN B O 1
ATOM 5247 N N . THR B 1 294 ? 3.396 -16.5 -25.203 1 62 294 THR B N 1
ATOM 5248 C CA . THR B 1 294 ? 3.445 -17.297 -26.422 1 62 294 THR B CA 1
ATOM 5249 C C . THR B 1 294 ? 2.697 -18.609 -26.234 1 62 294 THR B C 1
ATOM 5251 O O . THR B 1 294 ? 2.375 -19.281 -27.219 1 62 294 THR B O 1
ATOM 5254 N N . TYR B 1 295 ? 2.426 -18.766 -25.062 1 61.72 295 TYR B N 1
ATOM 5255 C CA . TYR B 1 295 ? 1.801 -20.062 -24.812 1 61.72 295 TYR B CA 1
ATOM 5256 C C . TYR B 1 295 ? 0.304 -19.906 -24.578 1 61.72 295 TYR B C 1
ATOM 5258 O O . TYR B 1 295 ? -0.234 -18.797 -24.656 1 61.72 295 TYR B O 1
ATOM 5266 N N . GLU B 1 296 ? -0.475 -21 -24.062 1 64.38 296 GLU B N 1
ATOM 5267 C CA . GLU B 1 296 ? -1.903 -21.234 -23.891 1 64.38 296 GLU B CA 1
ATOM 5268 C C . GLU B 1 296 ? -2.455 -20.469 -22.703 1 64.38 296 GLU B C 1
ATOM 5270 O O . GLU B 1 296 ? -1.691 -19.906 -21.906 1 64.38 296 GLU B O 1
ATOM 5275 N N . TRP B 1 297 ? -3.67 -20.25 -22.625 1 63.62 297 TRP B N 1
ATOM 5276 C CA . TRP B 1 297 ? -4.5 -19.609 -21.625 1 63.62 297 TRP B CA 1
ATOM 5277 C C . TRP B 1 297 ? -4.109 -20.062 -20.219 1 63.62 297 TRP B C 1
ATOM 5279 O O . TRP B 1 297 ? -4.254 -19.312 -19.25 1 63.62 297 TRP B O 1
ATOM 5289 N N . LYS B 1 298 ? -3.396 -21.172 -20.172 1 66.31 298 LYS B N 1
ATOM 5290 C CA . LYS B 1 298 ? -3.047 -21.75 -18.875 1 66.31 298 LYS B CA 1
ATOM 5291 C C . LYS B 1 298 ? -2.016 -20.891 -18.141 1 66.31 298 LYS B C 1
ATOM 5293 O O . LYS B 1 298 ? -1.943 -20.906 -16.922 1 66.31 298 LYS B O 1
ATOM 5298 N N . TRP B 1 299 ? -1.464 -19.984 -19.016 1 74.12 299 TRP B N 1
ATOM 5299 C CA . TRP B 1 299 ? -0.373 -19.234 -18.406 1 74.12 299 TRP B CA 1
ATOM 5300 C C . TRP B 1 299 ? -0.853 -17.859 -17.922 1 74.12 299 TRP B C 1
ATOM 5302 O O . TRP B 1 299 ? -0.058 -17.047 -17.453 1 74.12 299 TRP B O 1
ATOM 5312 N N . PHE B 1 300 ? -2.148 -17.594 -18.016 1 77.75 300 PHE B N 1
ATOM 5313 C CA . PHE B 1 300 ? -2.734 -16.328 -17.609 1 77.75 300 PHE B CA 1
ATOM 5314 C C . PHE B 1 300 ? -2.416 -16.031 -16.156 1 77.75 300 PHE B C 1
ATOM 5316 O O . PHE B 1 300 ? -2.004 -14.914 -15.812 1 77.75 300 PHE B O 1
ATOM 5323 N N . TRP B 1 301 ? -2.5 -17.031 -15.336 1 77.81 301 TRP B N 1
ATOM 5324 C CA . TRP B 1 301 ? -2.293 -16.844 -13.906 1 77.81 301 TRP B CA 1
ATOM 5325 C C . TRP B 1 301 ? -0.836 -16.516 -13.609 1 77.81 301 TRP B C 1
ATOM 5327 O O . TRP B 1 301 ? -0.55 -15.703 -12.719 1 77.81 301 TRP B O 1
ATOM 5337 N N . TYR B 1 302 ? 0.044 -17.094 -14.453 1 76.5 302 TYR B N 1
ATOM 5338 C CA . TYR B 1 302 ? 1.463 -16.828 -14.258 1 76.5 302 TYR B CA 1
ATOM 5339 C C . TYR B 1 302 ? 1.8 -15.391 -14.648 1 76.5 302 TYR B C 1
ATOM 5341 O O . TYR B 1 302 ? 2.594 -14.727 -13.977 1 76.5 302 TYR B O 1
ATOM 5349 N N . VAL B 1 303 ? 1.165 -14.961 -15.664 1 82.25 303 VAL B N 1
ATOM 5350 C CA . VAL B 1 303 ? 1.378 -13.586 -16.109 1 82.25 303 VAL B CA 1
ATOM 5351 C C . VAL B 1 303 ? 0.811 -12.617 -15.078 1 82.25 303 VAL B C 1
ATOM 5353 O O . VAL B 1 303 ? 1.467 -11.633 -14.711 1 82.25 303 VAL B O 1
ATOM 5356 N N . LYS B 1 304 ? -0.344 -12.883 -14.586 1 82.75 304 LYS B N 1
ATOM 5357 C CA . LYS B 1 304 ? -0.993 -12.016 -13.609 1 82.75 304 LYS B CA 1
ATOM 5358 C C . LYS B 1 304 ? -0.178 -11.93 -12.32 1 82.75 304 LYS B C 1
ATOM 5360 O O . LYS B 1 304 ? -0.013 -10.852 -11.75 1 82.75 304 LYS B O 1
ATOM 5365 N N . ILE B 1 305 ? 0.322 -13.008 -11.898 1 84.19 305 ILE B N 1
ATOM 5366 C CA . ILE B 1 305 ? 1.122 -13.023 -10.68 1 84.19 305 ILE B CA 1
ATOM 5367 C C . ILE B 1 305 ? 2.424 -12.258 -10.906 1 84.19 305 ILE B C 1
ATOM 5369 O O . ILE B 1 305 ? 2.9 -11.555 -10.016 1 84.19 305 ILE B O 1
ATOM 5373 N N . SER B 1 306 ? 3.027 -12.445 -12.125 1 85 306 SER B N 1
ATOM 5374 C CA . SER B 1 306 ? 4.238 -11.703 -12.453 1 85 306 SER B CA 1
ATOM 5375 C C . SER B 1 306 ? 3.98 -10.195 -12.422 1 85 306 SER B C 1
ATOM 5377 O O . SER B 1 306 ? 4.781 -9.438 -11.875 1 85 306 SER B O 1
ATOM 5379 N N . LEU B 1 307 ? 2.873 -9.836 -12.945 1 85.75 307 LEU B N 1
ATOM 5380 C CA . LEU B 1 307 ? 2.502 -8.422 -12.93 1 85.75 307 LEU B CA 1
ATOM 5381 C C . LEU B 1 307 ? 2.262 -7.938 -11.508 1 85.75 307 LEU B C 1
ATOM 5383 O O . LEU B 1 307 ? 2.67 -6.828 -11.148 1 85.75 307 LEU B O 1
ATOM 5387 N N . LEU B 1 308 ? 1.643 -8.727 -10.734 1 87.25 308 LEU B N 1
ATOM 5388 C CA . LEU B 1 308 ? 1.363 -8.383 -9.344 1 87.25 308 LEU B CA 1
ATOM 5389 C C . LEU B 1 308 ? 2.658 -8.164 -8.57 1 87.25 308 LEU B C 1
ATOM 5391 O O . LEU B 1 308 ? 2.785 -7.195 -7.82 1 87.25 308 LEU B O 1
ATOM 5395 N N . ILE B 1 309 ? 3.592 -9.039 -8.789 1 86.44 309 ILE B N 1
ATOM 5396 C CA . ILE B 1 309 ? 4.875 -8.945 -8.102 1 86.44 309 ILE B CA 1
ATOM 5397 C C . ILE B 1 309 ? 5.578 -7.645 -8.5 1 86.44 309 ILE B C 1
ATOM 5399 O O . ILE B 1 309 ? 6.094 -6.922 -7.637 1 86.44 309 ILE B O 1
ATOM 5403 N N . LEU B 1 310 ? 5.551 -7.34 -9.773 1 86.75 310 LEU B N 1
ATOM 5404 C CA . LEU B 1 310 ? 6.172 -6.121 -10.273 1 86.75 310 LEU B CA 1
ATOM 5405 C C . LEU B 1 310 ? 5.492 -4.887 -9.688 1 86.75 310 LEU B C 1
ATOM 5407 O O . LEU B 1 310 ? 6.16 -3.926 -9.305 1 86.75 310 LEU B O 1
ATOM 5411 N N . MET B 1 311 ? 4.207 -4.949 -9.531 1 88.62 311 MET B N 1
ATOM 5412 C CA . MET B 1 311 ? 3.455 -3.812 -9.008 1 88.62 311 MET B CA 1
ATOM 5413 C C . MET B 1 311 ? 3.738 -3.617 -7.52 1 88.62 311 MET B C 1
ATOM 5415 O O . MET B 1 311 ? 3.924 -2.488 -7.062 1 88.62 311 MET B O 1
ATOM 5419 N N . ILE B 1 312 ? 3.756 -4.695 -6.805 1 88.19 312 ILE B N 1
ATOM 5420 C CA . ILE B 1 312 ? 4.047 -4.605 -5.379 1 88.19 312 ILE B CA 1
ATOM 5421 C C . ILE B 1 312 ? 5.434 -4 -5.172 1 88.19 312 ILE B C 1
ATOM 5423 O O . ILE B 1 312 ? 5.605 -3.084 -4.367 1 88.19 312 ILE B O 1
ATOM 5427 N N . PHE B 1 313 ? 6.391 -4.441 -5.945 1 87.31 313 PHE B N 1
ATOM 5428 C CA . PHE B 1 313 ? 7.754 -3.936 -5.859 1 87.31 313 PHE B CA 1
ATOM 5429 C C . PHE B 1 313 ? 7.797 -2.443 -6.164 1 87.31 313 PHE B C 1
ATOM 5431 O O . PHE B 1 313 ? 8.406 -1.669 -5.422 1 87.31 313 PHE B O 1
ATOM 5438 N N . ALA B 1 314 ? 7.203 -2.072 -7.207 1 87.94 314 ALA B N 1
ATOM 5439 C CA . ALA B 1 314 ? 7.234 -0.688 -7.672 1 87.94 314 ALA B CA 1
ATOM 5440 C C . ALA B 1 314 ? 6.551 0.241 -6.672 1 87.94 314 ALA B C 1
ATOM 5442 O O . ALA B 1 314 ? 7.09 1.293 -6.324 1 87.94 314 ALA B O 1
ATOM 5443 N N . ILE B 1 315 ? 5.426 -0.176 -6.156 1 89.44 315 ILE B N 1
ATOM 5444 C CA . ILE B 1 315 ? 4.629 0.667 -5.273 1 89.44 315 ILE B CA 1
ATOM 5445 C C . ILE B 1 315 ? 5.305 0.77 -3.908 1 89.44 315 ILE B C 1
ATOM 5447 O O . ILE B 1 315 ? 5.355 1.849 -3.312 1 89.44 315 ILE B O 1
ATOM 5451 N N . CYS B 1 316 ? 5.844 -0.241 -3.428 1 90.44 316 CYS B N 1
ATOM 5452 C CA . CYS B 1 316 ? 6.371 -0.264 -2.068 1 90.44 316 CYS B CA 1
ATOM 5453 C C . CYS B 1 316 ? 7.754 0.377 -2.01 1 90.44 316 CYS B C 1
ATOM 5455 O O . CYS B 1 316 ? 8.07 1.089 -1.056 1 90.44 316 CYS B O 1
ATOM 5457 N N . PHE B 1 317 ? 8.609 0.209 -3.053 1 92.19 317 PHE B N 1
ATOM 5458 C CA . PHE B 1 317 ? 10.008 0.565 -2.859 1 92.19 317 PHE B CA 1
ATOM 5459 C C . PHE B 1 317 ? 10.375 1.793 -3.686 1 92.19 317 PHE B C 1
ATOM 5461 O O . PHE B 1 317 ? 11.266 2.557 -3.309 1 92.19 317 PHE B O 1
ATOM 5468 N N . THR B 1 318 ? 9.75 2.068 -4.746 1 90.56 318 THR B N 1
ATOM 5469 C CA . THR B 1 318 ? 10.164 3.121 -5.664 1 90.56 318 THR B CA 1
ATOM 5470 C C . THR B 1 318 ? 9.977 4.496 -5.031 1 90.56 318 THR B C 1
ATOM 5472 O O . THR B 1 318 ? 10.891 5.328 -5.062 1 90.56 318 THR B O 1
ATOM 5475 N N . PRO B 1 319 ? 8.836 4.777 -4.359 1 89.44 319 PR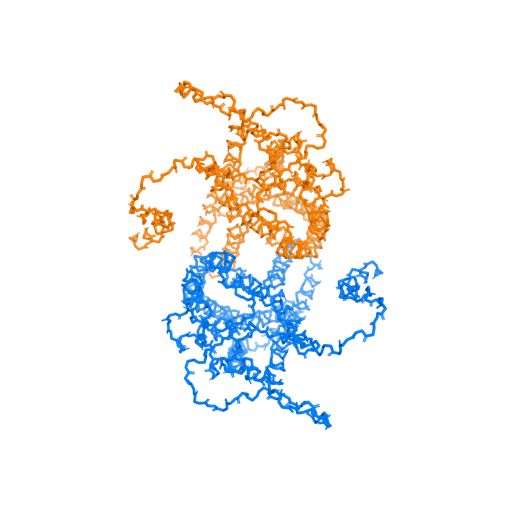O B N 1
ATOM 5476 C CA . PRO B 1 319 ? 8.656 6.125 -3.82 1 89.44 319 PRO B CA 1
ATOM 5477 C C . PRO B 1 319 ? 9.742 6.508 -2.816 1 89.44 319 PRO B C 1
ATOM 5479 O O . PRO B 1 319 ? 10.344 7.582 -2.928 1 89.44 319 PRO B O 1
ATOM 5482 N N . SER B 1 320 ? 10.039 5.703 -1.907 1 90.62 320 SER B N 1
ATOM 5483 C CA . SER B 1 320 ? 11 6.035 -0.864 1 90.62 320 SER B CA 1
ATOM 5484 C C . SER B 1 320 ? 12.398 6.223 -1.443 1 90.62 320 SER B C 1
ATOM 5486 O O . SER B 1 320 ? 13.094 7.18 -1.104 1 90.62 320 SER B O 1
ATOM 5488 N N . ASN B 1 321 ? 12.789 5.359 -2.338 1 91.19 321 ASN B N 1
ATOM 5489 C CA . ASN B 1 321 ? 14.141 5.438 -2.871 1 91.19 321 ASN B CA 1
ATOM 5490 C C . ASN B 1 321 ? 14.297 6.609 -3.838 1 91.19 321 ASN B C 1
ATOM 5492 O O . ASN B 1 321 ? 15.352 7.246 -3.883 1 91.19 321 ASN B O 1
ATOM 5496 N N . ILE B 1 322 ? 13.273 6.938 -4.57 1 87.38 322 ILE B N 1
ATOM 5497 C CA . ILE B 1 322 ? 13.32 8.086 -5.473 1 87.38 322 ILE B CA 1
ATOM 5498 C C . ILE B 1 322 ? 13.367 9.375 -4.66 1 87.38 322 ILE B C 1
ATOM 5500 O O . ILE B 1 322 ? 14.148 10.273 -4.953 1 87.38 322 ILE B O 1
ATOM 5504 N N . ILE B 1 323 ? 12.539 9.461 -3.643 1 87.44 323 ILE B N 1
ATOM 5505 C CA . ILE B 1 323 ? 12.516 10.656 -2.803 1 87.44 323 ILE B CA 1
ATOM 5506 C C . ILE B 1 323 ? 13.852 10.797 -2.08 1 87.44 323 ILE B C 1
ATOM 5508 O O . ILE B 1 323 ? 14.344 11.914 -1.884 1 87.44 323 ILE B O 1
ATOM 5512 N N . LEU B 1 324 ? 14.438 9.734 -1.685 1 85.5 324 LEU B N 1
ATOM 5513 C CA . LEU B 1 324 ? 15.742 9.766 -1.03 1 85.5 324 LEU B CA 1
ATOM 5514 C C . LEU B 1 324 ? 16.797 10.383 -1.947 1 85.5 324 LEU B C 1
ATOM 5516 O O . LEU B 1 324 ? 17.578 11.242 -1.521 1 85.5 324 LEU B O 1
ATOM 5520 N N . ILE B 1 325 ? 16.766 9.961 -3.178 1 84.94 325 ILE B N 1
ATOM 5521 C CA . ILE B 1 325 ? 17.719 10.484 -4.152 1 84.94 325 ILE B CA 1
ATOM 5522 C C . ILE B 1 325 ? 17.484 11.977 -4.348 1 84.94 325 ILE B C 1
ATOM 5524 O O . ILE B 1 325 ? 18.422 12.773 -4.254 1 84.94 325 ILE B O 1
ATOM 5528 N N . VAL B 1 326 ? 16.266 12.383 -4.555 1 83.75 326 VAL B N 1
ATOM 5529 C CA . VAL B 1 326 ? 15.93 13.781 -4.816 1 83.75 326 VAL B CA 1
ATOM 5530 C C . VAL B 1 326 ? 16.25 14.633 -3.588 1 83.75 326 VAL B C 1
ATOM 5532 O O . VAL B 1 326 ? 16.766 15.742 -3.711 1 83.75 326 VAL B O 1
ATOM 5535 N N . HIS B 1 327 ? 15.953 14.109 -2.441 1 82.31 327 HIS B N 1
ATOM 5536 C CA . HIS B 1 327 ? 16.219 14.812 -1.193 1 82.31 327 HIS B CA 1
ATOM 5537 C C . HIS B 1 327 ? 17.719 15.094 -1.036 1 82.31 327 HIS B C 1
ATOM 5539 O O . HIS B 1 327 ? 18.109 16.219 -0.744 1 82.31 327 HIS B O 1
ATOM 5545 N N . HIS B 1 328 ? 18.547 14.156 -1.242 1 79.5 328 HIS B N 1
ATOM 5546 C CA . HIS B 1 328 ? 19.984 14.328 -1.033 1 79.5 328 HIS B CA 1
ATOM 5547 C C . HIS B 1 328 ? 20.609 15.156 -2.15 1 79.5 328 HIS B C 1
ATOM 5549 O O . HIS B 1 328 ? 21.547 15.922 -1.911 1 79.5 328 HIS B O 1
ATOM 5555 N N . VAL B 1 329 ? 20.078 15.031 -3.379 1 81 329 VAL B N 1
ATOM 5556 C CA . VAL B 1 329 ? 20.547 15.867 -4.477 1 81 329 VAL B CA 1
ATOM 5557 C C . VAL B 1 329 ? 20.172 17.328 -4.219 1 81 329 VAL B C 1
ATOM 5559 O O . VAL B 1 329 ? 21 18.219 -4.379 1 81 329 VAL B O 1
ATOM 5562 N N . ASN B 1 330 ? 18.906 17.516 -3.807 1 77.81 330 ASN B N 1
ATOM 5563 C CA . ASN B 1 330 ? 18.469 18.875 -3.508 1 77.81 330 ASN B CA 1
ATOM 5564 C C . ASN B 1 330 ? 19.219 19.453 -2.316 1 77.81 330 ASN B C 1
ATOM 5566 O O . ASN B 1 330 ? 19.547 20.641 -2.312 1 77.81 330 ASN B O 1
ATOM 5570 N N . TYR B 1 331 ? 19.375 18.609 -1.477 1 74.25 331 TYR B N 1
ATOM 5571 C CA . TYR B 1 331 ? 20.094 19.078 -0.301 1 74.25 331 TYR B CA 1
ATOM 5572 C C . TYR B 1 331 ? 21.547 19.406 -0.649 1 74.25 331 TYR B C 1
ATOM 5574 O O . TYR B 1 331 ? 22.094 20.406 -0.158 1 74.25 331 TYR B O 1
ATOM 5582 N N . TYR B 1 332 ? 22.141 18.609 -1.339 1 73.75 332 TYR B N 1
ATOM 5583 C CA . TYR B 1 332 ? 23.547 18.812 -1.711 1 73.75 332 TYR B CA 1
ATOM 5584 C C . TYR B 1 332 ? 23.703 20.078 -2.549 1 73.75 332 TYR B C 1
ATOM 5586 O O . TYR B 1 332 ? 24.625 20.875 -2.318 1 73.75 332 TYR B O 1
ATOM 5594 N N . TYR B 1 333 ? 22.766 20.359 -3.35 1 75.81 333 TYR B N 1
ATOM 5595 C CA . TYR B 1 333 ? 22.938 21.484 -4.27 1 75.81 333 TYR B CA 1
ATOM 5596 C C . TYR B 1 333 ? 22.203 22.719 -3.76 1 75.81 333 TYR B C 1
ATOM 5598 O O . TYR B 1 333 ? 22.688 23.844 -3.939 1 75.81 333 TYR B O 1
ATOM 5606 N N . ASN B 1 334 ? 21.031 22.625 -3.01 1 72.5 334 ASN B N 1
ATOM 5607 C CA . ASN B 1 334 ? 20.188 23.766 -2.656 1 72.5 334 ASN B CA 1
ATOM 5608 C C . ASN B 1 334 ? 20.031 23.906 -1.145 1 72.5 334 ASN B C 1
ATOM 5610 O O . ASN B 1 334 ? 19.453 24.875 -0.66 1 72.5 334 ASN B O 1
ATOM 5614 N N . LYS B 1 335 ? 20.484 22.969 -0.334 1 69.56 335 LYS B N 1
ATOM 5615 C CA . LYS B 1 335 ? 20.438 22.969 1.126 1 69.56 335 LYS B CA 1
ATOM 5616 C C . LYS B 1 335 ? 19 23.062 1.635 1 69.56 335 LYS B C 1
ATOM 5618 O O . LYS B 1 335 ? 18.719 23.781 2.594 1 69.56 335 LYS B O 1
ATOM 5623 N N . THR B 1 336 ? 18.047 22.516 0.862 1 67.19 336 THR B N 1
ATOM 5624 C CA . THR B 1 336 ? 16.641 22.484 1.263 1 67.19 336 THR B CA 1
ATOM 5625 C C . THR B 1 336 ? 16.25 21.078 1.724 1 67.19 336 THR B C 1
ATOM 5627 O O . THR B 1 336 ? 16.656 20.094 1.121 1 67.19 336 THR B O 1
ATOM 5630 N N . ASP B 1 337 ? 15.594 20.984 2.965 1 67.06 337 ASP B N 1
ATOM 5631 C CA . ASP B 1 337 ? 15.203 19.688 3.523 1 67.06 337 ASP B CA 1
ATOM 5632 C C . ASP B 1 337 ? 13.68 19.531 3.523 1 67.06 337 ASP B C 1
ATOM 5634 O O . ASP B 1 337 ? 13.125 18.891 4.422 1 67.06 337 ASP B O 1
ATOM 5638 N N . GLY B 1 338 ? 12.984 19.953 2.586 1 70.44 338 GLY B N 1
ATOM 5639 C CA . GLY B 1 338 ? 11.523 19.922 2.613 1 70.44 338 GLY B CA 1
ATOM 5640 C C . GLY B 1 338 ? 10.938 18.594 2.215 1 70.44 338 GLY B C 1
ATOM 5641 O O . GLY B 1 338 ? 9.75 18.328 2.436 1 70.44 338 GLY B O 1
ATOM 5642 N N . LEU B 1 339 ? 11.82 17.609 1.813 1 78.12 339 LEU B N 1
ATOM 5643 C CA . LEU B 1 339 ? 11.273 16.375 1.246 1 78.12 339 LEU B CA 1
ATOM 5644 C C . LEU B 1 339 ? 11.367 15.227 2.244 1 78.12 339 LEU B C 1
ATOM 5646 O O . LEU B 1 339 ? 10.82 14.148 2.008 1 78.12 339 LEU B O 1
ATOM 5650 N N . TYR B 1 340 ? 11.953 15.438 3.359 1 78.69 340 TYR B N 1
ATOM 5651 C CA . TYR B 1 340 ? 12.188 14.352 4.301 1 78.69 340 TYR B CA 1
ATOM 5652 C C . TYR B 1 340 ? 10.867 13.812 4.855 1 78.69 340 TYR B C 1
ATOM 5654 O O . TYR B 1 340 ? 10.734 12.609 5.094 1 78.69 340 TYR B O 1
ATOM 5662 N N . PHE B 1 341 ? 9.945 14.719 4.969 1 80.56 341 PHE B N 1
ATOM 5663 C CA . PHE B 1 341 ? 8.633 14.305 5.461 1 80.56 341 PHE B CA 1
ATOM 5664 C C . PHE B 1 341 ? 7.988 13.312 4.504 1 80.56 341 PHE B C 1
ATOM 5666 O O . PHE B 1 341 ? 7.438 12.297 4.934 1 80.56 341 PHE B O 1
ATOM 5673 N N . PHE B 1 342 ? 8.062 13.555 3.277 1 80.56 342 PHE B N 1
ATOM 5674 C CA . PHE B 1 342 ? 7.512 12.656 2.27 1 80.56 342 PHE B CA 1
ATOM 5675 C C . PHE B 1 342 ? 8.266 11.336 2.252 1 80.56 342 PHE B C 1
ATOM 5677 O O . PHE B 1 342 ? 7.676 10.281 2.021 1 80.56 342 PHE B O 1
ATOM 5684 N N . TYR B 1 343 ? 9.531 11.422 2.463 1 86.88 343 TYR B N 1
ATOM 5685 C CA . TYR B 1 343 ? 10.359 10.219 2.52 1 86.88 343 TYR B CA 1
ATOM 5686 C C . TYR B 1 343 ? 9.898 9.297 3.645 1 86.88 343 TYR B C 1
ATOM 5688 O O . TYR B 1 343 ? 9.797 8.078 3.459 1 86.88 343 TYR B O 1
ATOM 5696 N N . LEU B 1 344 ? 9.539 9.875 4.805 1 86.25 344 LEU B N 1
ATOM 5697 C CA . LEU B 1 344 ? 9.125 9.07 5.949 1 86.25 344 LEU B CA 1
ATOM 5698 C C . LEU B 1 344 ? 7.789 8.391 5.676 1 86.25 344 LEU B C 1
ATOM 5700 O O . LEU B 1 344 ? 7.586 7.234 6.055 1 86.25 344 LEU B O 1
ATOM 5704 N N . ILE B 1 345 ? 6.934 9.047 5 1 85.31 345 ILE B N 1
ATOM 5705 C CA . ILE B 1 345 ? 5.66 8.445 4.621 1 85.31 345 ILE B CA 1
ATOM 5706 C C . ILE B 1 345 ? 5.895 7.32 3.615 1 85.31 345 ILE B C 1
ATOM 5708 O O . ILE B 1 345 ? 5.316 6.238 3.738 1 85.31 345 ILE B O 1
ATOM 5712 N N . ALA B 1 346 ? 6.766 7.613 2.697 1 89.19 346 ALA B N 1
ATOM 5713 C CA . ALA B 1 346 ? 7.094 6.594 1.702 1 89.19 346 ALA B CA 1
ATOM 5714 C C . ALA B 1 346 ? 7.762 5.387 2.352 1 89.19 346 ALA B C 1
ATOM 5716 O O . ALA B 1 346 ? 7.566 4.25 1.912 1 89.19 346 ALA B O 1
ATOM 5717 N N . LEU B 1 347 ? 8.516 5.617 3.348 1 90.75 347 LEU B N 1
ATOM 5718 C CA . LEU B 1 347 ? 9.164 4.535 4.078 1 90.75 347 LEU B CA 1
ATOM 5719 C C . LEU B 1 347 ? 8.133 3.646 4.762 1 90.75 347 LEU B C 1
ATOM 5721 O O . LEU B 1 347 ? 8.305 2.428 4.828 1 90.75 347 LEU B O 1
ATOM 5725 N N . SER B 1 348 ? 7.137 4.27 5.285 1 89.62 348 SER B N 1
ATOM 5726 C CA . SER B 1 348 ? 6.07 3.486 5.898 1 89.62 348 SER B CA 1
ATOM 5727 C C . SER B 1 348 ? 5.367 2.607 4.867 1 89.62 348 SER B C 1
ATOM 5729 O O . SER B 1 348 ? 4.98 1.476 5.168 1 89.62 348 SER B O 1
ATOM 5731 N N . LEU B 1 349 ? 5.238 3.09 3.699 1 87.94 349 LEU B N 1
ATOM 5732 C CA . LEU B 1 349 ? 4.695 2.295 2.604 1 87.94 349 LEU B CA 1
ATOM 5733 C C . LEU B 1 349 ? 5.617 1.125 2.271 1 87.94 349 LEU B C 1
ATOM 5735 O O . LEU B 1 349 ? 5.145 0.016 2.004 1 87.94 349 LEU B O 1
ATOM 5739 N N . SER B 1 350 ? 6.875 1.371 2.279 1 91.62 350 SER B N 1
ATOM 5740 C CA . SER B 1 350 ? 7.852 0.333 1.974 1 91.62 350 SER B CA 1
ATOM 5741 C C . SER B 1 350 ? 7.793 -0.799 2.994 1 91.62 350 SER B C 1
ATOM 5743 O O . SER B 1 350 ? 8.055 -1.956 2.66 1 91.62 350 SER B O 1
ATOM 5745 N N . SER B 1 351 ? 7.418 -0.451 4.184 1 92.69 351 SER B N 1
ATOM 5746 C CA . SER B 1 351 ? 7.352 -1.457 5.238 1 92.69 351 SER B CA 1
ATOM 5747 C C . SER B 1 351 ? 6.262 -2.486 4.953 1 92.69 351 SER B C 1
ATOM 5749 O O . SER B 1 351 ? 6.32 -3.613 5.453 1 92.69 351 SER B O 1
ATOM 5751 N N . LEU B 1 352 ? 5.324 -2.15 4.152 1 91.38 352 LEU B N 1
ATOM 5752 C CA . LEU B 1 352 ? 4.227 -3.055 3.828 1 91.38 352 LEU B CA 1
ATOM 5753 C C . LEU B 1 352 ? 4.723 -4.238 3.002 1 91.38 352 LEU B C 1
ATOM 5755 O O . LEU B 1 352 ? 4.066 -5.277 2.941 1 91.38 352 LEU B O 1
ATOM 5759 N N . ASN B 1 353 ? 5.832 -4.086 2.371 1 91.31 353 ASN B N 1
ATOM 5760 C CA . ASN B 1 353 ? 6.391 -5.16 1.559 1 91.31 353 ASN B CA 1
ATOM 5761 C C . ASN B 1 353 ? 6.633 -6.422 2.385 1 91.31 353 ASN B C 1
ATOM 5763 O O . ASN B 1 353 ? 6.539 -7.535 1.867 1 91.31 353 ASN B O 1
ATOM 5767 N N . SER B 1 354 ? 6.906 -6.254 3.621 1 90.69 354 SER B N 1
ATOM 5768 C CA . SER B 1 354 ? 7.207 -7.395 4.484 1 90.69 354 SER B CA 1
ATOM 5769 C C . SER B 1 354 ? 5.988 -8.297 4.656 1 90.69 354 SER B C 1
ATOM 5771 O O . SER B 1 354 ? 6.121 -9.461 5.039 1 90.69 354 SER B O 1
ATOM 5773 N N . CYS B 1 355 ? 4.816 -7.75 4.312 1 88.19 355 CYS B N 1
ATOM 5774 C CA . CYS B 1 355 ? 3.594 -8.531 4.422 1 88.19 355 CYS B CA 1
ATOM 5775 C C . CYS B 1 355 ? 3.037 -8.867 3.043 1 88.19 355 CYS B C 1
ATOM 5777 O O . CYS B 1 355 ? 2.234 -9.797 2.9 1 88.19 355 CYS B O 1
ATOM 5779 N N . LEU B 1 356 ? 3.391 -8.125 2.045 1 85.38 356 LEU B N 1
ATOM 5780 C CA . LEU B 1 356 ? 2.785 -8.258 0.725 1 85.38 356 LEU B CA 1
ATOM 5781 C C . LEU B 1 356 ? 3.674 -9.078 -0.201 1 85.38 356 LEU B C 1
ATOM 5783 O O . LEU B 1 356 ? 3.363 -9.242 -1.383 1 85.38 356 LEU B O 1
ATOM 5787 N N . ASP B 1 357 ? 4.648 -9.758 0.141 1 81.06 357 ASP B N 1
ATOM 5788 C CA . ASP B 1 357 ? 5.543 -10.508 -0.737 1 81.06 357 ASP B CA 1
ATOM 5789 C C . ASP B 1 357 ? 4.984 -11.898 -1.033 1 81.06 357 ASP B C 1
ATOM 5791 O O . ASP B 1 357 ? 4.637 -12.641 -0.114 1 81.06 357 ASP B O 1
ATOM 5795 N N . PRO B 1 358 ? 4.793 -12.227 -2.287 1 75.88 358 PRO B N 1
ATOM 5796 C CA . PRO B 1 358 ? 4.188 -13.508 -2.674 1 75.88 358 PRO B CA 1
ATOM 5797 C C . PRO B 1 358 ? 5.113 -14.695 -2.426 1 75.88 358 PRO B C 1
ATOM 5799 O O . PRO B 1 358 ? 4.711 -15.844 -2.627 1 75.88 358 PRO B O 1
ATOM 5802 N N . PHE B 1 359 ? 6.277 -14.398 -2.045 1 77.75 359 PHE B N 1
ATOM 5803 C CA . PHE B 1 359 ? 7.238 -15.484 -1.917 1 77.75 359 PHE B CA 1
ATOM 5804 C C . PHE B 1 359 ? 7.43 -15.875 -0.455 1 77.75 359 PHE B C 1
ATOM 5806 O O . PHE B 1 359 ? 7.32 -15.031 0.435 1 77.75 359 PHE B O 1
#

Solvent-accessible surface area (backbone atoms only — not comparable to full-atom values): 38644 Å² total; per-residue (Å²): 113,69,72,64,49,52,57,59,50,47,67,62,45,62,68,56,68,74,60,64,76,67,70,77,85,79,88,72,77,83,66,75,70,72,72,59,73,9,43,55,44,32,15,45,65,85,79,78,65,84,76,79,76,82,76,81,66,71,87,67,75,74,70,76,66,74,74,64,73,71,63,67,82,71,81,88,58,82,57,44,24,41,58,52,69,70,44,53,48,44,52,70,26,64,58,46,32,43,50,50,26,50,52,52,50,50,36,35,69,50,17,42,58,52,31,49,53,51,47,52,44,43,70,76,54,36,74,84,46,44,70,40,53,57,37,48,53,46,34,49,40,36,38,53,37,36,68,49,44,59,59,57,32,51,21,18,61,52,57,44,29,49,84,75,52,58,69,49,40,21,49,48,49,30,43,52,55,32,33,54,43,40,46,43,49,48,51,28,51,52,34,49,52,52,30,36,48,69,76,36,45,70,61,43,70,70,45,67,48,55,63,49,41,52,50,50,52,52,52,50,54,50,50,36,50,61,70,29,42,63,44,63,70,46,88,33,59,36,34,28,64,90,74,69,32,29,31,60,65,55,43,43,63,46,70,55,54,79,39,72,56,55,53,53,47,53,47,46,46,38,41,68,45,38,54,52,37,49,53,51,34,53,53,28,50,51,53,44,41,60,63,43,66,73,53,63,58,82,39,51,62,58,43,36,45,50,51,26,52,52,41,52,51,48,65,20,47,44,55,23,47,52,42,49,47,50,34,48,52,39,19,72,76,61,17,44,42,82,48,52,64,58,28,54,54,26,44,56,46,32,52,42,44,55,45,58,52,68,104,114,67,72,65,50,51,56,62,52,47,66,63,46,64,70,55,64,74,60,62,74,70,62,73,90,79,88,71,78,82,65,76,72,74,72,64,69,8,51,52,44,35,15,45,64,82,78,80,63,83,76,76,72,81,75,83,66,68,84,79,73,76,70,76,66,74,74,64,74,72,61,68,83,71,81,88,59,84,55,43,24,42,57,54,69,69,44,54,50,43,53,68,26,63,58,46,33,43,51,49,28,51,53,51,47,49,38,35,68,49,16,41,58,53,30,48,54,50,47,52,44,42,68,75,55,37,74,83,44,44,70,39,54,56,37,47,55,47,34,49,40,34,38,54,37,37,69,47,43,59,59,56,31,51,21,19,61,52,58,44,28,49,84,74,53,59,68,49,40,22,49,47,50,28,44,54,54,31,33,55,42,42,46,42,50,48,51,28,51,52,34,49,53,52,28,36,47,69,76,36,45,72,62,44,71,70,45,66,48,57,64,51,42,53,50,50,51,52,50,48,53,49,50,35,50,61,70,28,43,63,45,64,71,44,89,33,58,36,34,29,62,89,73,70,30,30,30,60,66,53,42,41,63,46,69,55,53,80,40,71,57,55,52,53,48,52,46,47,46,37,42,68,45,37,53,50,38,50,53,52,34,52,53,28,51,52,52,44,42,58,62,43,67,72,50,62,59,82,39,51,64,58,43,36,46,48,50,26,52,53,42,52,50,49,66,22,49,45,56,24,47,52,42,50,46,51,34,48,52,39,21,73,76,65,22,41,36,83,49,52,66,57,28,54,54,26,46,56,46,32,52,43,45,56,44,56,51,68,104

Sequence (718 aa):
MKTLVLIITGLLSLSSSLQQRDSKHGDNSSGSQDVPDIKTFRGMPQGTYDYIPLSDIEGWTKTVHNKEHKCSSGKSNGSILKVNNTTMEYLSSSLSTKLVPATYILVVLLGVPSNAITLWMLFFRIRSVCTAIFYTNLAISDFLFCIILPFKIAYHLNGNNWIFGEIMCRTTTAIFYGNMYCSILLLMCISISRYVAIVHPFTYRSLPKQTYATLVCGIVWTIVFLYMLPFCIMKQSYYLEQLNIFTCHDVHNACETLSPFQFYYFISLAIFGFVIPLTIIIFCYISIIQTLNTYEWKWFWYVKISLLILMIFAICFTPSNIILIVHHVNYYYNKTDGLYFFYLIALSLSSLNSCLDPFMKTLVLIITGLLSLSSSLQQRDSKHGDNSSGSQDVPDIKTFRGMPQGTYDYIPLSDIEGWTKTVHNKEHKCSSGKSNGSILKVNNTTMEYLSSSLSTKLVPATYILVVLLGVPSNAITLWMLFFRIRSVCTAIFYTNLAISDFLFCIILPFKIAYHLNGNNWIFGEIMCRTTTAIFYGNMYCSILLLMCISISRYVAIVHPFTYRSLPKQTYATLVCGIVWTIVFLYMLPFCIMKQSYYLEQLNIFTCHDVHNACETLSPFQFYYFISLAIFGFVIPLTIIIFCYISIIQTLNTYEWKWFWYVKISLLILMIFAICFTPSNIILIVHHVNYYYNKTDGLYFFYLIALSLSSLNSCLDPF

InterPro domains:
  IPR000276 G protein-coupled receptor, rhodopsin-like [PF00001] (126-359)
  IPR000276 G protein-coupled receptor, rhodopsin-like [PR00237] (99-123)
  IPR000276 G protein-coupled receptor, rhodopsin-like [PR00237] (131-152)
  IPR000276 G protein-coupled receptor, rhodopsin-like [PR00237] (176-198)
  IPR000276 G protein-coupled receptor, rhodopsin-like [PR00237] (212-233)
  IPR000276 G protein-coupled receptor, rhodopsin-like [PR00237] (266-289)
  IPR000276 G protein-coupled receptor, rhodopsin-like [PR00237] (302-326)
  IPR000276 G protein-coupled receptor, rhodopsin-like [PR00237] (343-359)
  IPR003912 Protease-activated receptor [PR01428] (87-104)
  IPR003912 Protease-activated receptor [PR01428] (154-168)
  IPR003912 Protease-activated receptor [PR01428] (266-277)
  IPR003912 Protease-activated receptor [PR01428] (304-317)
  IPR003912 Protease-activated receptor [PR01428] (327-340)
  IPR003943 Protease-activated receptor 3 [PR01429] (2-22)
  IPR003943 Protease-activated receptor 3 [PR01429] (81-97)
  IPR003943 Protease-activated receptor 3 [PR01429] (122-136)
  IPR003943 Protease-activated receptor 3 [PR01429] (201-218)
  IPR003943 Protease-activated receptor 3 [PR01429] (236-247)
  IPR003943 Protease-activated receptor 3 [PR01429] (255-266)
  IPR003943 Protease-activated receptor 3 [PR01429] (296-308)

Nearest PDB structures (foldseek):
  8zqe-assembly1_R  TM=9.129E-01  e=4.550E-11  Homo sapiens
  8sg1-assembly1_R  TM=8.706E-01  e=1.860E-11  Homo sapiens
  8jjp-assembly1_A  TM=8.500E-01  e=2.302E-11  Homo sapiens
  7ykd-assembly1_A  TM=8.745E-01  e=1.066E-10  Homo sapiens
  8xgm-assembly1_A  TM=8.476E-01  e=1.319E-10  Homo sapiens

Foldseek 3Di:
DVVVVVVVVVVVCVVPPVPPPPPDDDDDDPPVPPQAALDLQAFEAPPLDPPPDPPCPDPNPPPVPPCLVCPPPDDPPQRATAGDPLNVCLLQDCCQQPVLLVLLVVLLVQLQVLLVVLLVCLVPPPPPDLLSLLVNLLSVLLNQLSVLSVQVSCCSNVSNFRDPDFQSLLVNVLSLVLSLLLNLQSLLVSLVLVLCCQVPVVVNVPDPRNVVSVVSNVVSNVVSCVLSVCSNPDGAWHAHPVVRGIHGNSYDHVSVPCPVVVLCSLLCCLVVRPVVSLVSNVVSLVSNLVSLVVDDPVCVVVNVVSVQQNVLSCQLRVQLSVLSNVSSVCSVVRSRHNSVSVNSVSSSSNSNCSNSHPD/DVVVVVVVVVVVCVVPPVPPPPPDDDDDDPPVPPQAFLDLQAFEAPPLPPPPDPPVPDDPPPPVPPCLSCPPPDDPPQRATAGDPLNVCLLQDCCQQPVLLVLLVVLLVQLQVQLVVLLVCLVPPPPPDLLSLLSNLLSVLLNLLSVLSVQVSCCSNVSNFRDPDFQSLLVNVLSLVLSLLLNLQSLLVSLVLVLCCQVPVVVNVPDPRNVVSVVSNVVSNVVSCVLSVCSNPDGAWHAHPVVRGIHGNSYDHVSVPCPVVVLVSLLCCLVVRPVVSLVSNVVSLVSNLVSPVVDDPVCVVVNVVSVVQNVLSCQLRVQLSVLSNVSSVCSVVSSRHPSVSVNSVSSSSNSNCSNRHPD

pLDDT: mean 75.11, std 24.06, range [21.89, 97.25]

Secondary structure (DSSP, 8-state):
-HHHHHHHHHHHHTTTGGGGGGG----------------SEEEEETT------S-TTSS-----------------S--EEE--HHHHHHHHSHIIIIIHHHHHHHHHHHHHHHHHHHHHHHHHH-TT-HHHHHHHHHHHHHHHHHHHHHHHHHHHHTTS---S-HHHHHHHHHHHHHHHHHHHHHHHHHHHHHHHHHH-HHHHHHS-HHHHHHHHHHHHHHHHHHHHHHHHHS--EEEETTTTEEEESSEEETTS---HHHHHHHHHHHIIIIIHHHHHHHHHHHHHHHHHTTS-GGGHHHHHHHHHHHHHHHHHHHHHHHHHHHHHHHHHHH---TTHHHHHHHHHHHHTHHHH---/-HHHHHHHHHHHHTTTGGGGGGG---------------SSEEEEETT------SSTTS------------------S--EEE--HHHHHHHHSHIIIIIHHHHHHHHHHHHHHHHHHHHHHHHHH-TT-HHHHHHHHHHHHHHHHHHHHHHHHHHHHTTS---S-HHHHHHHHHHHHHHHHHHHHHHHHHHHHHHHHHH-HHHHHHS-HHHHHHHHHHHHHHHHHHHHHHHHHS--EEEETTTTEEEESSEEETTS---HHHHHHHHHHHIIIIIHHHHHHHHHHHHHHHHHTTS-GGGHHHHHHHHHHHHHHHHHHHHHHHHHHHHHHHHHHH---TTHHHHHHHHHHHHTHHHH---

Organism: Chrysemys picta bellii (NCBI:txid8478)